Protein AF-0000000080281658 (afdb_homodimer)

Solvent-accessible surface area (backbone atoms only — not comparable to full-atom values): 36810 Å² total; per-residue (Å²): 128,88,69,73,56,82,60,43,63,74,41,80,57,53,57,52,77,89,50,61,67,90,68,40,49,78,22,22,48,84,43,34,72,82,29,49,44,72,51,32,52,50,52,42,48,66,52,63,59,65,69,29,28,49,64,29,79,54,24,54,60,53,37,36,50,52,48,18,61,74,69,70,48,66,45,87,39,50,45,68,38,48,19,45,66,50,52,53,54,51,48,55,68,72,44,62,63,92,34,33,30,30,48,29,58,37,45,67,69,57,50,74,63,34,80,37,73,46,64,62,61,87,93,54,77,85,44,55,66,60,49,51,52,50,50,45,54,40,32,73,73,23,48,28,29,36,36,42,47,34,24,36,63,55,20,44,57,68,56,44,71,60,55,50,51,48,41,67,77,24,72,81,14,30,42,35,35,35,27,54,50,35,80,51,46,77,78,71,87,65,51,70,77,77,51,91,56,58,42,39,34,36,30,29,34,63,26,28,68,40,4,24,43,11,41,54,44,19,30,38,36,36,66,35,64,68,59,53,49,55,52,58,69,70,49,62,82,70,60,40,35,33,65,50,32,54,37,50,48,41,35,64,69,41,54,66,54,47,52,52,53,44,52,52,32,44,55,34,22,53,53,46,49,53,56,45,46,74,69,38,92,36,53,53,73,88,43,64,34,40,45,38,18,32,48,35,97,50,21,62,61,57,45,50,54,29,40,75,49,33,34,38,53,25,53,31,79,43,78,48,82,53,49,64,33,10,35,32,41,30,38,56,42,82,87,47,40,63,58,52,54,51,28,63,63,57,59,90,70,81,124,128,87,69,71,58,81,60,38,65,74,41,84,56,50,55,51,75,88,50,62,68,90,64,39,50,76,23,23,50,84,42,35,70,84,28,49,45,71,50,32,54,52,52,42,47,66,52,64,61,67,68,31,26,48,63,30,81,54,25,55,60,52,38,33,51,51,50,18,59,75,70,69,48,66,45,89,38,51,47,67,37,50,19,47,65,50,52,53,55,51,48,55,68,71,44,62,63,91,33,34,31,30,47,29,58,35,45,66,67,56,50,73,63,36,80,37,72,45,64,63,61,87,94,55,78,84,43,53,65,58,48,51,52,48,52,45,55,40,31,74,73,24,48,27,30,36,37,43,47,34,24,37,62,56,20,44,58,68,55,43,69,60,55,49,50,46,41,67,76,24,72,81,13,30,41,34,36,35,28,54,50,34,79,52,45,78,79,72,89,64,51,71,77,77,52,93,57,58,42,39,34,35,28,29,36,63,25,29,67,40,3,25,44,11,41,54,42,20,31,39,34,38,67,36,64,67,59,51,51,56,53,59,68,69,48,62,84,69,60,38,34,34,65,48,32,53,38,51,47,41,35,66,68,40,55,65,56,48,52,52,52,44,53,52,31,45,55,34,22,54,53,45,50,53,55,44,47,74,69,38,91,37,53,52,72,89,45,63,33,40,45,38,18,32,50,35,97,52,21,61,60,57,45,50,53,29,40,76,51,30,34,38,52,26,53,32,77,43,79,49,82,53,50,62,32,10,36,33,41,29,35,57,41,83,88,47,40,62,58,51,52,54,28,64,61,58,59,89,69,85,123

Structure (mmCIF, N/CA/C/O backbone):
data_AF-0000000080281658-model_v1
#
loop_
_entity.id
_entity.type
_entity.pdbx_description
1 polymer 'Aminotransferase class I/classII large domain-containing protein'
#
loop_
_atom_site.group_PDB
_atom_site.id
_atom_site.type_symbol
_atom_site.label_atom_id
_atom_site.label_alt_id
_atom_site.label_comp_id
_atom_site.label_asym_id
_atom_site.label_entity_id
_atom_site.label_seq_id
_atom_site.pdbx_PDB_ins_code
_atom_site.Cartn_x
_atom_site.Cartn_y
_atom_site.Cartn_z
_atom_site.occupancy
_atom_site.B_iso_or_equiv
_atom_site.auth_seq_id
_atom_site.auth_comp_id
_atom_site.auth_asym_id
_atom_site.auth_atom_id
_atom_site.pdbx_PDB_model_num
ATOM 1 N N . MET A 1 1 ? -22.719 -11.984 -26.516 1 27.2 1 MET A N 1
ATOM 2 C CA . MET A 1 1 ? -21.375 -12.461 -26.828 1 27.2 1 MET A CA 1
ATOM 3 C C . MET A 1 1 ? -20.344 -11.797 -25.922 1 27.2 1 MET A C 1
ATOM 5 O O . MET A 1 1 ? -20.094 -10.594 -26.016 1 27.2 1 MET A O 1
ATOM 9 N N . ILE A 1 2 ? -20.312 -12.133 -24.719 1 37.59 2 ILE A N 1
ATOM 10 C CA . ILE A 1 2 ? -19.531 -11.438 -23.688 1 37.59 2 ILE A CA 1
ATOM 11 C C . ILE A 1 2 ? -18.062 -11.414 -24.078 1 37.59 2 ILE A C 1
ATOM 13 O O . ILE A 1 2 ? -17.391 -12.453 -24.047 1 37.59 2 ILE A O 1
ATOM 17 N N . GLY A 1 3 ? -17.703 -10.773 -25.203 1 39.78 3 GLY A N 1
ATOM 18 C CA . GLY A 1 3 ? -16.359 -10.711 -25.75 1 39.78 3 GLY A CA 1
ATOM 19 C C . GLY A 1 3 ? -15.352 -10.109 -24.781 1 39.78 3 GLY A C 1
ATOM 20 O O . GLY A 1 3 ? -15.594 -9.047 -24.203 1 39.78 3 GLY A O 1
ATOM 21 N N . LEU A 1 4 ? -14.609 -10.945 -24.203 1 43.88 4 LEU A N 1
ATOM 22 C CA . LEU A 1 4 ? -13.438 -10.469 -23.484 1 43.88 4 LEU A CA 1
ATOM 23 C C . LEU A 1 4 ? -12.633 -9.484 -24.328 1 43.88 4 LEU A C 1
ATOM 25 O O . LEU A 1 4 ? -12.445 -9.703 -25.516 1 43.88 4 LEU A O 1
ATOM 29 N N . SER A 1 5 ? -12.656 -8.336 -24.047 1 42.88 5 SER A N 1
ATOM 30 C CA . SER A 1 5 ? -11.805 -7.398 -24.766 1 42.88 5 SER A CA 1
ATOM 31 C C . SER A 1 5 ? -10.391 -7.953 -24.953 1 42.88 5 SER A C 1
ATOM 33 O O . SER A 1 5 ? -9.945 -8.789 -24.156 1 42.88 5 SER A O 1
ATOM 35 N N . SER A 1 6 ? -9.844 -7.969 -26.172 1 44.62 6 SER A N 1
ATOM 36 C CA . SER A 1 6 ? -8.461 -8.25 -26.516 1 44.62 6 SER A CA 1
ATOM 37 C C . SER A 1 6 ? -7.512 -7.793 -25.406 1 44.62 6 SER A C 1
ATOM 39 O O . SER A 1 6 ? -6.438 -8.367 -25.219 1 44.62 6 SER A O 1
ATOM 41 N N . GLU A 1 7 ? -7.984 -6.949 -24.609 1 46.88 7 GLU A N 1
ATOM 42 C CA . GLU A 1 7 ? -7.102 -6.344 -23.625 1 46.88 7 GLU A CA 1
ATOM 43 C C . GLU A 1 7 ? -6.992 -7.223 -22.375 1 46.88 7 GLU A C 1
ATOM 45 O O . GLU A 1 7 ? -5.996 -7.16 -21.656 1 46.88 7 GLU A O 1
ATOM 50 N N . ALA A 1 8 ? -7.906 -8.094 -22.281 1 48.06 8 ALA A N 1
ATOM 51 C CA . ALA A 1 8 ? -7.918 -8.938 -21.094 1 48.06 8 ALA A CA 1
ATOM 52 C C . ALA A 1 8 ? -6.723 -9.883 -21.078 1 48.06 8 ALA A C 1
ATOM 54 O O . ALA A 1 8 ? -6.207 -10.227 -20.016 1 48.06 8 ALA A O 1
ATOM 55 N N . VAL A 1 9 ? -6.207 -10.227 -22.281 1 43.81 9 VAL A N 1
ATOM 56 C CA . VAL A 1 9 ? -5.113 -11.18 -22.422 1 43.81 9 VAL A CA 1
ATOM 57 C C . VAL A 1 9 ? -3.826 -10.586 -21.859 1 43.81 9 VAL A C 1
ATOM 59 O O . VAL A 1 9 ? -2.961 -11.312 -21.375 1 43.81 9 VAL A O 1
ATOM 62 N N . HIS A 1 10 ? -3.812 -9.273 -21.953 1 44.12 10 HIS A N 1
ATOM 63 C CA . HIS A 1 10 ? -2.545 -8.641 -21.609 1 44.12 10 HIS A CA 1
ATOM 64 C C . HIS A 1 10 ? -2.527 -8.203 -20.156 1 44.12 10 HIS A C 1
ATOM 66 O O . HIS A 1 10 ? -1.473 -7.848 -19.625 1 44.12 10 HIS A O 1
ATOM 72 N N . ARG A 1 11 ? -3.684 -8.234 -19.641 1 49.22 11 ARG A N 1
ATOM 73 C CA . ARG A 1 11 ? -3.727 -7.73 -18.281 1 49.22 11 ARG A CA 1
ATOM 74 C C . ARG A 1 11 ? -3.467 -8.852 -17.281 1 49.22 11 ARG A C 1
ATOM 76 O O . ARG A 1 11 ? -3.725 -10.023 -17.562 1 49.22 11 ARG A O 1
ATOM 83 N N . GLN A 1 12 ? -2.588 -8.516 -16.312 1 45.78 12 GLN A N 1
ATOM 84 C CA . GLN A 1 12 ? -2.295 -9.453 -15.234 1 45.78 12 GLN A CA 1
ATOM 85 C C . GLN A 1 12 ? -3.578 -9.961 -14.578 1 45.78 12 GLN A C 1
ATOM 87 O O . GLN A 1 12 ? -4.52 -9.188 -14.367 1 45.78 12 GLN A O 1
ATOM 92 N N . GLY A 1 13 ? -3.646 -11.336 -14.336 1 45.94 13 GLY A N 1
ATOM 93 C CA . GLY A 1 13 ? -4.684 -11.914 -13.492 1 45.94 13 GLY A CA 1
ATOM 94 C C . GLY A 1 13 ? -6.074 -11.781 -14.094 1 45.94 13 GLY A C 1
ATOM 95 O O . GLY A 1 13 ? -6.359 -10.82 -14.797 1 45.94 13 GLY A O 1
ATOM 96 N N . GLY A 1 14 ? -6.855 -12.812 -14.367 1 51.56 14 GLY A N 1
ATOM 97 C CA . GLY A 1 14 ? -8.281 -12.984 -14.617 1 51.56 14 GLY A CA 1
ATOM 98 C C . GLY A 1 14 ? -9.031 -11.664 -14.703 1 51.56 14 GLY A C 1
ATOM 99 O O . GLY A 1 14 ? -10.094 -11.508 -14.102 1 51.56 14 GLY A O 1
ATOM 100 N N . ASP A 1 15 ? -8.344 -10.516 -15.078 1 53.53 15 ASP A N 1
ATOM 101 C CA . ASP A 1 15 ? -9.117 -9.281 -15.141 1 53.53 15 ASP A CA 1
ATOM 102 C C . ASP A 1 15 ? -10.508 -9.539 -15.734 1 53.53 15 ASP A C 1
ATOM 104 O O . ASP A 1 15 ? -10.641 -9.766 -16.938 1 53.53 15 ASP A O 1
ATOM 108 N N . LEU A 1 16 ? -11.336 -10.008 -14.797 1 57.38 16 LEU A N 1
ATOM 109 C CA . LEU A 1 16 ? -12.719 -10.352 -15.094 1 57.38 16 LEU A CA 1
ATOM 110 C C . LEU A 1 16 ? -13.547 -9.094 -15.344 1 57.38 16 LEU A C 1
ATOM 112 O O . LEU A 1 16 ? -14.781 -9.156 -15.398 1 57.38 16 LEU A O 1
ATOM 116 N N . ARG A 1 17 ? -12.68 -7.992 -15.531 1 52.31 17 ARG A N 1
ATOM 117 C CA . ARG A 1 17 ? -13.453 -6.781 -15.766 1 52.31 17 ARG A CA 1
ATOM 118 C C . ARG A 1 17 ? -14.305 -6.906 -17.031 1 52.31 17 ARG A C 1
ATOM 120 O O . ARG A 1 17 ? -13.828 -7.395 -18.062 1 52.31 17 ARG A O 1
ATOM 127 N N . GLY A 1 18 ? -15.492 -6.668 -16.859 1 51.06 18 GLY A N 1
ATOM 128 C CA . GLY A 1 18 ? -16.453 -6.695 -17.953 1 51.06 18 GLY A CA 1
ATOM 129 C C . GLY A 1 18 ? -17.266 -7.977 -18 1 51.06 18 GLY A C 1
ATOM 130 O O . GLY A 1 18 ? -18.203 -8.094 -18.781 1 51.06 18 GLY A O 1
ATOM 131 N N . LEU A 1 19 ? -16.625 -8.977 -17.281 1 54.66 19 LEU A N 1
ATOM 132 C CA . LEU A 1 19 ? -17.438 -10.195 -17.219 1 54.66 19 LEU A CA 1
ATOM 133 C C . LEU A 1 19 ? -18.406 -10.148 -16.047 1 54.66 19 LEU A C 1
ATOM 135 O O . LEU A 1 19 ? -18.109 -9.539 -15.016 1 54.66 19 LEU A O 1
ATOM 139 N N . ASP A 1 20 ? -19.609 -10.359 -16.344 1 52.16 20 ASP A N 1
ATOM 140 C CA . ASP A 1 20 ? -20.578 -10.461 -15.25 1 52.16 20 ASP A CA 1
ATOM 141 C C . ASP A 1 20 ? -20.141 -11.531 -14.25 1 52.16 20 ASP A C 1
ATOM 143 O O . ASP A 1 20 ? -20.234 -12.727 -14.531 1 52.16 20 ASP A O 1
ATOM 147 N N . ARG A 1 21 ? -19.406 -11.195 -13.211 1 54.12 21 ARG A N 1
ATOM 148 C CA . ARG A 1 21 ? -18.875 -12.062 -12.164 1 54.12 21 ARG A CA 1
ATOM 149 C C . ARG A 1 21 ? -19.953 -13.023 -11.648 1 54.12 21 ARG A C 1
ATOM 151 O O . ARG A 1 21 ? -19.656 -14.133 -11.211 1 54.12 21 ARG A O 1
ATOM 158 N N . ASP A 1 22 ? -21.141 -12.57 -11.781 1 58.91 22 ASP A N 1
ATOM 159 C CA . ASP A 1 22 ? -22.219 -13.406 -11.227 1 58.91 22 ASP A CA 1
ATOM 160 C C . ASP A 1 22 ? -22.516 -14.586 -12.156 1 58.91 22 ASP A C 1
ATOM 162 O O . ASP A 1 22 ? -23.062 -15.594 -11.719 1 58.91 22 ASP A O 1
ATOM 166 N N . THR A 1 23 ? -21.828 -14.5 -13.336 1 65.31 23 THR A N 1
ATOM 167 C CA . THR A 1 23 ? -22.25 -15.539 -14.266 1 65.31 23 THR A CA 1
ATOM 168 C C . THR A 1 23 ? -21.094 -16.453 -14.641 1 65.31 23 THR A C 1
ATOM 170 O O . THR A 1 23 ? -21.297 -17.562 -15.133 1 65.31 23 THR A O 1
ATOM 173 N N . CYS A 1 24 ? -19.844 -16.016 -14.289 1 83.69 24 CYS A N 1
ATOM 174 C CA . CYS A 1 24 ? -18.719 -16.828 -14.727 1 83.69 24 CYS A CA 1
ATOM 175 C C . CYS A 1 24 ? -17.906 -17.312 -13.531 1 83.69 24 CYS A C 1
ATOM 177 O O . CYS A 1 24 ? -17.766 -16.594 -12.539 1 83.69 24 CYS A O 1
ATOM 179 N N . LEU A 1 25 ? -17.531 -18.656 -13.68 1 90.81 25 LEU A N 1
ATOM 180 C CA . LEU A 1 25 ? -16.594 -19.203 -12.719 1 90.81 25 LEU A CA 1
ATOM 181 C C . LEU A 1 25 ? -15.164 -18.781 -13.055 1 90.81 25 LEU A C 1
ATOM 183 O O . LEU A 1 25 ? -14.641 -19.125 -14.125 1 90.81 25 LEU A O 1
ATOM 187 N N . ASP A 1 26 ? -14.531 -17.984 -12.172 1 91 26 ASP A N 1
ATOM 188 C CA . ASP A 1 26 ? -13.172 -17.5 -12.398 1 91 26 ASP A CA 1
ATOM 189 C C . ASP A 1 26 ? -12.148 -18.5 -11.883 1 91 26 ASP A C 1
ATOM 191 O O . ASP A 1 26 ? -11.992 -18.672 -10.672 1 91 26 ASP A O 1
ATOM 195 N N . LEU A 1 27 ? -11.469 -19.141 -12.773 1 95.31 27 LEU A N 1
ATOM 196 C CA . LEU A 1 27 ? -10.375 -20.047 -12.453 1 95.31 27 LEU A CA 1
ATOM 197 C C . LEU A 1 27 ? -9.055 -19.531 -13.008 1 95.31 27 LEU A C 1
ATOM 199 O O . LEU A 1 27 ? -8.141 -20.312 -13.281 1 95.31 27 LEU A O 1
ATOM 203 N N . SER A 1 28 ? -9.016 -18.188 -13.211 1 92.56 28 SER A N 1
ATOM 204 C CA . SER A 1 28 ? -7.855 -17.578 -13.867 1 92.56 28 SER A CA 1
ATOM 205 C C . SER A 1 28 ? -6.812 -17.141 -12.852 1 92.56 28 SER A C 1
ATOM 207 O O . SER A 1 28 ? -5.668 -16.859 -13.211 1 92.56 28 SER A O 1
ATOM 209 N N . THR A 1 29 ? -7.176 -17.016 -11.578 1 90.19 29 THR A N 1
ATOM 210 C CA . THR A 1 29 ? -6.246 -16.578 -10.547 1 90.19 29 THR A CA 1
ATOM 211 C C . THR A 1 29 ? -5.871 -17.734 -9.625 1 90.19 29 THR A C 1
ATOM 213 O O . THR A 1 29 ? -6.742 -18.453 -9.148 1 90.19 29 THR A O 1
ATOM 216 N N . CYS A 1 30 ? -4.684 -18.016 -9.461 1 94.19 30 CYS A N 1
ATOM 217 C CA . CYS A 1 30 ? -4.195 -19.141 -8.672 1 94.19 30 CYS A CA 1
ATOM 218 C C . CYS A 1 30 ? -4.297 -18.828 -7.18 1 9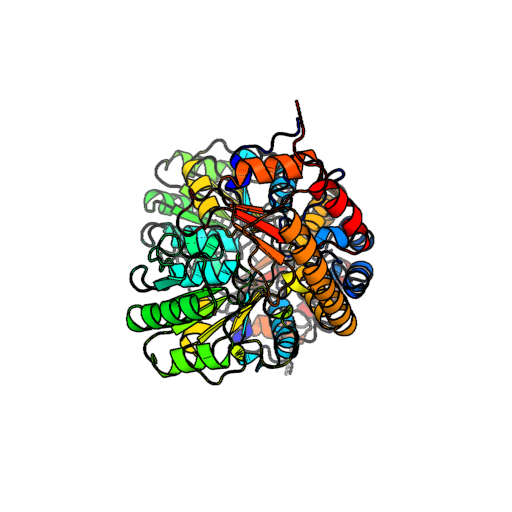4.19 30 CYS A C 1
ATOM 220 O O . CYS A 1 30 ? -3.318 -18.984 -6.445 1 94.19 30 CYS A O 1
ATOM 222 N N . VAL A 1 31 ? -5.504 -18.453 -6.758 1 95.56 31 VAL A N 1
ATOM 223 C CA . VAL A 1 31 ? -5.785 -18.156 -5.359 1 95.56 31 VAL A CA 1
ATOM 224 C C . VAL A 1 31 ? -6.66 -19.25 -4.766 1 95.56 31 VAL A C 1
ATOM 226 O O . VAL A 1 31 ? -7.395 -19.938 -5.488 1 95.56 31 VAL A O 1
ATOM 229 N N . ASN A 1 32 ? -6.492 -19.531 -3.465 1 96.88 32 ASN A N 1
ATOM 230 C CA . ASN A 1 32 ? -7.387 -20.438 -2.754 1 96.88 32 ASN A CA 1
ATOM 231 C C . ASN A 1 32 ? -8.852 -20.031 -2.91 1 96.88 32 ASN A C 1
ATOM 233 O O . ASN A 1 32 ? -9.281 -19.031 -2.34 1 96.88 32 ASN A O 1
ATOM 237 N N . LEU A 1 33 ? -9.656 -20.812 -3.572 1 95.5 33 LEU A N 1
ATOM 238 C CA . LEU A 1 33 ? -11.008 -20.406 -3.947 1 95.5 33 LEU A CA 1
ATOM 239 C C . LEU A 1 33 ? -11.984 -20.656 -2.803 1 95.5 33 LEU A C 1
ATOM 241 O O . LEU A 1 33 ? -13.125 -20.188 -2.84 1 95.5 33 LEU A O 1
ATOM 245 N N . TYR A 1 34 ? -11.539 -21.359 -1.781 1 95.25 34 TYR A N 1
ATOM 246 C CA . TYR A 1 34 ? -12.383 -21.5 -0.6 1 95.25 34 TYR A CA 1
ATOM 247 C C . TYR A 1 34 ? -12.422 -20.203 0.199 1 95.25 34 TYR A C 1
ATOM 249 O O . TYR A 1 34 ? -13.352 -19.984 0.983 1 95.25 34 TYR A O 1
ATOM 257 N N . GLY A 1 35 ? -11.516 -19.375 -0.033 1 90.56 35 GLY A N 1
ATOM 258 C CA . GLY A 1 35 ? -11.539 -18.047 0.556 1 90.56 35 GLY A CA 1
ATOM 259 C C . GLY A 1 35 ? -10.875 -17.984 1.919 1 90.56 35 GLY A C 1
ATOM 260 O O . GLY A 1 35 ? -10.141 -18.891 2.297 1 90.56 35 GLY A O 1
ATOM 261 N N . PRO A 1 36 ? -11.156 -16.781 2.547 1 95.06 36 PRO A N 1
ATOM 262 C CA . PRO A 1 36 ? -10.445 -16.578 3.814 1 95.06 36 PRO A CA 1
ATOM 263 C C . PRO A 1 36 ? -11 -17.453 4.938 1 95.06 36 PRO A C 1
ATOM 265 O O . PRO A 1 36 ? -12.156 -17.875 4.883 1 95.06 36 PRO A O 1
ATOM 268 N N . PRO A 1 37 ? -10.156 -17.719 5.914 1 95.94 37 PRO A N 1
ATOM 269 C CA . PRO A 1 37 ? -10.648 -18.422 7.098 1 95.94 37 PRO A CA 1
ATOM 270 C C . PRO A 1 37 ? -11.734 -17.641 7.84 1 95.94 37 PRO A C 1
ATOM 272 O O . PRO A 1 37 ? -11.758 -16.406 7.781 1 95.94 37 PRO A O 1
ATOM 275 N N . PRO A 1 38 ? -12.602 -18.312 8.547 1 94.12 38 PRO A N 1
ATOM 276 C CA . PRO A 1 38 ? -13.688 -17.656 9.297 1 94.12 38 PRO A CA 1
ATOM 277 C C . PRO A 1 38 ? -13.188 -16.594 10.266 1 94.12 38 PRO A C 1
ATOM 279 O O . PRO A 1 38 ? -13.891 -15.617 10.531 1 94.12 38 PRO A O 1
ATOM 282 N N . ALA A 1 39 ? -11.984 -16.75 10.75 1 95.25 39 ALA A N 1
ATOM 283 C CA . ALA A 1 39 ? -11.398 -15.812 11.695 1 95.25 39 ALA A CA 1
ATOM 284 C C . ALA A 1 39 ? -11.344 -14.406 11.109 1 95.25 39 ALA A C 1
ATOM 286 O O . ALA A 1 39 ? -11.414 -13.422 11.844 1 95.25 39 ALA A O 1
ATOM 287 N N . VAL A 1 40 ? -11.234 -14.297 9.812 1 97.06 40 VAL A N 1
ATOM 288 C CA . VAL A 1 40 ? -11.148 -13 9.148 1 97.06 40 VAL A CA 1
ATOM 289 C C . VAL A 1 40 ? -12.469 -12.25 9.32 1 97.06 40 VAL A C 1
ATOM 291 O O . VAL A 1 40 ? -12.469 -11.047 9.617 1 97.06 40 VAL A O 1
ATOM 294 N N . ARG A 1 41 ? -13.594 -12.953 9.18 1 95.94 41 ARG A N 1
ATOM 295 C CA . ARG A 1 41 ? -14.898 -12.344 9.391 1 95.94 41 ARG A CA 1
ATOM 296 C C . ARG A 1 41 ? -15.055 -11.844 10.82 1 95.94 41 ARG A C 1
ATOM 298 O O . ARG A 1 41 ? -15.578 -10.75 11.055 1 95.94 41 ARG A O 1
ATOM 305 N N . GLU A 1 42 ? -14.633 -12.609 11.75 1 96.19 42 GLU A N 1
ATOM 306 C CA . GLU A 1 42 ? -14.758 -12.258 13.164 1 96.19 42 GLU A CA 1
ATOM 307 C C . GLU A 1 42 ? -13.961 -11 13.492 1 96.19 42 GLU A C 1
ATOM 309 O O . GLU A 1 42 ? -14.461 -10.109 14.188 1 96.19 42 GLU A O 1
ATOM 314 N N . VAL A 1 43 ? -12.773 -10.93 13 1 96.19 43 VAL A N 1
ATOM 315 C CA . VAL A 1 43 ? -11.906 -9.789 13.297 1 96.19 43 VAL A CA 1
ATOM 316 C C . VAL A 1 43 ? -12.516 -8.516 12.703 1 96.19 43 VAL A C 1
ATOM 318 O O . VAL A 1 43 ? -12.492 -7.457 13.336 1 96.19 43 VAL A O 1
ATOM 321 N N . LEU A 1 44 ? -13.047 -8.578 11.484 1 97.12 44 LEU A N 1
ATOM 322 C CA . LEU A 1 44 ? -13.656 -7.418 10.844 1 97.12 44 LEU A CA 1
ATOM 323 C C . LEU A 1 44 ? -14.945 -7.02 11.562 1 97.12 44 LEU A C 1
ATOM 325 O O . LEU A 1 44 ? -15.203 -5.828 11.758 1 97.12 44 LEU A O 1
ATOM 329 N N . HIS A 1 45 ? -15.688 -8 11.961 1 96.38 45 HIS A N 1
ATOM 330 C CA . HIS A 1 45 ? -16.953 -7.766 12.641 1 96.38 45 HIS A CA 1
ATOM 331 C C . HIS A 1 45 ? -16.75 -7.078 13.984 1 96.38 45 HIS A C 1
ATOM 333 O O . HIS A 1 45 ? -17.5 -6.168 14.344 1 96.38 45 HIS A O 1
ATOM 339 N N . ASP A 1 46 ? -15.719 -7.414 14.672 1 95.5 46 ASP A N 1
ATOM 340 C CA . ASP A 1 46 ? -15.516 -6.973 16.047 1 95.5 46 ASP A CA 1
ATOM 341 C C . ASP A 1 46 ? -14.508 -5.828 16.109 1 95.5 46 ASP A C 1
ATOM 343 O O . ASP A 1 46 ? -14.148 -5.379 17.203 1 95.5 46 ASP A O 1
ATOM 347 N N . LEU A 1 47 ? -14.102 -5.367 15.023 1 95.19 47 LEU A N 1
ATOM 348 C CA . LEU A 1 47 ? -13.023 -4.383 15.008 1 95.19 47 LEU A CA 1
ATOM 349 C C . LEU A 1 47 ? -13.469 -3.076 15.656 1 95.19 47 LEU A C 1
ATOM 351 O O . LEU A 1 47 ? -14.531 -2.545 15.32 1 95.19 47 LEU A O 1
ATOM 355 N N . ASP A 1 48 ? -12.633 -2.576 16.594 1 94.31 48 ASP A N 1
ATOM 356 C CA . ASP A 1 48 ? -12.789 -1.207 17.078 1 94.31 48 ASP A CA 1
ATOM 357 C C . ASP A 1 48 ? -12.258 -0.202 16.062 1 94.31 48 ASP A C 1
ATOM 359 O O . ASP A 1 48 ? -11.047 -0.03 15.922 1 94.31 48 ASP A O 1
ATOM 363 N N . VAL A 1 49 ? -13.156 0.49 15.391 1 94 49 VAL A N 1
ATOM 364 C CA . VAL A 1 49 ? -12.789 1.341 14.266 1 94 49 VAL A CA 1
ATOM 365 C C . VAL A 1 49 ? -11.906 2.488 14.75 1 94 49 VAL A C 1
ATOM 367 O O . VAL A 1 49 ? -11.234 3.139 13.945 1 94 49 VAL A O 1
ATOM 370 N N . ARG A 1 50 ? -11.836 2.84 16.062 1 90.94 50 ARG A N 1
ATOM 371 C CA . ARG A 1 50 ? -10.945 3.861 16.609 1 90.94 50 ARG A CA 1
ATOM 372 C C . ARG A 1 50 ? -9.484 3.498 16.375 1 90.94 50 ARG A C 1
ATOM 374 O O . ARG A 1 50 ? -8.609 4.371 16.391 1 90.94 50 ARG A O 1
ATOM 381 N N . ARG A 1 51 ? -9.234 2.221 16.141 1 91.62 51 ARG A N 1
ATOM 382 C CA . ARG A 1 51 ? -7.871 1.749 15.906 1 91.62 51 ARG A CA 1
ATOM 383 C C . ARG A 1 51 ? -7.371 2.176 14.531 1 91.62 51 ARG A C 1
ATOM 385 O O . ARG A 1 51 ? -6.176 2.088 14.242 1 91.62 51 ARG A O 1
ATOM 392 N N . LEU A 1 52 ? -8.266 2.672 13.688 1 94.56 52 LEU A N 1
ATOM 393 C CA . LEU A 1 52 ? -7.891 3.164 12.367 1 94.56 52 LEU A CA 1
ATOM 394 C C . LEU A 1 52 ? -7.336 4.582 12.453 1 94.56 52 LEU A C 1
ATOM 396 O O . LEU A 1 52 ? -6.742 5.082 11.492 1 94.56 52 LEU A O 1
ATOM 400 N N . ARG A 1 53 ? -7.445 5.273 13.539 1 92.56 53 ARG A N 1
ATOM 401 C CA . ARG A 1 53 ? -7.137 6.695 13.664 1 92.56 53 ARG A CA 1
ATOM 402 C C . ARG A 1 53 ? -5.633 6.938 13.578 1 92.56 53 ARG A C 1
ATOM 404 O O . ARG A 1 53 ? -5.18 7.758 12.773 1 92.56 53 ARG A O 1
ATOM 411 N N . PRO A 1 54 ? -4.836 6.211 14.352 1 88.31 54 PRO A N 1
ATOM 412 C CA . PRO A 1 54 ? -3.393 6.457 14.281 1 88.31 54 PRO A CA 1
ATOM 413 C C . PRO A 1 54 ? -2.75 5.828 13.047 1 88.31 54 PRO A C 1
ATOM 415 O O . PRO A 1 54 ? -3.352 4.961 12.406 1 88.31 54 PRO A O 1
ATOM 418 N N . HIS A 1 55 ? -1.546 6.336 12.75 1 87.69 55 HIS A N 1
ATOM 419 C CA . HIS A 1 55 ? -0.729 5.605 11.781 1 87.69 55 HIS A CA 1
ATOM 420 C C . HIS A 1 55 ? -0.533 4.156 12.211 1 87.69 55 HIS A C 1
ATOM 422 O O . HIS A 1 55 ? -0.588 3.844 13.398 1 87.69 55 HIS A O 1
ATOM 428 N N . PRO A 1 56 ? -0.402 3.293 11.305 1 88.25 56 PRO A N 1
ATOM 429 C CA . PRO A 1 56 ? -0.334 1.866 11.633 1 88.25 56 PRO A CA 1
ATOM 430 C C . PRO A 1 56 ? 1.037 1.445 12.156 1 88.25 56 PRO A C 1
ATOM 432 O O . PRO A 1 56 ? 1.674 0.557 11.586 1 88.25 56 PRO A O 1
ATOM 435 N N . TYR A 1 57 ? 1.396 1.859 13.305 1 82.38 57 TYR A N 1
ATOM 436 C CA . TYR A 1 57 ? 2.725 1.73 13.891 1 82.38 57 TYR A CA 1
ATOM 437 C C . TYR A 1 57 ? 3.076 0.267 14.133 1 82.38 57 TYR A C 1
ATOM 439 O O . TYR A 1 57 ? 4.238 -0.125 14.023 1 82.38 57 TYR A O 1
ATOM 447 N N . GLU A 1 58 ? 2.035 -0.516 14.383 1 87.12 58 GLU A N 1
ATOM 448 C CA . GLU A 1 58 ? 2.312 -1.891 14.789 1 87.12 58 GLU A CA 1
ATOM 449 C C . GLU A 1 58 ? 2.092 -2.861 13.633 1 87.12 58 GLU A C 1
ATOM 451 O O . GLU A 1 58 ? 2.375 -4.055 13.758 1 87.12 58 GLU A O 1
ATOM 456 N N . ALA A 1 59 ? 1.598 -2.406 12.555 1 91.94 59 ALA A N 1
ATOM 457 C CA . ALA A 1 59 ? 1.212 -3.293 11.461 1 91.94 59 ALA A CA 1
ATOM 458 C C . ALA A 1 59 ? 2.402 -4.109 10.969 1 91.94 59 ALA A C 1
ATOM 460 O O . ALA A 1 59 ? 2.305 -5.332 10.82 1 91.94 59 ALA A O 1
ATOM 461 N N . GLU A 1 60 ? 3.525 -3.453 10.805 1 93.19 60 GLU A N 1
ATOM 462 C CA . GLU A 1 60 ? 4.707 -4.129 10.281 1 93.19 60 GLU A CA 1
ATOM 463 C C . GLU A 1 60 ? 5.25 -5.148 11.281 1 93.19 60 GLU A C 1
ATOM 465 O O . GLU A 1 60 ? 5.5 -6.301 10.922 1 93.19 60 GLU A O 1
ATOM 470 N N . SER A 1 61 ? 5.41 -4.715 12.555 1 93.5 61 SER A N 1
ATOM 471 C CA . SER A 1 61 ? 5.988 -5.602 13.555 1 93.5 61 SER A CA 1
ATOM 472 C C . SER A 1 61 ? 5.074 -6.789 13.844 1 93.5 61 SER A C 1
ATOM 474 O O . SER A 1 61 ? 5.543 -7.918 13.992 1 93.5 61 SER A O 1
ATOM 476 N N . SER A 1 62 ? 3.781 -6.508 13.938 1 94.5 62 SER A N 1
ATOM 477 C CA . SER A 1 62 ? 2.826 -7.578 14.188 1 94.5 62 SER A CA 1
ATOM 478 C C . SER A 1 62 ? 2.795 -8.578 13.039 1 94.5 62 SER A C 1
ATOM 480 O O . SER A 1 62 ? 2.811 -9.789 13.266 1 94.5 62 SER A O 1
ATOM 482 N N . PHE A 1 63 ? 2.781 -8.086 11.828 1 96.94 63 PHE A N 1
ATOM 483 C CA . PHE A 1 63 ? 2.785 -8.969 10.672 1 96.94 63 PHE A CA 1
ATOM 484 C C . PHE A 1 63 ? 4.082 -9.766 10.602 1 96.94 63 PHE A C 1
ATOM 486 O O . PHE A 1 63 ? 4.062 -10.977 10.352 1 96.94 63 PHE A O 1
ATOM 493 N N . ARG A 1 64 ? 5.203 -9.078 10.773 1 97.19 64 ARG A N 1
ATOM 494 C CA . ARG A 1 64 ? 6.504 -9.742 10.734 1 97.19 64 ARG A CA 1
ATOM 495 C C . ARG A 1 64 ? 6.555 -10.906 11.719 1 97.19 64 ARG A C 1
ATOM 497 O O . ARG A 1 64 ? 6.996 -12 11.367 1 97.19 64 ARG A O 1
ATOM 504 N N . ALA A 1 65 ? 6.098 -10.703 12.938 1 96.69 65 ALA A N 1
ATOM 505 C CA . ALA A 1 65 ? 6.109 -11.742 13.969 1 96.69 65 ALA A CA 1
ATOM 506 C C . ALA A 1 65 ? 5.211 -12.906 13.57 1 96.69 65 ALA A C 1
ATOM 508 O O . ALA A 1 65 ? 5.629 -14.07 13.625 1 96.69 65 ALA A O 1
ATOM 509 N N . GLY A 1 66 ? 3.984 -12.602 13.219 1 95.5 66 GLY A N 1
ATOM 510 C CA . GLY A 1 66 ? 3.039 -13.641 12.836 1 95.5 66 GLY A CA 1
ATOM 511 C C . GLY A 1 66 ? 3.488 -14.438 11.633 1 95.5 66 GLY A C 1
ATOM 512 O O . GLY A 1 66 ? 3.375 -15.672 11.617 1 95.5 66 GLY A O 1
ATOM 513 N N . TYR A 1 67 ? 4.012 -13.766 10.648 1 96.44 67 TYR A N 1
ATOM 514 C CA . TYR A 1 67 ? 4.395 -14.445 9.414 1 96.44 67 TYR A CA 1
ATOM 515 C C . TYR A 1 67 ? 5.66 -15.273 9.617 1 96.44 67 TYR A C 1
ATOM 517 O O . TYR A 1 67 ? 5.82 -16.328 9.008 1 96.44 67 TYR A O 1
ATOM 525 N N . ALA A 1 68 ? 6.566 -14.734 10.398 1 96.62 68 ALA A N 1
ATOM 526 C CA . ALA A 1 68 ? 7.773 -15.492 10.734 1 96.62 68 ALA A CA 1
ATOM 527 C C . ALA A 1 68 ? 7.418 -16.828 11.398 1 96.62 68 ALA A C 1
ATOM 529 O O . ALA A 1 68 ? 8.047 -17.844 11.117 1 96.62 68 ALA A O 1
ATOM 530 N N . GLU A 1 69 ? 6.457 -16.766 12.281 1 94.38 69 GLU A N 1
ATOM 531 C CA . GLU A 1 69 ? 5.988 -17.984 12.914 1 94.38 69 GLU A CA 1
ATOM 532 C C . GLU A 1 69 ? 5.434 -18.969 11.875 1 94.38 69 GLU A C 1
ATOM 534 O O . GLU A 1 69 ? 5.734 -20.156 11.914 1 94.38 69 GLU A O 1
ATOM 539 N N . HIS A 1 70 ? 4.695 -18.469 10.969 1 92.31 70 HIS A N 1
ATOM 540 C CA . HIS A 1 70 ? 4.113 -19.281 9.914 1 92.31 70 HIS A CA 1
ATOM 541 C C . HIS A 1 70 ? 5.199 -19.938 9.062 1 92.31 70 HIS A C 1
ATOM 543 O O . HIS A 1 70 ? 5.086 -21.109 8.703 1 92.31 70 HIS A O 1
ATOM 549 N N . LEU A 1 71 ? 6.223 -19.156 8.75 1 92.5 71 LEU A N 1
ATOM 550 C CA . LEU A 1 71 ? 7.297 -19.625 7.883 1 92.5 71 LEU A CA 1
ATOM 551 C C . LEU A 1 71 ? 8.328 -20.406 8.68 1 92.5 71 LEU A C 1
ATOM 553 O O . LEU A 1 71 ? 9.211 -21.047 8.094 1 92.5 71 LEU A O 1
ATOM 557 N N . ALA A 1 72 ? 8.25 -20.328 10 1 92.62 72 ALA A N 1
ATOM 558 C CA . ALA A 1 72 ? 9.227 -20.953 10.891 1 92.62 72 ALA A CA 1
ATOM 559 C C . ALA A 1 72 ? 10.625 -20.406 10.648 1 92.62 72 ALA A C 1
ATOM 561 O O . ALA A 1 72 ? 11.578 -21.172 10.477 1 92.62 72 ALA A O 1
ATOM 562 N N . VAL A 1 73 ? 10.742 -19.109 10.609 1 95.62 73 VAL A N 1
ATOM 563 C CA . VAL A 1 73 ? 12.023 -18.438 10.43 1 95.62 73 VAL A CA 1
ATOM 564 C C . VAL A 1 73 ? 12.203 -17.359 11.492 1 95.62 73 VAL A C 1
ATOM 566 O O . VAL A 1 73 ? 11.242 -17 12.188 1 95.62 73 VAL A O 1
ATOM 569 N N . ASP A 1 74 ? 13.438 -16.922 11.672 1 97.12 74 ASP A N 1
ATOM 570 C CA . ASP A 1 74 ? 13.742 -15.758 12.508 1 97.12 74 ASP A CA 1
ATOM 571 C C . ASP A 1 74 ? 13.109 -14.492 11.945 1 97.12 74 ASP A C 1
ATOM 573 O O . ASP A 1 74 ? 13.352 -14.125 10.789 1 97.12 74 ASP A O 1
ATOM 577 N N . PRO A 1 75 ? 12.25 -13.828 12.75 1 97.69 75 PRO A N 1
ATOM 578 C CA . PRO A 1 75 ? 11.586 -12.617 12.258 1 97.69 75 PRO A CA 1
ATOM 579 C C . PRO A 1 75 ? 12.562 -11.547 11.781 1 97.69 75 PRO A C 1
ATOM 581 O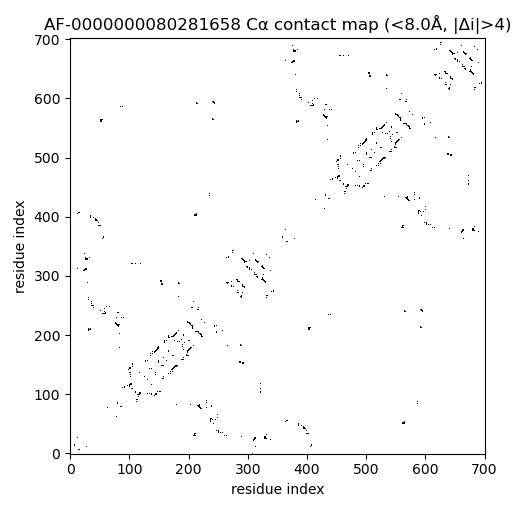 O . PRO A 1 75 ? 12.242 -10.758 10.898 1 97.69 75 PRO A O 1
ATOM 584 N N . SER A 1 76 ? 13.75 -11.523 12.297 1 97.44 76 SER A N 1
ATOM 585 C CA . SER A 1 76 ? 14.734 -10.508 11.93 1 97.44 76 SER A CA 1
ATOM 586 C C . SER A 1 76 ? 15.188 -10.672 10.484 1 97.44 76 SER A C 1
ATOM 588 O O . SER A 1 76 ? 15.812 -9.773 9.914 1 97.44 76 SER A O 1
ATOM 590 N N . LEU A 1 77 ? 14.867 -11.805 9.844 1 98 77 LEU A N 1
ATOM 591 C CA . LEU A 1 77 ? 15.312 -12.078 8.484 1 98 77 LEU A CA 1
ATOM 592 C C . LEU A 1 77 ? 14.242 -11.688 7.473 1 98 77 LEU A C 1
ATOM 594 O O . LEU A 1 77 ? 14.438 -11.82 6.262 1 98 77 LEU A O 1
ATOM 598 N N . LEU A 1 78 ? 13.109 -11.148 8.023 1 97.94 78 LEU A N 1
ATOM 599 C CA . LEU A 1 78 ? 11.992 -10.797 7.16 1 97.94 78 LEU A CA 1
ATOM 600 C C . LEU A 1 78 ? 11.883 -9.289 6.996 1 97.94 78 LEU A C 1
ATOM 602 O O . LEU A 1 78 ? 12.078 -8.539 7.957 1 97.94 78 LEU A O 1
ATOM 606 N N . VAL A 1 79 ? 11.672 -8.844 5.785 1 98 79 VAL A N 1
ATOM 607 C CA . VAL A 1 79 ? 11.25 -7.484 5.473 1 98 79 VAL A CA 1
ATOM 608 C C . VAL A 1 79 ? 9.812 -7.496 4.969 1 98 79 VAL A C 1
ATOM 610 O O . VAL A 1 79 ? 9.547 -7.906 3.838 1 98 79 VAL A O 1
ATOM 613 N N . PRO A 1 80 ? 8.883 -7.082 5.832 1 97.25 80 PRO A N 1
ATOM 614 C CA . PRO A 1 80 ? 7.484 -7.039 5.383 1 97.25 80 PRO A CA 1
ATOM 615 C C . PRO A 1 80 ? 7.25 -6 4.289 1 97.25 80 PRO A C 1
ATOM 617 O O . PRO A 1 80 ? 7.938 -4.977 4.246 1 97.25 80 PRO A O 1
ATOM 620 N N . GLY A 1 81 ? 6.32 -6.262 3.42 1 95.62 81 GLY A N 1
ATOM 621 C CA . GLY A 1 81 ? 5.941 -5.352 2.352 1 95.62 81 GLY A CA 1
ATOM 622 C C . GLY A 1 81 ? 4.57 -5.645 1.771 1 95.62 81 GLY A C 1
ATOM 623 O O . GLY A 1 81 ? 3.779 -6.371 2.375 1 95.62 81 GLY A O 1
ATOM 624 N N . ARG A 1 82 ? 4.316 -5.047 0.666 1 92.88 82 ARG A N 1
ATOM 625 C CA . ARG A 1 82 ? 2.99 -5.082 0.056 1 92.88 82 ARG A CA 1
ATOM 626 C C . ARG A 1 82 ? 2.934 -6.113 -1.069 1 92.88 82 ARG A C 1
ATOM 628 O O . ARG A 1 82 ? 2.543 -5.789 -2.193 1 92.88 82 ARG A O 1
ATOM 635 N N . GLY A 1 83 ? 3.234 -7.293 -0.709 1 92.31 83 GLY A N 1
ATOM 636 C CA . GLY A 1 83 ? 3.207 -8.375 -1.677 1 92.31 83 GLY A CA 1
ATOM 637 C C . GLY A 1 83 ? 4.535 -8.578 -2.383 1 92.31 83 GLY A C 1
ATOM 638 O O . GLY A 1 83 ? 5.434 -7.746 -2.277 1 92.31 83 GLY A O 1
ATOM 639 N N . ILE A 1 84 ? 4.605 -9.625 -3.145 1 94.94 84 ILE A N 1
ATOM 640 C CA . ILE A 1 84 ? 5.82 -10.008 -3.854 1 94.94 84 ILE A CA 1
ATOM 641 C C . ILE A 1 84 ? 6.129 -8.984 -4.945 1 94.94 84 ILE A C 1
ATOM 643 O O . ILE A 1 84 ? 7.293 -8.68 -5.207 1 94.94 84 ILE A O 1
ATOM 647 N N . THR A 1 85 ? 5.109 -8.422 -5.5 1 92.62 85 THR A N 1
ATOM 648 C CA . THR A 1 85 ? 5.266 -7.469 -6.594 1 92.62 85 THR A CA 1
ATOM 649 C C . THR A 1 85 ? 6.094 -6.27 -6.148 1 92.62 85 THR A C 1
ATOM 651 O O . THR A 1 85 ? 6.91 -5.75 -6.914 1 92.62 85 THR A O 1
ATOM 654 N N . GLU A 1 86 ? 5.875 -5.789 -4.926 1 94.19 86 GLU A N 1
ATOM 655 C CA . GLU A 1 86 ? 6.656 -4.66 -4.422 1 94.19 86 GLU A CA 1
ATOM 656 C C . GLU A 1 86 ? 8.148 -4.984 -4.414 1 94.19 86 GLU A C 1
ATOM 658 O O . GLU A 1 86 ? 8.969 -4.156 -4.816 1 94.19 86 GLU A O 1
ATOM 663 N N . PHE A 1 87 ? 8.477 -6.152 -4.055 1 96.69 87 PHE A N 1
ATOM 664 C CA . PHE A 1 87 ? 9.875 -6.527 -3.924 1 96.69 87 PHE A CA 1
ATOM 665 C C . PHE A 1 87 ? 10.508 -6.746 -5.293 1 96.69 87 PHE A C 1
ATOM 667 O O . PHE A 1 87 ? 11.688 -6.434 -5.496 1 96.69 87 PHE A O 1
ATOM 674 N N . ILE A 1 88 ? 9.719 -7.273 -6.223 1 96.38 88 ILE A N 1
ATOM 675 C CA . ILE A 1 88 ? 10.219 -7.387 -7.586 1 96.38 88 ILE A CA 1
ATOM 676 C C . ILE A 1 88 ? 10.516 -5.996 -8.148 1 96.38 88 ILE A C 1
ATOM 678 O O . ILE A 1 88 ? 11.562 -5.773 -8.75 1 96.38 88 ILE A O 1
ATOM 682 N N . HIS A 1 89 ? 9.625 -5.066 -7.867 1 93.69 89 HIS A N 1
ATOM 683 C CA . HIS A 1 89 ? 9.805 -3.688 -8.312 1 93.69 89 HIS A CA 1
ATOM 684 C C . HIS A 1 89 ? 11.055 -3.07 -7.695 1 93.69 89 HIS A C 1
ATOM 686 O O . HIS A 1 89 ? 11.867 -2.475 -8.406 1 93.69 89 HIS A O 1
ATOM 692 N N . ILE A 1 90 ? 11.234 -3.238 -6.43 1 94.69 90 ILE A N 1
ATOM 693 C CA . ILE A 1 90 ? 12.367 -2.652 -5.715 1 94.69 90 ILE A CA 1
ATOM 694 C C . ILE A 1 90 ? 13.664 -3.275 -6.207 1 94.69 90 ILE A C 1
ATOM 696 O O . ILE A 1 90 ? 14.617 -2.561 -6.535 1 94.69 90 ILE A O 1
ATOM 700 N N . LEU A 1 91 ? 13.727 -4.594 -6.336 1 96.44 91 LEU A N 1
ATOM 701 C CA . LEU A 1 91 ? 14.945 -5.297 -6.723 1 96.44 91 LEU A CA 1
ATOM 702 C C . LEU A 1 91 ? 15.359 -4.922 -8.141 1 96.44 91 LEU A C 1
ATOM 704 O O . LEU A 1 91 ? 16.547 -4.68 -8.398 1 96.44 91 LEU A O 1
ATOM 708 N N . THR A 1 92 ? 14.398 -4.82 -9.008 1 94.5 92 THR A N 1
ATOM 709 C CA . THR A 1 92 ? 14.734 -4.551 -10.398 1 94.5 92 THR A CA 1
ATOM 710 C C . THR A 1 92 ? 15.133 -3.09 -10.586 1 94.5 92 THR A C 1
ATOM 712 O O . THR A 1 92 ? 15.727 -2.729 -11.609 1 94.5 92 THR A O 1
ATOM 715 N N . ARG A 1 93 ? 14.797 -2.242 -9.633 1 90.81 93 ARG A N 1
ATOM 716 C CA . ARG A 1 93 ? 15.242 -0.854 -9.656 1 90.81 93 ARG A CA 1
ATOM 717 C C . ARG A 1 93 ? 16.641 -0.72 -9.055 1 90.81 93 ARG A C 1
ATOM 71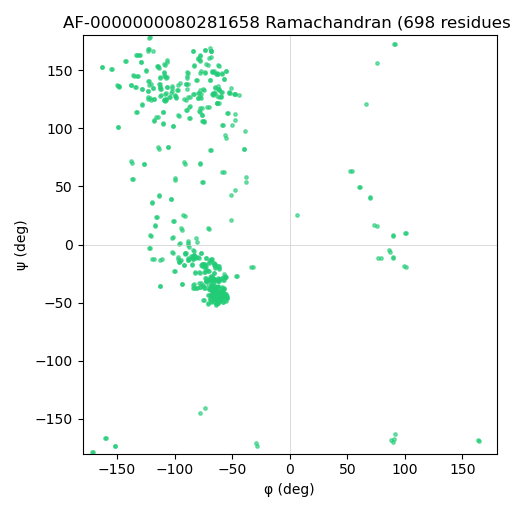9 O O . ARG A 1 93 ? 17.438 0.108 -9.508 1 90.81 93 ARG A O 1
ATOM 726 N N . LEU A 1 94 ? 16.875 -1.482 -8.047 1 92.75 94 LEU A N 1
ATOM 727 C CA . LEU A 1 94 ? 18.094 -1.349 -7.262 1 92.75 94 LEU A CA 1
ATOM 728 C C . LEU A 1 94 ? 19.266 -2.055 -7.949 1 92.75 94 LEU A C 1
ATOM 730 O O . LEU A 1 94 ? 20.406 -1.598 -7.871 1 92.75 94 LEU A O 1
ATOM 734 N N . LEU A 1 95 ? 18.984 -3.193 -8.562 1 94.12 95 LEU A N 1
ATOM 735 C CA . LEU A 1 95 ? 20.047 -4.035 -9.109 1 94.12 95 LEU A CA 1
ATOM 736 C C . LEU A 1 95 ? 20.359 -3.643 -10.547 1 94.12 95 LEU A C 1
ATOM 738 O O . LEU A 1 95 ? 19.484 -3.188 -11.281 1 94.12 95 LEU A O 1
ATOM 742 N N . PRO A 1 96 ? 21.656 -3.811 -10.938 1 94.25 96 PRO A N 1
ATOM 743 C CA . PRO A 1 96 ? 22 -3.506 -12.328 1 94.25 96 PRO A CA 1
ATOM 744 C C . PRO A 1 96 ? 21.203 -4.348 -13.328 1 94.25 96 PRO A C 1
ATOM 746 O O . PRO A 1 96 ? 21.188 -5.574 -13.227 1 94.25 96 PRO A O 1
ATOM 749 N N . ARG A 1 97 ? 20.656 -3.734 -14.281 1 94.44 97 ARG A N 1
ATOM 750 C CA . ARG A 1 97 ? 19.734 -4.355 -15.242 1 94.44 97 ARG A CA 1
ATOM 751 C C . ARG A 1 97 ? 20.438 -5.453 -16.031 1 94.44 97 ARG A C 1
ATOM 753 O O . ARG A 1 97 ? 19.812 -6.449 -16.406 1 94.44 97 ARG A O 1
ATOM 760 N N . ASP A 1 98 ? 21.688 -5.297 -16.234 1 96.5 98 ASP A N 1
ATOM 761 C CA . ASP A 1 98 ? 22.422 -6.246 -17.062 1 96.5 98 ASP A CA 1
ATOM 762 C C . ASP A 1 98 ? 22.953 -7.41 -16.219 1 96.5 98 ASP A C 1
ATOM 764 O O . ASP A 1 98 ? 23.531 -8.359 -16.766 1 96.5 98 ASP A O 1
ATOM 768 N N . ARG A 1 99 ? 22.625 -7.387 -14.969 1 97.69 99 ARG A N 1
ATOM 769 C CA . ARG A 1 99 ? 23.188 -8.406 -14.086 1 97.69 99 ARG A CA 1
ATOM 770 C C . ARG A 1 99 ? 22.094 -9.219 -13.422 1 97.69 99 ARG A C 1
ATOM 772 O O . ARG A 1 99 ? 22.359 -10.016 -12.523 1 97.69 99 ARG A O 1
ATOM 779 N N . ILE A 1 100 ? 20.891 -9.023 -13.828 1 98.25 100 ILE A N 1
ATOM 780 C CA . ILE A 1 100 ? 19.75 -9.789 -13.328 1 98.25 100 ILE A CA 1
ATOM 781 C C . ILE A 1 100 ? 19.094 -10.539 -14.484 1 98.25 100 ILE A C 1
ATOM 783 O O . ILE A 1 100 ? 18.938 -9.984 -15.578 1 98.25 100 ILE A O 1
ATOM 787 N N . ALA A 1 101 ? 18.766 -11.805 -14.289 1 98.25 101 ALA A N 1
ATOM 788 C CA . ALA A 1 101 ? 18.047 -12.617 -15.273 1 98.25 101 ALA A CA 1
ATOM 789 C C . ALA A 1 101 ? 16.844 -13.32 -14.656 1 98.25 101 ALA A C 1
ATOM 791 O O . ALA A 1 101 ? 16.766 -13.461 -13.43 1 98.25 101 ALA A O 1
ATOM 792 N N . VAL A 1 102 ? 15.914 -13.664 -15.461 1 98.25 102 VAL A N 1
ATOM 793 C CA . VAL A 1 102 ? 14.742 -14.422 -15.039 1 98.25 102 VAL A CA 1
ATOM 794 C C . VAL A 1 102 ? 14.625 -15.703 -15.859 1 98.25 102 VAL A C 1
ATOM 796 O O . VAL A 1 102 ? 14.828 -15.695 -17.078 1 98.25 102 VAL A O 1
ATOM 799 N N . VAL A 1 103 ? 14.414 -16.828 -15.188 1 97.69 103 VAL A N 1
ATOM 800 C CA . VAL A 1 103 ? 14.195 -18.094 -15.867 1 97.69 103 VAL A CA 1
ATOM 801 C C . VAL A 1 103 ? 12.766 -18.156 -16.391 1 97.69 103 VAL A C 1
ATOM 803 O O . VAL A 1 103 ? 11.805 -18.203 -15.625 1 97.69 103 VAL A O 1
ATOM 806 N N . THR A 1 104 ? 12.547 -18.25 -17.688 1 95.31 104 THR A N 1
ATOM 807 C CA . THR A 1 104 ? 11.219 -18.172 -18.297 1 95.31 104 THR A CA 1
ATOM 808 C C . THR A 1 104 ? 10.789 -19.547 -18.812 1 95.31 104 THR A C 1
ATOM 810 O O . THR A 1 104 ? 11.633 -20.391 -19.125 1 95.31 104 THR A O 1
ATOM 813 N N . PRO A 1 105 ? 9.492 -19.844 -18.938 1 94.38 105 PRO A N 1
ATOM 814 C CA . PRO A 1 105 ? 8.383 -18.969 -18.578 1 94.38 105 PRO A CA 1
ATOM 815 C C . PRO A 1 105 ? 8.273 -18.734 -17.078 1 94.38 105 PRO A C 1
ATOM 817 O O . PRO A 1 105 ? 8.719 -19.578 -16.281 1 94.38 105 PRO A O 1
ATOM 820 N N . ASP A 1 106 ? 7.797 -17.578 -16.719 1 95.12 106 ASP A N 1
ATOM 821 C CA . ASP A 1 106 ? 7.668 -17.219 -15.305 1 95.12 106 ASP A CA 1
ATOM 822 C C . ASP A 1 106 ? 6.527 -16.219 -15.102 1 95.12 106 ASP A C 1
ATOM 824 O O . ASP A 1 106 ? 5.695 -16.031 -15.992 1 95.12 106 ASP A O 1
ATOM 828 N N . TYR A 1 107 ? 6.434 -15.75 -13.906 1 93.56 107 TYR A N 1
ATOM 829 C CA . TYR A 1 107 ? 5.434 -14.766 -13.523 1 93.56 107 TYR A CA 1
ATOM 830 C C . TYR A 1 107 ? 5.539 -13.516 -14.391 1 93.56 107 TYR A C 1
ATOM 832 O O . TYR A 1 107 ? 6.641 -13.047 -14.68 1 93.56 107 TYR A O 1
ATOM 840 N N . THR A 1 108 ? 4.453 -12.875 -14.773 1 88.69 108 THR A N 1
ATOM 841 C CA . THR A 1 108 ? 4.344 -11.797 -15.742 1 88.69 108 THR A CA 1
ATOM 842 C C . THR A 1 108 ? 5.164 -10.586 -15.297 1 88.69 108 THR A C 1
ATOM 844 O O . THR A 1 108 ? 5.887 -9.992 -16.094 1 88.69 108 THR A O 1
ATOM 847 N N . ASP A 1 109 ? 5.086 -10.219 -14.039 1 89.12 109 ASP A N 1
ATOM 848 C CA . ASP A 1 109 ? 5.797 -9.031 -13.57 1 89.12 109 ASP A CA 1
ATOM 849 C C . ASP A 1 109 ? 7.309 -9.258 -13.594 1 89.12 109 ASP A C 1
ATOM 851 O O . ASP A 1 109 ? 8.078 -8.328 -13.844 1 89.12 109 ASP A O 1
ATOM 855 N N . SER A 1 110 ? 7.738 -10.469 -13.289 1 93.94 110 SER A N 1
ATOM 856 C CA . SER A 1 110 ? 9.164 -10.781 -13.375 1 93.94 110 SER A CA 1
ATOM 857 C C . SER A 1 110 ? 9.672 -10.648 -14.805 1 93.94 110 SER A C 1
ATOM 859 O O . SER A 1 110 ? 10.711 -10.023 -15.039 1 93.94 110 SER A O 1
ATOM 861 N N . ILE A 1 111 ? 8.875 -11.156 -15.711 1 93 111 ILE A N 1
ATOM 862 C CA . ILE A 1 111 ? 9.25 -11.148 -17.109 1 93 111 ILE A CA 1
ATOM 863 C C . ILE A 1 111 ? 9.297 -9.711 -17.641 1 93 111 ILE A C 1
ATOM 865 O O . ILE A 1 111 ? 10.203 -9.344 -18.391 1 93 111 ILE A O 1
ATOM 869 N N . ARG A 1 112 ? 8.359 -8.922 -17.219 1 89 112 ARG A N 1
ATOM 870 C CA . ARG A 1 112 ? 8.242 -7.551 -17.719 1 89 112 ARG A CA 1
ATOM 871 C C . ARG A 1 112 ? 9.375 -6.68 -17.188 1 89 112 ARG A C 1
ATOM 873 O O . ARG A 1 112 ? 9.836 -5.773 -17.875 1 89 112 ARG A O 1
ATOM 880 N N . ARG A 1 113 ? 9.836 -6.973 -16.047 1 92.44 113 ARG A N 1
ATOM 881 C CA . ARG A 1 113 ? 10.742 -6.039 -15.383 1 92.44 113 ARG A CA 1
ATOM 882 C C . ARG A 1 113 ? 12.195 -6.477 -15.547 1 92.44 113 ARG A C 1
ATOM 884 O O . ARG A 1 113 ? 13.109 -5.672 -15.375 1 92.44 113 ARG A O 1
ATOM 891 N N . VAL A 1 114 ? 12.414 -7.738 -15.805 1 95.19 114 VAL A N 1
ATOM 892 C CA . VAL A 1 114 ? 13.773 -8.242 -16 1 95.19 114 VAL A CA 1
ATOM 893 C C . VAL A 1 114 ? 14.062 -8.375 -17.5 1 95.19 114 VAL A C 1
ATOM 895 O O . VAL A 1 114 ? 13.328 -9.039 -18.219 1 95.19 114 VAL A O 1
ATOM 898 N N . VAL A 1 115 ? 15.156 -7.801 -17.938 1 94 115 VAL A N 1
ATOM 899 C CA . VAL A 1 115 ? 15.43 -7.695 -19.375 1 94 115 VAL A CA 1
ATOM 900 C C . VAL A 1 115 ? 16.062 -8.992 -19.875 1 94 115 VAL A C 1
ATOM 902 O O . VAL A 1 115 ? 15.852 -9.391 -21.016 1 94 115 VAL A O 1
ATOM 905 N N . ASN A 1 116 ? 16.891 -9.688 -19.062 1 96.5 116 ASN A N 1
ATOM 906 C CA . ASN A 1 116 ? 17.562 -10.914 -19.469 1 96.5 116 ASN A CA 1
ATOM 907 C C . ASN A 1 116 ? 16.734 -12.148 -19.156 1 96.5 116 ASN A C 1
ATOM 909 O O . ASN A 1 116 ? 16.469 -12.445 -17.984 1 96.5 116 ASN A O 1
ATOM 913 N N . HIS A 1 117 ? 16.344 -12.836 -20.203 1 96.31 117 HIS A N 1
ATOM 914 C CA . HIS A 1 117 ? 15.539 -14.031 -20.047 1 96.31 117 HIS A CA 1
ATOM 915 C C . HIS A 1 117 ? 16.359 -15.289 -20.328 1 96.31 117 HIS A C 1
ATOM 917 O O . HIS A 1 117 ? 17.266 -15.273 -21.156 1 96.31 117 HIS A O 1
ATOM 923 N N . LEU A 1 118 ? 16.062 -16.297 -19.578 1 96.19 118 LEU A N 1
ATOM 924 C CA . LEU A 1 118 ? 16.625 -17.625 -19.781 1 96.19 118 LEU A CA 1
ATOM 925 C C . LEU A 1 118 ? 15.539 -18.625 -20.188 1 96.19 118 LEU A C 1
ATOM 927 O O . LEU A 1 118 ? 15.039 -19.375 -19.359 1 96.19 118 LEU A O 1
ATOM 931 N N . PRO A 1 119 ? 15.195 -18.688 -21.453 1 92.88 119 PRO A N 1
ATOM 932 C CA . PRO A 1 119 ? 14.102 -19.531 -21.969 1 92.88 119 PRO A CA 1
ATOM 933 C C . PRO A 1 119 ? 14.516 -20.984 -22.141 1 92.88 119 PRO A C 1
ATOM 935 O O . PRO A 1 119 ? 15.703 -21.297 -22.156 1 92.88 119 PRO A O 1
ATOM 938 N N . PRO A 1 120 ? 13.484 -21.812 -22.188 1 90.75 120 PRO A N 1
ATOM 939 C CA . PRO A 1 120 ? 13.797 -23.203 -22.547 1 90.75 120 PRO A CA 1
ATOM 940 C C . PRO A 1 120 ? 14.227 -23.359 -24.016 1 90.75 120 PRO A C 1
ATOM 942 O O . PRO A 1 120 ? 14.133 -22.406 -24.781 1 90.75 120 PRO A O 1
ATOM 945 N N . ILE A 1 121 ? 14.719 -24.562 -24.219 1 85.19 121 ILE A N 1
ATOM 946 C CA . ILE A 1 121 ? 15 -24.891 -25.609 1 85.19 121 ILE A CA 1
ATOM 947 C C . ILE A 1 121 ? 13.719 -24.812 -26.438 1 85.19 121 ILE A C 1
ATOM 949 O O . ILE A 1 121 ? 12.68 -25.344 -26.031 1 85.19 121 ILE A O 1
ATOM 953 N N . PRO A 1 122 ? 13.766 -24.078 -27.531 1 81.25 122 PRO A N 1
ATOM 954 C CA . PRO A 1 122 ? 12.562 -23.953 -28.344 1 81.25 122 PRO A CA 1
ATOM 955 C C . PRO A 1 122 ? 11.891 -25.297 -28.625 1 81.25 122 PRO A C 1
ATOM 957 O O . PRO A 1 122 ? 12.57 -26.266 -28.969 1 81.25 122 PRO A O 1
ATOM 960 N N . GLY A 1 123 ? 10.578 -25.359 -28.375 1 74.25 123 GLY A N 1
ATOM 961 C CA . GLY A 1 123 ? 9.797 -26.547 -28.719 1 74.25 123 GLY A CA 1
ATOM 962 C C . GLY A 1 123 ? 9.758 -27.562 -27.609 1 74.25 123 GLY A C 1
ATOM 963 O O . GLY A 1 123 ? 9.023 -28.562 -27.688 1 74.25 123 GLY A O 1
ATOM 964 N N . GLU A 1 124 ? 10.594 -27.328 -26.609 1 77.44 124 GLU A N 1
ATOM 965 C CA . GLU A 1 124 ? 10.625 -28.266 -25.5 1 77.44 124 GLU A CA 1
ATOM 966 C C . GLU A 1 124 ? 9.758 -27.781 -24.344 1 77.44 124 GLU A C 1
ATOM 968 O O . GLU A 1 124 ? 9.688 -26.594 -24.078 1 77.44 124 GLU A O 1
ATOM 973 N N . ILE A 1 125 ? 9.031 -28.797 -23.828 1 76.69 125 ILE A N 1
ATOM 974 C CA . ILE A 1 125 ? 8.258 -28.5 -22.625 1 76.69 125 ILE A CA 1
ATOM 975 C C . ILE A 1 125 ? 9.172 -28.5 -21.406 1 76.69 125 ILE A C 1
ATOM 977 O O . ILE A 1 125 ? 9.961 -29.438 -21.219 1 76.69 125 ILE A O 1
ATOM 981 N N . ASP A 1 126 ? 9.117 -27.625 -20.625 1 90.06 126 ASP A N 1
ATOM 982 C CA . ASP A 1 126 ? 9.953 -27.484 -19.438 1 90.06 126 ASP A CA 1
ATOM 983 C C . ASP A 1 126 ? 9.734 -28.656 -18.484 1 90.06 126 ASP A C 1
ATOM 985 O O . ASP A 1 126 ? 8.625 -29.172 -18.359 1 90.06 126 ASP A O 1
ATOM 989 N N . THR A 1 127 ? 10.781 -29.172 -17.953 1 94.25 127 THR A N 1
ATOM 990 C CA . THR A 1 127 ? 10.773 -30.156 -16.859 1 94.25 127 THR A CA 1
ATOM 991 C C . THR A 1 127 ? 11.492 -29.609 -15.641 1 94.25 127 THR A C 1
ATOM 993 O O . THR A 1 127 ? 12.148 -28.562 -15.703 1 94.25 127 THR A O 1
ATOM 996 N N . VAL A 1 128 ? 11.305 -30.281 -14.555 1 97.06 128 VAL A N 1
ATOM 997 C CA . VAL A 1 128 ? 12.016 -29.906 -13.336 1 97.06 128 VAL A CA 1
ATOM 998 C C . VAL A 1 128 ? 13.516 -29.906 -13.594 1 97.06 128 VAL A C 1
ATOM 1000 O O . VAL A 1 128 ? 14.219 -28.953 -13.203 1 97.06 128 VAL A O 1
ATOM 1003 N N . GLY A 1 129 ? 13.961 -30.922 -14.297 1 96.88 129 GLY A N 1
ATOM 1004 C CA . GLY A 1 129 ? 15.383 -31.031 -14.602 1 96.88 129 GLY A CA 1
ATOM 1005 C C . GLY A 1 129 ? 15.883 -29.922 -15.508 1 96.88 129 GLY A C 1
ATOM 1006 O O . GLY A 1 129 ? 16.922 -29.312 -15.242 1 96.88 129 GLY A O 1
ATOM 1007 N N . SER A 1 130 ? 15.195 -29.688 -16.594 1 96.69 130 SER A N 1
ATOM 1008 C CA . SER A 1 130 ? 15.625 -28.656 -17.531 1 96.69 130 SER A CA 1
ATOM 1009 C C . SER A 1 130 ? 15.594 -27.281 -16.891 1 96.69 130 SER A C 1
ATOM 1011 O O . SER A 1 130 ? 16.422 -26.422 -17.203 1 96.69 130 SER A O 1
ATOM 1013 N N . ARG A 1 131 ? 14.648 -27.031 -16.062 1 97.06 131 ARG A N 1
ATOM 1014 C CA . ARG A 1 131 ? 14.578 -25.766 -15.336 1 97.06 131 ARG A CA 1
ATOM 1015 C C . ARG A 1 131 ? 15.758 -25.609 -14.383 1 97.06 131 ARG A C 1
ATOM 1017 O O . ARG A 1 131 ? 16.375 -24.547 -14.312 1 97.06 131 ARG A O 1
ATOM 1024 N N . LEU A 1 132 ? 16.047 -26.688 -13.625 1 98.44 132 LEU A N 1
ATOM 1025 C CA . LEU A 1 132 ? 17.188 -26.656 -12.727 1 98.44 132 LEU A CA 1
ATOM 1026 C C . LEU A 1 132 ? 18.469 -26.328 -13.484 1 98.44 132 LEU A C 1
ATOM 1028 O O . LEU A 1 132 ? 19.281 -25.516 -13.016 1 98.44 132 LEU A O 1
ATOM 1032 N N . ASP A 1 133 ? 18.625 -26.938 -14.648 1 97.88 133 ASP A N 1
ATOM 1033 C CA . ASP A 1 133 ? 19.797 -26.688 -15.469 1 97.88 133 ASP A CA 1
ATOM 1034 C C . ASP A 1 133 ? 19.875 -25.219 -15.875 1 97.88 133 ASP A C 1
ATOM 1036 O O . ASP A 1 133 ? 20.969 -24.625 -15.867 1 97.88 133 ASP A O 1
ATOM 1040 N N . ARG A 1 134 ? 18.797 -24.625 -16.219 1 98 134 ARG A N 1
ATOM 1041 C CA . ARG A 1 134 ? 18.781 -23.234 -16.641 1 98 134 ARG A CA 1
ATOM 1042 C C . ARG A 1 134 ? 19.031 -22.297 -15.469 1 98 134 ARG A C 1
ATOM 1044 O O . ARG A 1 134 ? 19.656 -21.25 -15.633 1 98 134 ARG A O 1
ATOM 1051 N N . ILE A 1 135 ? 18.547 -22.641 -14.281 1 98.69 135 ILE A N 1
ATOM 1052 C CA . ILE A 1 135 ? 18.859 -21.875 -13.078 1 98.69 135 ILE A CA 1
ATOM 1053 C C . ILE A 1 135 ? 20.375 -21.891 -12.844 1 98.69 135 ILE A C 1
ATOM 1055 O O . ILE A 1 135 ? 20.969 -20.844 -12.617 1 98.69 135 ILE A O 1
ATOM 1059 N N . ALA A 1 136 ? 20.953 -23.047 -12.961 1 98.69 136 ALA A N 1
ATOM 1060 C CA . ALA A 1 136 ? 22.391 -23.203 -12.742 1 98.69 136 ALA A CA 1
ATOM 1061 C C . ALA A 1 136 ? 23.172 -22.375 -13.766 1 98.69 136 ALA A C 1
ATOM 1063 O O . ALA A 1 136 ? 24.141 -21.688 -13.406 1 98.69 136 ALA A O 1
ATOM 1064 N N . THR A 1 137 ? 22.781 -22.516 -14.977 1 98.19 137 THR A N 1
ATOM 1065 C CA . THR A 1 137 ? 23.438 -21.766 -16.047 1 98.19 137 THR A CA 1
ATOM 1066 C C . THR A 1 137 ? 23.312 -20.266 -15.797 1 98.19 137 THR A C 1
ATOM 1068 O O . THR A 1 137 ? 24.281 -19.516 -15.992 1 98.19 137 THR A O 1
ATOM 1071 N N . GLY A 1 138 ? 22.125 -19.812 -15.445 1 98.62 138 GLY A N 1
ATOM 1072 C CA . GLY A 1 138 ? 21.906 -18.406 -15.133 1 98.62 138 GLY A CA 1
ATOM 1073 C C . GLY A 1 138 ? 22.781 -17.906 -14.008 1 98.62 138 GLY A C 1
ATOM 1074 O O . GLY A 1 138 ? 23.391 -16.844 -14.117 1 98.62 138 GLY A O 1
ATOM 1075 N N . MET A 1 139 ? 22.875 -18.703 -12.93 1 98.69 139 MET A N 1
ATOM 1076 C CA . MET A 1 139 ? 23.641 -18.266 -11.758 1 98.69 139 MET A CA 1
ATOM 1077 C C . MET A 1 139 ? 25.125 -18.266 -12.047 1 98.69 139 MET A C 1
ATOM 1079 O O . MET A 1 139 ? 25.891 -17.547 -11.406 1 98.69 139 MET A O 1
ATOM 1083 N N . ALA A 1 140 ? 25.562 -19.016 -13.008 1 98.5 140 ALA A N 1
ATOM 1084 C CA . ALA A 1 140 ? 26.969 -18.984 -13.438 1 98.5 140 ALA A CA 1
ATOM 1085 C C . ALA A 1 140 ? 27.266 -17.703 -14.227 1 98.5 140 ALA A C 1
ATOM 1087 O O . ALA A 1 140 ? 28.422 -17.281 -14.305 1 98.5 140 ALA A O 1
ATOM 1088 N N . ARG A 1 141 ? 26.266 -17.094 -14.719 1 98.25 141 ARG A N 1
ATOM 1089 C CA . ARG A 1 141 ? 26.469 -16.016 -15.68 1 98.25 141 ARG A CA 1
ATOM 1090 C C . ARG A 1 141 ? 26.047 -14.672 -15.086 1 98.25 141 ARG A C 1
ATOM 1092 O O . ARG A 1 141 ? 26.609 -13.633 -15.43 1 98.25 141 ARG A O 1
ATOM 1099 N N . TYR A 1 142 ? 25 -14.625 -14.273 1 98.69 142 TYR A N 1
ATOM 1100 C CA . TYR A 1 142 ? 24.406 -13.383 -13.781 1 98.69 142 TYR A CA 1
ATOM 1101 C C . TYR A 1 142 ? 24.578 -13.258 -12.273 1 98.69 142 TYR A C 1
ATOM 1103 O O . TYR A 1 142 ? 24.688 -14.266 -11.562 1 98.69 142 TYR A O 1
ATOM 1111 N N . ASP A 1 143 ? 24.594 -12.062 -11.742 1 98.56 143 ASP A N 1
ATOM 1112 C CA . ASP A 1 143 ? 24.734 -11.797 -10.312 1 98.56 143 ASP A CA 1
ATOM 1113 C C . ASP A 1 143 ? 23.453 -12.156 -9.562 1 98.56 143 ASP A C 1
ATOM 1115 O O . ASP A 1 143 ? 23.5 -12.492 -8.375 1 98.56 143 ASP A O 1
ATOM 1119 N N . TYR A 1 144 ? 22.328 -12.008 -10.25 1 98.69 144 TYR A N 1
ATOM 1120 C CA . TYR A 1 144 ? 21.016 -12.328 -9.695 1 98.69 144 TYR A CA 1
ATOM 1121 C C . TYR A 1 144 ? 20.188 -13.133 -10.688 1 98.69 144 TYR A C 1
ATOM 1123 O O . TYR A 1 144 ? 20.188 -12.836 -11.891 1 98.69 144 TYR A O 1
ATOM 1131 N N . VAL A 1 145 ? 19.547 -14.156 -10.234 1 98.81 145 VAL A N 1
ATOM 1132 C CA . VAL A 1 145 ? 18.641 -14.953 -11.055 1 98.81 145 VAL A CA 1
ATOM 1133 C C . VAL A 1 145 ? 17.297 -15.102 -10.352 1 98.81 145 VAL A C 1
ATOM 1135 O O . VAL A 1 145 ? 17.234 -15.555 -9.203 1 98.81 145 VAL A O 1
ATOM 1138 N N . LEU A 1 146 ? 16.234 -14.648 -11.008 1 98.69 146 LEU A N 1
ATOM 1139 C CA . LEU A 1 146 ? 14.867 -14.695 -10.484 1 98.69 146 LEU A CA 1
ATOM 1140 C C . LEU A 1 146 ? 14.117 -15.898 -11.047 1 98.69 146 LEU A C 1
ATOM 1142 O O . LEU A 1 146 ? 14.211 -16.188 -12.234 1 98.69 146 LEU A O 1
ATOM 1146 N N . VAL A 1 147 ? 13.43 -16.641 -10.188 1 98.19 147 VAL A N 1
ATOM 1147 C CA . VAL A 1 147 ? 12.609 -17.766 -10.602 1 98.19 147 VAL A CA 1
ATOM 1148 C C . VAL A 1 147 ? 11.414 -17.906 -9.664 1 98.19 147 VAL A C 1
ATOM 1150 O O . VAL A 1 147 ? 11.531 -17.703 -8.461 1 98.19 147 VAL A O 1
ATOM 1153 N N . SER A 1 148 ? 10.266 -18.125 -10.219 1 98 148 SER A N 1
ATOM 1154 C CA . SER A 1 148 ? 9.156 -18.578 -9.383 1 98 148 SER A CA 1
ATOM 1155 C C . SER A 1 148 ? 9.203 -20.078 -9.156 1 98 148 SER A C 1
ATOM 1157 O O . SER A 1 148 ? 9.414 -20.859 -10.094 1 98 148 SER A O 1
ATOM 1159 N N . ASN A 1 149 ? 9.109 -20.516 -7.922 1 98 149 ASN A N 1
ATOM 1160 C CA . ASN A 1 149 ? 9.195 -21.922 -7.523 1 98 149 ASN A CA 1
ATOM 1161 C C . ASN A 1 149 ? 8.352 -22.203 -6.281 1 98 149 ASN A C 1
ATOM 1163 O O . ASN A 1 149 ? 8.789 -21.922 -5.16 1 98 149 ASN A O 1
ATOM 1167 N N . PRO A 1 150 ? 7.152 -22.797 -6.477 1 97.38 150 PRO A N 1
ATOM 1168 C CA . PRO A 1 150 ? 6.582 -23.406 -7.684 1 97.38 150 PRO A CA 1
ATOM 1169 C C . PRO A 1 150 ? 6.379 -22.391 -8.805 1 97.38 150 PRO A C 1
ATOM 1171 O O . PRO A 1 150 ? 6.047 -21.234 -8.547 1 97.38 150 PRO A O 1
ATOM 1174 N N . ASN A 1 151 ? 6.562 -22.922 -9.969 1 97.25 151 ASN A N 1
ATOM 1175 C CA . ASN A 1 151 ? 6.578 -22.062 -11.148 1 97.25 151 ASN A CA 1
ATOM 1176 C C . ASN A 1 151 ? 5.176 -21.594 -11.516 1 97.25 151 ASN A C 1
ATOM 1178 O O . ASN A 1 151 ? 4.219 -22.359 -11.453 1 97.25 151 ASN A O 1
ATOM 1182 N N . ASN A 1 152 ? 5.004 -20.391 -11.766 1 95.56 152 ASN A N 1
ATOM 1183 C CA . ASN A 1 152 ? 3.875 -19.781 -12.469 1 95.56 152 ASN A CA 1
ATOM 1184 C C . ASN A 1 152 ? 4.223 -19.453 -13.914 1 95.56 152 ASN A C 1
ATOM 1186 O O . ASN A 1 152 ? 5.039 -18.578 -14.18 1 95.56 152 ASN A O 1
ATOM 1190 N N . PRO A 1 153 ? 3.793 -20.25 -14.797 1 94.75 153 PRO A N 1
ATOM 1191 C CA . PRO A 1 153 ? 2.445 -20.828 -14.812 1 94.75 153 PRO A CA 1
ATOM 1192 C C . PRO A 1 153 ? 2.455 -22.359 -14.805 1 94.75 153 PRO A C 1
ATOM 1194 O O . PRO A 1 153 ? 1.399 -22.984 -14.695 1 94.75 153 PRO A O 1
ATOM 1197 N N . LEU A 1 154 ? 3.547 -23.016 -14.852 1 95.94 154 LEU A N 1
ATOM 1198 C CA . LEU A 1 154 ? 3.6 -24.422 -15.18 1 95.94 154 LEU A CA 1
ATOM 1199 C C . LEU A 1 154 ? 3.303 -25.281 -13.961 1 95.94 154 LEU A C 1
ATOM 1201 O O . LEU A 1 154 ? 2.98 -26.469 -14.086 1 95.94 154 LEU A O 1
ATOM 1205 N N . GLY A 1 155 ? 3.529 -24.734 -12.805 1 96.88 155 GLY A N 1
ATOM 1206 C CA . GLY A 1 155 ? 3.291 -25.469 -11.57 1 96.88 155 GLY A CA 1
ATOM 1207 C C . GLY A 1 155 ? 4.477 -26.312 -11.141 1 96.88 155 GLY A C 1
ATOM 1208 O O . GLY A 1 155 ? 4.48 -26.859 -10.039 1 96.88 155 GLY A O 1
ATOM 1209 N N . LEU A 1 156 ? 5.516 -26.359 -11.969 1 97 156 LEU A N 1
ATOM 1210 C CA . LEU A 1 156 ? 6.691 -27.172 -11.656 1 97 156 LEU A CA 1
ATOM 1211 C C . LEU A 1 156 ? 7.371 -26.656 -10.391 1 97 156 LEU A C 1
ATOM 1213 O O . LEU A 1 156 ? 7.348 -25.469 -10.102 1 97 156 LEU A O 1
ATOM 1217 N N . HIS A 1 157 ? 7.961 -27.594 -9.641 1 97.25 157 HIS A N 1
ATOM 1218 C CA . HIS A 1 157 ? 8.68 -27.25 -8.422 1 97.25 157 HIS A CA 1
ATOM 1219 C C . HIS A 1 157 ? 10.031 -27.953 -8.359 1 97.25 157 HIS A C 1
ATOM 1221 O O . HIS A 1 157 ? 10.094 -29.188 -8.336 1 97.25 157 HIS A O 1
ATOM 1227 N N . VAL A 1 158 ? 11.078 -27.188 -8.414 1 97.25 158 VAL A N 1
ATOM 1228 C CA . VAL A 1 158 ? 12.414 -27.734 -8.18 1 97.25 158 VAL A CA 1
ATOM 1229 C C . VAL A 1 158 ? 12.641 -27.922 -6.684 1 97.25 158 VAL A C 1
ATOM 1231 O O . VAL A 1 158 ? 12.461 -27 -5.895 1 97.25 158 VAL A O 1
ATOM 1234 N N . PRO A 1 159 ? 13.039 -29.109 -6.238 1 95.81 159 PRO A N 1
ATOM 1235 C CA . PRO A 1 159 ? 13.219 -29.375 -4.809 1 95.81 159 PRO A CA 1
ATOM 1236 C C . PRO A 1 159 ? 14.25 -28.438 -4.168 1 95.81 159 PRO A C 1
ATOM 1238 O O . PRO A 1 159 ? 15.266 -28.125 -4.793 1 95.81 159 PRO A O 1
ATOM 1241 N N . VAL A 1 160 ? 14.047 -28.125 -2.949 1 97.06 160 VAL A N 1
ATOM 1242 C CA . VAL A 1 160 ? 14.875 -27.188 -2.188 1 97.06 160 VAL A CA 1
ATOM 1243 C C . VAL A 1 160 ? 16.312 -27.688 -2.162 1 97.06 160 VAL A C 1
ATOM 1245 O O . VAL A 1 160 ? 17.25 -26.906 -2.348 1 97.06 160 VAL A O 1
ATOM 1248 N N . ALA A 1 161 ? 16.469 -28.938 -1.953 1 96.25 161 ALA A N 1
ATOM 1249 C CA . ALA A 1 161 ? 17.812 -29.516 -1.857 1 96.25 161 ALA A CA 1
ATOM 1250 C C . ALA A 1 161 ? 18.594 -29.281 -3.145 1 96.25 161 ALA A C 1
ATOM 1252 O O . ALA A 1 161 ? 19.797 -29 -3.104 1 96.25 161 ALA A O 1
ATOM 1253 N N . GLU A 1 162 ? 17.938 -29.438 -4.242 1 97.38 162 GLU A N 1
ATOM 1254 C CA . GLU A 1 162 ? 18.594 -29.266 -5.535 1 97.38 162 GLU A CA 1
ATOM 1255 C C . GLU A 1 162 ? 18.922 -27.812 -5.797 1 97.38 162 GLU A C 1
ATOM 1257 O O . GLU A 1 162 ? 20.016 -27.484 -6.258 1 97.38 162 GLU A O 1
ATOM 1262 N N . LEU A 1 163 ? 18.016 -26.891 -5.512 1 98 163 LEU A N 1
ATOM 1263 C CA . LEU A 1 163 ? 18.266 -25.453 -5.66 1 98 163 LEU A CA 1
ATOM 1264 C C . LEU A 1 163 ? 19.406 -25.016 -4.754 1 98 163 LEU A C 1
ATOM 1266 O O . LEU A 1 163 ? 20.25 -24.203 -5.156 1 98 163 LEU A O 1
ATOM 1270 N N . ALA A 1 164 ? 19.375 -25.516 -3.527 1 98.12 164 ALA A N 1
ATOM 1271 C CA . ALA A 1 164 ? 20.422 -25.172 -2.562 1 98.12 164 ALA A CA 1
ATOM 1272 C C . ALA A 1 164 ? 21.797 -25.562 -3.078 1 98.12 164 ALA A C 1
ATOM 1274 O O . ALA A 1 164 ? 22.766 -24.828 -2.91 1 98.12 164 ALA A O 1
ATOM 1275 N N . GLU A 1 165 ? 21.844 -26.719 -3.617 1 98.31 165 GLU A N 1
ATOM 1276 C CA . GLU A 1 165 ? 23.125 -27.188 -4.172 1 98.31 165 GLU A CA 1
ATOM 1277 C C . GLU A 1 165 ? 23.609 -26.266 -5.277 1 98.31 165 GLU A C 1
ATOM 1279 O O . GLU A 1 165 ? 24.797 -25.922 -5.328 1 98.31 165 GLU A O 1
ATOM 1284 N N . VAL A 1 166 ? 22.75 -25.875 -6.172 1 98.75 166 VAL A N 1
ATOM 1285 C CA . VAL A 1 166 ? 23.094 -24.938 -7.234 1 98.75 166 VAL A CA 1
ATOM 1286 C C . VAL A 1 166 ? 23.625 -23.641 -6.629 1 98.75 166 VAL A C 1
ATOM 1288 O O . VAL A 1 166 ? 24.609 -23.078 -7.098 1 98.75 166 VAL A O 1
ATOM 1291 N N . CYS A 1 167 ? 22.984 -23.125 -5.605 1 98.69 167 CYS A N 1
ATOM 1292 C CA . CYS A 1 167 ? 23.391 -21.891 -4.945 1 98.69 167 CYS A CA 1
ATOM 1293 C C . CYS A 1 167 ? 24.766 -22.031 -4.32 1 98.69 167 CYS A C 1
ATOM 1295 O O . CYS A 1 167 ? 25.594 -21.125 -4.398 1 98.69 167 CYS A O 1
ATOM 1297 N N . ARG A 1 168 ? 25.047 -23.188 -3.691 1 98.5 168 ARG A N 1
ATOM 1298 C CA . ARG A 1 168 ? 26.344 -23.438 -3.086 1 98.5 168 ARG A CA 1
ATOM 1299 C C . ARG A 1 168 ? 27.453 -23.438 -4.141 1 98.5 168 ARG A C 1
ATOM 1301 O O . ARG A 1 168 ? 28.562 -22.984 -3.881 1 98.5 168 ARG A O 1
ATOM 1308 N N . MET A 1 169 ? 27.141 -23.938 -5.273 1 98.44 169 MET A N 1
ATOM 1309 C CA . MET A 1 169 ? 28.109 -24.031 -6.363 1 98.44 169 MET A CA 1
ATOM 1310 C C . MET A 1 169 ? 28.328 -22.672 -7.012 1 98.44 169 MET A C 1
ATOM 1312 O O . MET A 1 169 ? 29.312 -22.484 -7.746 1 98.44 169 MET A O 1
ATOM 1316 N N . ASN A 1 170 ? 27.438 -21.719 -6.789 1 98.56 170 ASN A N 1
ATOM 1317 C CA . ASN A 1 170 ? 27.531 -20.375 -7.363 1 98.56 170 ASN A CA 1
ATOM 1318 C C . ASN A 1 170 ? 27.453 -19.297 -6.285 1 98.56 170 ASN A C 1
ATOM 1320 O O . ASN A 1 170 ? 26.547 -18.469 -6.301 1 98.56 170 ASN A O 1
ATOM 1324 N N . PRO A 1 171 ? 28.453 -19.172 -5.441 1 97.56 171 PRO A N 1
ATOM 1325 C CA . PRO A 1 171 ? 28.375 -18.297 -4.27 1 97.56 171 PRO A CA 1
ATOM 1326 C C . PRO A 1 171 ? 28.375 -16.812 -4.637 1 97.56 171 PRO A C 1
ATOM 1328 O O . PRO A 1 171 ? 28.016 -15.969 -3.811 1 97.56 171 PRO A O 1
ATOM 1331 N N . ARG A 1 172 ? 28.75 -16.469 -5.828 1 97.44 172 ARG A N 1
ATOM 1332 C CA . ARG A 1 172 ? 28.812 -15.062 -6.234 1 97.44 172 ARG A CA 1
ATOM 1333 C C . ARG A 1 172 ? 27.5 -14.594 -6.836 1 97.44 172 ARG A C 1
ATOM 1335 O O . ARG A 1 172 ? 27.328 -13.414 -7.137 1 97.44 172 ARG A O 1
ATOM 1342 N N . SER A 1 173 ? 26.594 -15.539 -7.035 1 98.62 173 SER A N 1
ATOM 1343 C CA . SER A 1 173 ? 25.281 -15.242 -7.566 1 98.62 173 SER A CA 1
ATOM 1344 C C . SER A 1 173 ? 24.203 -15.406 -6.492 1 98.62 173 SER A C 1
ATOM 1346 O O . SER A 1 173 ? 24.344 -16.219 -5.578 1 98.62 173 SER A O 1
ATOM 1348 N N . THR A 1 174 ? 23.188 -14.57 -6.543 1 98.75 174 THR A N 1
ATOM 1349 C CA . THR A 1 174 ? 22.062 -14.656 -5.625 1 98.75 174 THR A CA 1
ATOM 1350 C C . THR A 1 174 ? 20.812 -15.18 -6.34 1 98.75 174 THR A C 1
ATOM 1352 O O . THR A 1 174 ? 20.453 -14.672 -7.406 1 98.75 174 THR A O 1
ATOM 1355 N N . LEU A 1 175 ? 20.25 -16.219 -5.82 1 98.88 175 LEU A N 1
ATOM 1356 C CA . LEU A 1 175 ? 18.984 -16.719 -6.336 1 98.88 175 LEU A CA 1
ATOM 1357 C C . LEU A 1 175 ? 17.812 -16.016 -5.664 1 98.88 175 LEU A C 1
ATOM 1359 O O . LEU A 1 175 ? 17.688 -16.031 -4.438 1 98.88 175 LEU A O 1
ATOM 1363 N N . VAL A 1 176 ? 17 -15.32 -6.422 1 98.81 176 VAL A N 1
ATOM 1364 C CA . VAL A 1 176 ? 15.75 -14.727 -5.957 1 98.81 176 VAL A CA 1
ATOM 1365 C C . VAL A 1 176 ? 14.586 -15.656 -6.285 1 98.81 176 VAL A C 1
ATOM 1367 O O . VAL A 1 176 ? 14.203 -15.797 -7.449 1 98.81 176 VAL A O 1
ATOM 1370 N N . VAL A 1 177 ? 14.023 -16.219 -5.309 1 98.75 177 VAL A N 1
ATOM 1371 C CA . VAL A 1 177 ? 12.992 -17.234 -5.527 1 98.75 177 VAL A CA 1
ATOM 1372 C C . VAL A 1 177 ? 11.633 -16.672 -5.105 1 98.75 177 VAL A C 1
ATOM 1374 O O . VAL A 1 177 ? 11.422 -16.359 -3.93 1 98.75 177 VAL A O 1
ATOM 1377 N N . ASP A 1 178 ? 10.75 -16.5 -6.078 1 98.5 178 ASP A N 1
ATOM 1378 C CA . ASP A 1 178 ? 9.344 -16.188 -5.824 1 98.5 178 ASP A CA 1
ATOM 1379 C C . ASP A 1 178 ? 8.586 -17.438 -5.375 1 98.5 178 ASP A C 1
ATOM 1381 O O . ASP A 1 178 ? 8.352 -18.344 -6.168 1 98.5 178 ASP A O 1
ATOM 1385 N N . GLU A 1 179 ? 8.188 -17.438 -4.148 1 98.19 179 GLU A N 1
ATOM 1386 C CA . GLU A 1 179 ? 7.539 -18.594 -3.557 1 98.19 179 GLU A CA 1
ATOM 1387 C C . GLU A 1 179 ? 6.078 -18.297 -3.221 1 98.19 179 GLU A C 1
ATOM 1389 O O . GLU A 1 179 ? 5.586 -18.703 -2.164 1 98.19 179 GLU A O 1
ATOM 1394 N N . ALA A 1 180 ? 5.406 -17.625 -4.113 1 96.69 180 ALA A N 1
ATOM 1395 C CA . ALA A 1 180 ? 4.008 -17.234 -3.934 1 96.69 180 ALA A CA 1
ATOM 1396 C C . ALA A 1 180 ? 3.133 -18.453 -3.668 1 96.69 180 ALA A C 1
ATOM 1398 O O . ALA A 1 180 ? 2.117 -18.359 -2.975 1 96.69 180 ALA A O 1
ATOM 1399 N N . TYR A 1 181 ? 3.553 -19.656 -4.199 1 97.06 181 TYR A N 1
ATOM 1400 C CA . TYR A 1 181 ? 2.666 -20.812 -4.137 1 97.06 181 TYR A CA 1
ATOM 1401 C C . TYR A 1 181 ? 3.281 -21.922 -3.297 1 97.06 181 TYR A C 1
ATOM 1403 O O . TYR A 1 181 ? 2.809 -23.062 -3.32 1 97.06 181 TYR A O 1
ATOM 1411 N N . VAL A 1 182 ? 4.273 -21.594 -2.529 1 96.31 182 VAL A N 1
ATOM 1412 C CA . VAL A 1 182 ? 5.027 -22.594 -1.78 1 96.31 182 VAL A CA 1
ATOM 1413 C C . VAL A 1 182 ? 4.133 -23.234 -0.722 1 96.31 182 VAL A C 1
ATOM 1415 O O . VAL A 1 182 ? 4.293 -24.406 -0.392 1 96.31 182 VAL A O 1
ATOM 1418 N N . ASP A 1 183 ? 3.172 -22.484 -0.24 1 94.06 183 ASP A N 1
ATOM 1419 C CA . ASP A 1 183 ? 2.289 -22.953 0.826 1 94.06 183 ASP A CA 1
ATOM 1420 C C . ASP A 1 183 ? 1.381 -24.078 0.335 1 94.06 183 ASP A C 1
ATOM 1422 O O . ASP A 1 183 ? 0.759 -24.766 1.139 1 94.06 183 ASP A O 1
ATOM 1426 N N . PHE A 1 184 ? 1.302 -24.281 -0.913 1 95.12 184 PHE A N 1
ATOM 1427 C CA . PHE A 1 184 ? 0.433 -25.312 -1.451 1 95.12 184 PHE A CA 1
ATOM 1428 C C . PHE A 1 184 ? 1.168 -26.656 -1.527 1 95.12 184 PHE A C 1
ATOM 1430 O O . PHE A 1 184 ? 0.552 -27.688 -1.761 1 95.12 184 PHE A O 1
ATOM 1437 N N . LEU A 1 185 ? 2.488 -26.594 -1.337 1 93.94 185 LEU A N 1
ATOM 1438 C CA . LEU A 1 185 ? 3.256 -27.828 -1.358 1 93.94 185 LEU A CA 1
ATOM 1439 C C . LEU A 1 185 ? 2.932 -28.688 -0.141 1 93.94 185 LEU A C 1
ATOM 1441 O O . LEU A 1 185 ? 2.701 -28.172 0.951 1 93.94 185 LEU A O 1
ATOM 1445 N N . GLU A 1 186 ? 2.883 -29.938 -0.411 1 84.44 186 GLU A N 1
ATOM 1446 C CA . GLU A 1 186 ? 2.734 -30.875 0.696 1 84.44 186 GLU A CA 1
ATOM 1447 C C . GLU A 1 186 ? 4.082 -31.188 1.336 1 84.44 186 GLU A C 1
ATOM 1449 O O . GLU A 1 186 ? 5.113 -31.172 0.663 1 84.44 186 GLU A O 1
ATOM 1454 N N . GLY A 1 187 ? 4.004 -31.531 2.564 1 72.81 187 GLY A N 1
ATOM 1455 C CA . GLY A 1 187 ? 5.184 -32.094 3.207 1 72.81 187 GLY A CA 1
ATOM 1456 C C . GLY A 1 187 ? 6.055 -31.047 3.871 1 72.81 187 GLY A C 1
ATOM 1457 O O . GLY A 1 187 ? 5.629 -29.906 4.051 1 72.81 187 GLY A O 1
ATOM 1458 N N . GLY A 1 188 ? 7.254 -31.422 4.246 1 66.81 188 GLY A N 1
ATOM 1459 C CA . GLY A 1 188 ? 8.18 -30.656 5.059 1 66.81 188 GLY A CA 1
ATOM 1460 C C . GLY A 1 188 ? 8.891 -29.562 4.285 1 66.81 188 GLY A C 1
ATOM 1461 O O . GLY A 1 188 ? 8.32 -28.969 3.365 1 66.81 188 GLY A O 1
ATOM 1462 N N . GLN A 1 189 ? 10.094 -29.203 4.504 1 70.06 189 GLN A N 1
ATOM 1463 C CA . GLN A 1 189 ? 10.938 -28.094 4.059 1 70.06 189 GLN A CA 1
ATOM 1464 C C . GLN A 1 189 ? 10.68 -27.766 2.592 1 70.06 189 GLN A C 1
ATOM 1466 O O . GLN A 1 189 ? 11.258 -28.391 1.696 1 70.06 189 GLN A O 1
ATOM 1471 N N . ARG A 1 190 ? 9.828 -26.734 2.359 1 85.56 190 ARG A N 1
ATOM 1472 C CA . ARG A 1 190 ? 9.367 -26.422 1.012 1 85.56 190 ARG A CA 1
ATOM 1473 C C . ARG A 1 190 ? 9.945 -25.094 0.522 1 85.56 190 ARG A C 1
ATOM 1475 O O . ARG A 1 190 ? 9.961 -24.828 -0.681 1 85.56 190 ARG A O 1
ATOM 1482 N N . SER A 1 191 ? 10.5 -24.422 1.532 1 95.81 191 SER A N 1
ATOM 1483 C CA . SER A 1 191 ? 10.945 -23.078 1.173 1 95.81 191 SER A CA 1
ATOM 1484 C C . SER A 1 191 ? 12.461 -22.969 1.213 1 95.81 191 SER A C 1
ATOM 1486 O O . SER A 1 191 ? 13.109 -23.562 2.074 1 95.81 191 SER A O 1
ATOM 1488 N N . MET A 1 192 ? 13.062 -22.234 0.351 1 97.62 192 MET A N 1
ATOM 1489 C CA . MET A 1 192 ? 14.492 -21.922 0.367 1 97.62 192 MET A CA 1
ATOM 1490 C C . MET A 1 192 ? 14.867 -21.156 1.629 1 97.62 192 MET A C 1
ATOM 1492 O O . MET A 1 192 ? 16.047 -21.094 1.991 1 97.62 192 MET A O 1
ATOM 1496 N N . ALA A 1 193 ? 13.883 -20.562 2.312 1 96.5 193 ALA A N 1
ATOM 1497 C CA . ALA A 1 193 ? 14.125 -19.844 3.555 1 96.5 193 ALA A CA 1
ATOM 1498 C C . ALA A 1 193 ? 14.586 -20.781 4.664 1 96.5 193 ALA A C 1
ATOM 1500 O O . ALA A 1 193 ? 15.086 -20.328 5.699 1 96.5 193 ALA A O 1
ATOM 1501 N N . SER A 1 194 ? 14.398 -22.031 4.477 1 94.06 194 SER A N 1
ATOM 1502 C CA . SER A 1 194 ? 14.812 -23.016 5.473 1 94.06 194 SER A CA 1
ATOM 1503 C C . SER A 1 194 ? 16.312 -23.281 5.391 1 94.06 194 SER A C 1
ATOM 1505 O O . SER A 1 194 ? 16.891 -23.922 6.285 1 94.06 194 SER A O 1
ATOM 1507 N N . THR A 1 195 ? 16.953 -22.781 4.305 1 94.62 195 THR A N 1
ATOM 1508 C CA . THR A 1 195 ? 18.375 -23.047 4.105 1 94.62 195 THR A CA 1
ATOM 1509 C C . THR A 1 195 ? 19.234 -22.062 4.891 1 94.62 195 THR A C 1
ATOM 1511 O O . THR A 1 195 ? 18.719 -21.047 5.379 1 94.62 195 THR A O 1
ATOM 1514 N N . ASP A 1 196 ? 20.5 -22.312 5.031 1 94.38 196 ASP A N 1
ATOM 1515 C CA . ASP A 1 196 ? 21.438 -21.422 5.711 1 94.38 196 ASP A CA 1
ATOM 1516 C C . ASP A 1 196 ? 22.266 -20.609 4.707 1 94.38 196 ASP A C 1
ATOM 1518 O O . ASP A 1 196 ? 23.328 -20.094 5.039 1 94.38 196 ASP A O 1
ATOM 1522 N N . LEU A 1 197 ? 21.734 -20.547 3.543 1 97.25 197 LEU A N 1
ATOM 1523 C CA . LEU A 1 197 ? 22.469 -19.891 2.463 1 97.25 197 LEU A CA 1
ATOM 1524 C C . LEU A 1 197 ? 22.312 -18.375 2.543 1 97.25 197 LEU A C 1
ATOM 1526 O O . LEU A 1 197 ? 21.219 -17.875 2.844 1 97.25 197 LEU A O 1
ATOM 1530 N N . SER A 1 198 ? 23.344 -17.656 2.266 1 96.62 198 SER A N 1
ATOM 1531 C CA . SER A 1 198 ? 23.328 -16.203 2.33 1 96.62 198 SER A CA 1
ATOM 1532 C C . SER A 1 198 ? 23.062 -15.594 0.958 1 96.62 198 SER A C 1
ATOM 1534 O O . SER A 1 198 ? 22.797 -14.391 0.847 1 96.62 198 SER A O 1
ATOM 1536 N N . ASN A 1 199 ? 23.188 -16.406 -0.099 1 98.44 199 ASN A N 1
ATOM 1537 C CA . ASN A 1 199 ? 22.969 -15.906 -1.451 1 98.44 199 ASN A CA 1
ATOM 1538 C C . ASN A 1 199 ? 21.609 -16.328 -1.996 1 98.44 199 ASN A C 1
ATOM 1540 O O . ASN A 1 199 ? 21.484 -16.703 -3.162 1 98.44 199 ASN A O 1
ATOM 1544 N N . VAL A 1 200 ? 20.609 -16.297 -1.124 1 98.69 200 VAL A N 1
ATOM 1545 C CA . VAL A 1 200 ? 19.234 -16.594 -1.465 1 98.69 200 VAL A CA 1
ATOM 1546 C C . VAL A 1 200 ? 18.312 -15.477 -0.978 1 98.69 200 VAL A C 1
ATOM 1548 O O . VAL A 1 200 ? 18.5 -14.961 0.127 1 98.69 200 VAL A O 1
ATOM 1551 N N . VAL A 1 201 ? 17.422 -15.047 -1.811 1 98.75 201 VAL A N 1
ATOM 1552 C CA . VAL A 1 201 ? 16.312 -14.148 -1.482 1 98.75 201 VAL A CA 1
ATOM 1553 C C . VAL A 1 201 ? 14.984 -14.844 -1.747 1 98.75 201 VAL A C 1
ATOM 1555 O O . VAL A 1 201 ? 14.758 -15.375 -2.84 1 98.75 201 VAL A O 1
ATOM 1558 N N . VAL A 1 202 ? 14.18 -14.883 -0.765 1 98.75 202 VAL A N 1
ATOM 1559 C CA . VAL A 1 202 ? 12.859 -15.492 -0.917 1 98.75 202 VAL A CA 1
ATOM 1560 C C . VAL A 1 202 ? 11.781 -14.406 -0.893 1 98.75 202 VAL A C 1
ATOM 1562 O O . VAL A 1 202 ? 11.766 -13.562 0.009 1 98.75 202 VAL A O 1
ATOM 1565 N N . LEU A 1 203 ? 10.992 -14.359 -1.9 1 98.62 203 LEU A N 1
ATOM 1566 C CA . LEU A 1 203 ? 9.781 -13.547 -1.927 1 98.62 203 LEU A CA 1
ATOM 1567 C C . LEU A 1 203 ? 8.555 -14.391 -1.625 1 98.62 203 LEU A C 1
ATOM 1569 O O . LEU A 1 203 ? 8.336 -15.422 -2.26 1 98.62 203 LEU A O 1
ATOM 1573 N N . THR A 1 204 ? 7.781 -13.969 -0.653 1 97.44 204 THR A N 1
ATOM 1574 C CA . THR A 1 204 ? 6.66 -14.805 -0.234 1 97.44 204 THR A CA 1
ATOM 1575 C C . THR A 1 204 ? 5.449 -13.945 0.12 1 97.44 204 THR A C 1
ATOM 1577 O O . THR A 1 204 ? 5.578 -12.742 0.335 1 97.44 204 THR A O 1
ATOM 1580 N N . SER A 1 205 ? 4.32 -14.555 0.067 1 95.25 205 SER A N 1
ATOM 1581 C CA . SER A 1 205 ? 3.053 -13.891 0.356 1 95.25 205 SER A CA 1
ATOM 1582 C C . SER A 1 205 ? 2.043 -14.867 0.946 1 95.25 205 SER A C 1
ATOM 1584 O O . SER A 1 205 ? 1.921 -16 0.477 1 95.25 205 SER A O 1
ATOM 1586 N N . PRO A 1 206 ? 1.357 -14.469 1.933 1 95.75 206 PRO A N 1
ATOM 1587 C CA . PRO A 1 206 ? 0.318 -15.328 2.506 1 95.75 206 PRO A CA 1
ATOM 1588 C C . PRO A 1 206 ? -1.006 -15.242 1.751 1 95.75 206 PRO A C 1
ATOM 1590 O O . PRO A 1 206 ? -1.937 -16 2.035 1 95.75 206 PRO A O 1
ATOM 1593 N N . ASN A 1 207 ? -1.132 -14.391 0.792 1 94.94 207 ASN A N 1
ATOM 1594 C CA . ASN A 1 207 ? -2.404 -13.992 0.196 1 94.94 207 ASN A CA 1
ATOM 1595 C C . ASN A 1 207 ? -3.041 -15.141 -0.576 1 94.94 207 ASN A C 1
ATOM 1597 O O . ASN A 1 207 ? -4.262 -15.297 -0.57 1 94.94 207 ASN A O 1
ATOM 1601 N N . LYS A 1 208 ? -2.168 -15.992 -1.219 1 95.69 208 LYS A N 1
ATOM 1602 C CA . LYS A 1 208 ? -2.686 -17.016 -2.123 1 95.69 208 LYS A CA 1
ATOM 1603 C C . LYS A 1 208 ? -3.301 -18.172 -1.346 1 95.69 208 LYS A C 1
ATOM 1605 O O . LYS A 1 208 ? -4.438 -18.578 -1.612 1 95.69 208 LYS A O 1
ATOM 1610 N N . VAL A 1 209 ? -2.594 -18.625 -0.393 1 95 209 VAL A N 1
ATOM 1611 C CA . VAL A 1 209 ? -3.066 -19.797 0.343 1 95 209 VAL A CA 1
ATOM 1612 C C . VAL A 1 209 ? -4.23 -19.391 1.248 1 95 209 VAL A C 1
ATOM 1614 O O . VAL A 1 209 ? -5.137 -20.203 1.489 1 95 209 VAL A O 1
ATOM 1617 N N . LEU A 1 210 ? -4.262 -18.172 1.697 1 96.56 210 LEU A N 1
ATOM 1618 C CA . LEU A 1 210 ? -5.309 -17.703 2.602 1 96.56 210 LEU A CA 1
ATOM 1619 C C . LEU A 1 210 ? -6.559 -17.297 1.825 1 96.56 210 LEU A C 1
ATOM 1621 O O . LEU A 1 210 ? -7.605 -1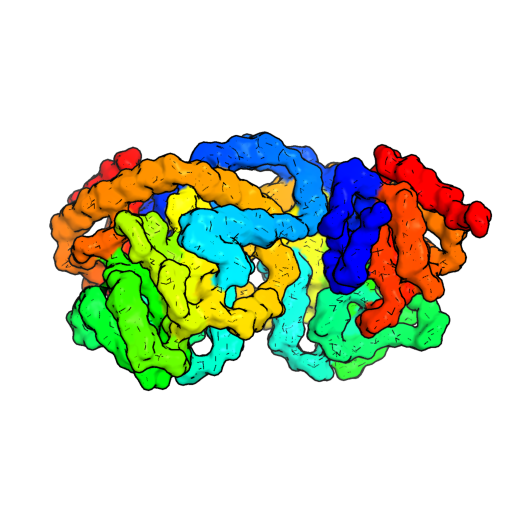7.031 2.422 1 96.56 210 LEU A O 1
ATOM 1625 N N . GLY A 1 211 ? -6.422 -17.25 0.502 1 96.62 211 GLY A N 1
ATOM 1626 C CA . GLY A 1 211 ? -7.562 -16.844 -0.298 1 96.62 211 GLY A CA 1
ATOM 1627 C C . GLY A 1 211 ? -7.906 -15.367 -0.125 1 96.62 211 GLY A C 1
ATOM 1628 O O . GLY A 1 211 ? -9.078 -15.016 0.014 1 96.62 211 GLY A O 1
ATOM 1629 N N . MET A 1 212 ? -6.887 -14.555 -0.067 1 96.25 212 MET A N 1
ATOM 1630 C CA . MET A 1 212 ? -7.078 -13.133 0.198 1 96.25 212 MET A CA 1
ATOM 1631 C C . MET A 1 212 ? -6.203 -12.289 -0.721 1 96.25 212 MET A C 1
ATOM 1633 O O . MET A 1 212 ? -5.457 -11.422 -0.254 1 96.25 212 MET A O 1
ATOM 1637 N N . ALA A 1 213 ? -6.336 -12.453 -2.053 1 92.94 213 ALA A N 1
ATOM 1638 C CA . ALA A 1 213 ? -5.539 -11.695 -3.012 1 92.94 213 ALA A CA 1
ATOM 1639 C C . ALA A 1 213 ? -5.875 -10.211 -2.949 1 92.94 213 ALA A C 1
ATOM 1641 O O . ALA A 1 213 ? -5.09 -9.375 -3.4 1 92.94 213 ALA A O 1
ATOM 1642 N N . GLY A 1 214 ? -7.016 -9.836 -2.363 1 92.19 214 GLY A N 1
ATOM 1643 C CA . GLY A 1 214 ? -7.43 -8.445 -2.211 1 92.19 214 GLY A CA 1
ATOM 1644 C C . GLY A 1 214 ? -6.645 -7.707 -1.146 1 92.19 214 GLY A C 1
ATOM 1645 O O . GLY A 1 214 ? -6.699 -6.477 -1.068 1 92.19 214 GLY A O 1
ATOM 1646 N N . VAL A 1 215 ? -5.973 -8.5 -0.282 1 92.94 215 VAL A N 1
ATOM 1647 C CA . VAL A 1 215 ? -5.09 -7.941 0.739 1 92.94 215 VAL A CA 1
ATOM 1648 C C . VAL A 1 215 ? -3.674 -7.816 0.186 1 92.94 215 VAL A C 1
ATOM 1650 O O . VAL A 1 215 ? -3.217 -8.68 -0.568 1 92.94 215 VAL A O 1
ATOM 1653 N N . ARG A 1 216 ? -3.043 -6.715 0.492 1 92.25 216 ARG A N 1
ATOM 1654 C CA . ARG A 1 216 ? -1.718 -6.465 -0.064 1 92.25 216 ARG A CA 1
ATOM 1655 C C . ARG A 1 216 ? -0.635 -6.664 0.99 1 92.25 216 ARG A C 1
ATOM 1657 O O . ARG A 1 216 ? -0.156 -5.699 1.589 1 92.25 216 ARG A O 1
ATOM 1664 N N . MET A 1 217 ? -0.225 -7.926 1.162 1 94.75 217 MET A N 1
ATOM 1665 C CA . MET A 1 217 ? 0.792 -8.273 2.148 1 94.75 217 MET A CA 1
ATOM 1666 C C . MET A 1 217 ? 1.806 -9.25 1.562 1 94.75 217 MET A C 1
ATOM 1668 O O . MET A 1 217 ? 1.447 -10.117 0.762 1 94.75 217 MET A O 1
ATOM 1672 N N . GLY A 1 218 ? 2.994 -9.156 1.95 1 96.44 218 GLY A N 1
ATOM 1673 C CA . GLY A 1 218 ? 4.082 -10.055 1.59 1 96.44 218 GLY A CA 1
ATOM 1674 C C . GLY A 1 218 ? 5.352 -9.797 2.375 1 96.44 218 GLY A C 1
ATOM 1675 O O . GLY A 1 218 ? 5.363 -8.984 3.305 1 96.44 218 GLY A O 1
ATOM 1676 N N . ALA A 1 219 ? 6.367 -10.555 2.066 1 98 219 ALA A N 1
ATOM 1677 C CA . ALA A 1 219 ? 7.645 -10.375 2.754 1 98 219 ALA A CA 1
ATOM 1678 C C . ALA A 1 219 ? 8.805 -10.859 1.886 1 98 219 ALA A C 1
ATOM 1680 O O . ALA A 1 219 ? 8.617 -11.695 0.996 1 98 219 ALA A O 1
ATOM 1681 N N . LEU A 1 220 ? 9.867 -10.242 2.113 1 98.5 220 LEU A N 1
ATOM 1682 C CA . LEU A 1 220 ? 11.148 -10.695 1.575 1 98.5 220 LEU A CA 1
ATOM 1683 C C . LEU A 1 220 ? 12.023 -11.289 2.672 1 98.5 220 LEU A C 1
ATOM 1685 O O . LEU A 1 220 ? 12.148 -10.711 3.754 1 98.5 220 LEU A O 1
ATOM 1689 N N . TRP A 1 221 ? 12.555 -12.461 2.451 1 98.56 221 TRP A N 1
ATOM 1690 C CA . TRP A 1 221 ? 13.469 -13.125 3.375 1 98.56 221 TRP A CA 1
ATOM 1691 C C . TRP A 1 221 ? 14.867 -13.219 2.775 1 98.56 221 TRP A C 1
ATOM 1693 O O . TRP A 1 221 ? 15.023 -13.539 1.596 1 98.56 221 TRP A O 1
ATOM 1703 N N . THR A 1 222 ? 15.914 -12.898 3.502 1 98.62 222 THR A N 1
ATOM 1704 C CA . THR A 1 222 ? 17.297 -13.18 3.123 1 98.62 222 THR A CA 1
ATOM 1705 C C . THR A 1 222 ? 18.219 -13.078 4.332 1 98.62 222 THR A C 1
ATOM 1707 O O . THR A 1 222 ? 17.922 -12.367 5.289 1 98.62 222 THR A O 1
ATOM 1710 N N . ARG A 1 223 ? 19.25 -13.773 4.297 1 98 223 ARG A N 1
ATOM 1711 C CA . ARG A 1 223 ? 20.266 -13.695 5.344 1 98 223 ARG A CA 1
ATOM 1712 C C . ARG A 1 223 ? 21.25 -12.562 5.074 1 98 223 ARG A C 1
ATOM 1714 O O . ARG A 1 223 ? 22.062 -12.211 5.941 1 98 223 ARG A O 1
ATOM 1721 N N . ASP A 1 224 ? 21.172 -12.016 3.922 1 97.38 224 ASP A N 1
ATOM 1722 C CA . ASP A 1 224 ? 22.016 -10.867 3.578 1 97.38 224 ASP A CA 1
ATOM 1723 C C . ASP A 1 224 ? 21.516 -9.602 4.273 1 97.38 224 ASP A C 1
ATOM 1725 O O . ASP A 1 224 ? 20.547 -8.984 3.832 1 97.38 224 ASP A O 1
ATOM 1729 N N . ALA A 1 225 ? 22.188 -9.141 5.281 1 97.19 225 ALA A N 1
ATOM 1730 C CA . ALA A 1 225 ? 21.781 -8.016 6.109 1 97.19 225 ALA A CA 1
ATOM 1731 C C . ALA A 1 225 ? 21.797 -6.711 5.32 1 97.19 225 ALA A C 1
ATOM 1733 O O . ALA A 1 225 ? 20.938 -5.852 5.496 1 97.19 225 ALA A O 1
ATOM 1734 N N . ARG A 1 226 ? 22.766 -6.574 4.52 1 96.62 226 ARG A N 1
ATOM 1735 C CA . ARG A 1 226 ? 22.875 -5.363 3.717 1 96.62 226 ARG A CA 1
ATOM 1736 C C . ARG A 1 226 ? 21.719 -5.227 2.748 1 96.62 226 ARG A C 1
ATOM 1738 O O . ARG A 1 226 ? 21.125 -4.152 2.627 1 96.62 226 ARG A O 1
ATOM 1745 N N . LEU A 1 227 ? 21.375 -6.312 2.1 1 96.44 227 LEU A N 1
ATOM 1746 C CA . LEU A 1 227 ? 20.266 -6.289 1.155 1 96.44 227 LEU A CA 1
ATOM 1747 C C . LEU A 1 227 ? 18.953 -6 1.87 1 96.44 227 LEU A C 1
ATOM 1749 O O . LEU A 1 227 ? 18.125 -5.223 1.379 1 96.44 227 LEU A O 1
ATOM 1753 N N . ARG A 1 228 ? 18.688 -6.57 3.053 1 97.31 228 ARG A N 1
ATOM 1754 C CA . ARG A 1 228 ? 17.484 -6.297 3.83 1 97.31 228 ARG A CA 1
ATOM 1755 C C . ARG A 1 228 ? 17.359 -4.809 4.152 1 97.31 228 ARG A C 1
ATOM 1757 O O . ARG A 1 228 ? 16.297 -4.219 4.02 1 97.31 228 ARG A O 1
ATOM 1764 N N . GLN A 1 229 ? 18.469 -4.242 4.504 1 96.25 229 GLN A N 1
ATOM 1765 C CA . GLN A 1 229 ? 18.469 -2.836 4.883 1 96.25 229 GLN A CA 1
ATOM 1766 C C . GLN A 1 229 ? 18.156 -1.942 3.684 1 96.25 229 GLN A C 1
ATOM 1768 O O . GLN A 1 229 ? 17.344 -1.017 3.783 1 96.25 229 GLN A O 1
ATOM 1773 N N . VAL A 1 230 ? 18.781 -2.262 2.604 1 95.44 230 VAL A N 1
ATOM 1774 C CA . VAL A 1 230 ? 18.594 -1.463 1.397 1 95.44 230 VAL A CA 1
ATOM 1775 C C . VAL A 1 230 ? 17.141 -1.561 0.935 1 95.44 230 VAL A C 1
ATOM 1777 O O . VAL A 1 230 ? 16.547 -0.56 0.535 1 95.44 230 VAL A O 1
ATOM 1780 N N . ILE A 1 231 ? 16.578 -2.715 1.012 1 95.69 231 ILE A N 1
ATOM 1781 C CA . ILE A 1 231 ? 15.195 -2.928 0.6 1 95.69 231 ILE A CA 1
ATOM 1782 C C . ILE A 1 231 ? 14.258 -2.205 1.562 1 95.69 231 ILE A C 1
ATOM 1784 O O . ILE A 1 231 ? 13.312 -1.543 1.133 1 95.69 231 ILE A O 1
ATOM 1788 N N . ALA A 1 232 ? 14.539 -2.326 2.807 1 93.81 232 ALA A N 1
ATOM 1789 C CA . ALA A 1 232 ? 13.734 -1.653 3.822 1 93.81 232 ALA A CA 1
ATOM 1790 C C . ALA A 1 232 ? 13.727 -0.142 3.609 1 93.81 232 ALA A C 1
ATOM 1792 O O . ALA A 1 232 ? 12.695 0.511 3.764 1 93.81 232 ALA A O 1
ATOM 1793 N N . ASP A 1 233 ? 14.844 0.402 3.195 1 89.44 233 ASP A N 1
ATOM 1794 C CA . ASP A 1 233 ? 14.992 1.84 2.996 1 89.44 233 ASP A CA 1
ATOM 1795 C C . ASP A 1 233 ? 14.219 2.305 1.761 1 89.44 233 ASP A C 1
ATOM 1797 O O . ASP A 1 233 ? 13.883 3.484 1.642 1 89.44 233 ASP A O 1
ATOM 1801 N N . GLU A 1 234 ? 13.938 1.406 0.857 1 90.25 234 GLU A N 1
ATOM 1802 C CA . GLU A 1 234 ? 13.25 1.748 -0.386 1 90.25 234 GLU A CA 1
ATOM 1803 C C . GLU A 1 234 ? 11.734 1.681 -0.219 1 90.25 234 GLU A C 1
ATOM 1805 O O . GLU A 1 234 ? 10.992 2.209 -1.046 1 90.25 234 GLU A O 1
ATOM 1810 N N . ARG A 1 235 ? 11.312 1.091 0.863 1 88.31 235 ARG A N 1
ATOM 1811 C CA . ARG A 1 235 ? 9.875 1.003 1.119 1 88.31 235 ARG A CA 1
ATOM 1812 C C . ARG A 1 235 ? 9.328 2.328 1.644 1 88.31 235 ARG A C 1
ATOM 1814 O O . ARG A 1 235 ? 10.094 3.18 2.105 1 88.31 235 ARG A O 1
ATOM 1821 N N . LEU A 1 236 ? 8.031 2.482 1.475 1 81 236 LEU A N 1
ATOM 1822 C CA . LEU A 1 236 ? 7.359 3.652 2.027 1 81 236 LEU A CA 1
ATOM 1823 C C . LEU A 1 236 ? 7.305 3.578 3.551 1 81 236 LEU A C 1
ATOM 1825 O O . LEU A 1 236 ? 7.434 2.496 4.129 1 81 236 LEU A O 1
ATOM 1829 N N . ASN A 1 237 ? 7.086 4.762 4.082 1 81.38 237 ASN A N 1
ATOM 1830 C CA . ASN A 1 237 ? 6.715 4.77 5.492 1 81.38 237 ASN A CA 1
ATOM 1831 C C . ASN A 1 237 ? 5.371 4.086 5.723 1 81.38 237 ASN A C 1
ATOM 1833 O O . ASN A 1 237 ? 4.445 4.238 4.922 1 81.38 237 ASN A O 1
ATOM 1837 N N . TRP A 1 238 ? 5.34 3.273 6.742 1 83.62 238 TRP A N 1
ATOM 1838 C CA . TRP A 1 238 ? 4.125 2.521 7.043 1 83.62 238 TRP A CA 1
ATOM 1839 C C . TRP A 1 238 ? 3.633 1.767 5.812 1 83.62 238 TRP A C 1
ATOM 1841 O O . TRP A 1 238 ? 2.525 2.012 5.328 1 83.62 238 TRP A O 1
ATOM 1851 N N . PRO A 1 239 ? 4.375 0.904 5.367 1 85.88 239 PRO A N 1
ATOM 1852 C CA . PRO A 1 239 ? 4.059 0.227 4.109 1 85.88 239 PRO A CA 1
ATOM 1853 C C . PRO A 1 239 ? 2.785 -0.61 4.191 1 85.88 239 PRO A C 1
ATOM 1855 O O . PRO A 1 239 ? 2.166 -0.904 3.168 1 85.88 239 PRO A O 1
ATOM 1858 N N . LEU A 1 240 ? 2.414 -0.931 5.379 1 93.06 240 LEU A N 1
ATOM 1859 C CA . LEU A 1 240 ? 1.295 -1.854 5.531 1 93.06 240 LEU A CA 1
ATOM 1860 C C . LEU A 1 240 ? 0.092 -1.151 6.152 1 93.06 240 LEU A C 1
ATOM 1862 O O . LEU A 1 240 ? 0.246 -0.352 7.078 1 93.06 240 LEU A O 1
ATOM 1866 N N . SER A 1 241 ? -1.066 -1.474 5.602 1 93.25 241 SER A N 1
ATOM 1867 C CA . SER A 1 241 ? -2.314 -0.977 6.172 1 93.25 241 SER A CA 1
ATOM 1868 C C . SER A 1 241 ? -2.656 -1.703 7.469 1 93.25 241 SER A C 1
ATOM 1870 O O . SER A 1 241 ? -2.375 -2.895 7.613 1 93.25 241 SER A O 1
ATOM 1872 N N . PHE A 1 242 ? -3.289 -0.967 8.344 1 95.06 242 PHE A N 1
ATOM 1873 C CA . PHE A 1 242 ? -3.752 -1.57 9.594 1 95.06 242 PHE A CA 1
ATOM 1874 C C . PHE A 1 242 ? -4.734 -2.699 9.312 1 95.06 242 PHE A C 1
ATOM 1876 O O . PHE A 1 242 ? -4.625 -3.783 9.891 1 95.06 242 PHE A O 1
ATOM 1883 N N . LEU A 1 243 ? -5.656 -2.5 8.391 1 96.69 243 LEU A N 1
ATOM 1884 C CA . LEU A 1 243 ? -6.723 -3.459 8.125 1 96.69 243 LEU A CA 1
ATOM 1885 C C . LEU A 1 243 ? -6.164 -4.73 7.488 1 96.69 243 LEU A C 1
ATOM 1887 O O . LEU A 1 243 ? -6.516 -5.836 7.902 1 96.69 243 LEU A O 1
ATOM 1891 N N . ASP A 1 244 ? -5.312 -4.566 6.484 1 96.19 244 ASP A N 1
ATOM 1892 C CA . ASP A 1 244 ? -4.719 -5.73 5.84 1 96.19 244 ASP A CA 1
ATOM 1893 C C . ASP A 1 244 ? -3.924 -6.57 6.84 1 96.19 244 ASP A C 1
ATOM 1895 O O . ASP A 1 244 ? -4.031 -7.797 6.852 1 96.19 244 ASP A O 1
ATOM 1899 N N . SER A 1 245 ? -3.162 -5.879 7.652 1 96.31 245 SER A N 1
ATOM 1900 C CA . SER A 1 245 ? -2.363 -6.586 8.648 1 96.31 245 SER A CA 1
ATOM 1901 C C . SER A 1 245 ? -3.25 -7.336 9.641 1 96.31 245 SER A C 1
ATOM 1903 O O . SER A 1 245 ? -2.979 -8.492 9.969 1 96.31 245 SER A O 1
ATOM 1905 N N . ALA A 1 246 ? -4.332 -6.719 10.102 1 95.94 246 ALA A N 1
ATOM 1906 C CA . ALA A 1 246 ? -5.223 -7.316 11.086 1 95.94 246 ALA A CA 1
ATOM 1907 C C . ALA A 1 246 ? -5.848 -8.602 10.562 1 95.94 246 ALA A C 1
ATOM 1909 O O . ALA A 1 246 ? -5.871 -9.617 11.258 1 95.94 246 ALA A O 1
ATOM 1910 N N . VAL A 1 247 ? -6.254 -8.578 9.328 1 97.06 247 VAL A N 1
ATOM 1911 C CA . VAL A 1 247 ? -6.973 -9.734 8.805 1 97.06 247 VAL A CA 1
ATOM 1912 C C . VAL A 1 247 ? -5.984 -10.852 8.469 1 97.06 247 VAL A C 1
ATOM 1914 O O . VAL A 1 247 ? -6.289 -12.031 8.648 1 97.06 247 VAL A O 1
ATOM 1917 N N . VAL A 1 248 ? -4.809 -10.531 7.98 1 97.06 248 VAL A N 1
ATOM 1918 C CA . VAL A 1 248 ? -3.82 -11.555 7.641 1 97.06 248 VAL A CA 1
ATOM 1919 C C . VAL A 1 248 ? -3.344 -12.258 8.906 1 97.06 248 VAL A C 1
ATOM 1921 O O . VAL A 1 248 ? -3.211 -13.484 8.938 1 97.06 248 VAL A O 1
ATOM 1924 N N . ILE A 1 249 ? -3.115 -11.469 9.961 1 96.12 249 ILE A N 1
ATOM 1925 C CA . ILE A 1 249 ? -2.656 -12.031 11.227 1 96.12 249 ILE A CA 1
ATOM 1926 C C . ILE A 1 249 ? -3.713 -12.984 11.781 1 96.12 249 ILE A C 1
ATOM 1928 O O . ILE A 1 249 ? -3.389 -14.086 12.234 1 96.12 249 ILE A O 1
ATOM 1932 N N . ALA A 1 250 ? -4.941 -12.578 11.703 1 96.12 250 ALA A N 1
ATOM 1933 C CA . ALA A 1 250 ? -6.035 -13.438 12.148 1 96.12 250 ALA A CA 1
ATOM 1934 C C . ALA A 1 250 ? -6.094 -14.719 11.32 1 96.12 250 ALA A C 1
ATOM 1936 O O . ALA A 1 250 ? -6.285 -15.805 11.867 1 96.12 250 ALA A O 1
ATOM 1937 N N . ALA A 1 251 ? -5.918 -14.578 10.039 1 96.88 251 ALA A N 1
ATOM 1938 C CA . ALA A 1 251 ? -6.004 -15.719 9.125 1 96.88 251 ALA A CA 1
ATOM 1939 C C . ALA A 1 251 ? -4.875 -16.719 9.383 1 96.88 251 ALA A C 1
ATOM 1941 O O . ALA A 1 251 ? -5.094 -17.922 9.352 1 96.88 251 ALA A O 1
ATOM 1942 N N . LEU A 1 252 ? -3.691 -16.188 9.648 1 94.44 252 LEU A N 1
ATOM 1943 C CA . LEU A 1 252 ? -2.512 -17.016 9.852 1 94.44 252 LEU A CA 1
ATOM 1944 C C . LEU A 1 252 ? -2.656 -17.859 11.117 1 94.44 252 LEU A C 1
ATOM 1946 O O . LEU A 1 252 ? -2.021 -18.906 11.242 1 94.44 252 LEU A O 1
ATOM 1950 N N . ARG A 1 253 ? -3.451 -17.406 12.031 1 92.69 253 ARG A N 1
ATOM 1951 C CA . ARG A 1 253 ? -3.637 -18.125 13.289 1 92.69 253 ARG A CA 1
ATOM 1952 C C . ARG A 1 253 ? -4.547 -19.344 13.102 1 92.69 253 ARG A C 1
ATOM 1954 O O . ARG A 1 253 ? -4.574 -20.234 13.945 1 92.69 253 ARG A O 1
ATOM 1961 N N . ASP A 1 254 ? -5.277 -19.375 12.062 1 92.62 254 ASP A N 1
ATOM 1962 C CA . ASP A 1 254 ? -6.176 -20.5 11.773 1 92.62 254 ASP A CA 1
ATOM 1963 C C . ASP A 1 254 ? -5.484 -21.547 10.914 1 92.62 254 ASP A C 1
ATOM 1965 O O . ASP A 1 254 ? -5.887 -21.797 9.781 1 92.62 254 ASP A O 1
ATOM 1969 N N . SER A 1 255 ? -4.574 -22.234 11.492 1 89.12 255 SER A N 1
ATOM 1970 C CA . SER A 1 255 ? -3.771 -23.203 10.758 1 89.12 255 SER A CA 1
ATOM 1971 C C . SER A 1 255 ? -4.617 -24.391 10.297 1 89.12 255 SER A C 1
ATOM 1973 O O . SER A 1 255 ? -4.355 -24.969 9.25 1 89.12 255 SER A O 1
ATOM 1975 N N . ALA A 1 256 ? -5.633 -24.688 11.047 1 93.81 256 ALA A N 1
ATOM 1976 C CA . ALA A 1 256 ? -6.5 -25.812 10.695 1 93.81 256 ALA A CA 1
ATOM 1977 C C . ALA A 1 256 ? -7.25 -25.531 9.391 1 93.81 256 ALA A C 1
ATOM 1979 O O . ALA A 1 256 ? -7.387 -26.422 8.547 1 93.81 256 ALA A O 1
ATOM 1980 N N . TRP A 1 257 ? -7.746 -24.344 9.273 1 94.25 257 TRP A N 1
ATOM 1981 C CA . TRP A 1 257 ? -8.438 -23.953 8.055 1 94.25 257 TRP A CA 1
ATOM 1982 C C . TRP A 1 257 ? -7.504 -24.031 6.848 1 94.25 257 TRP A C 1
ATOM 1984 O O . TRP A 1 257 ? -7.883 -24.531 5.789 1 94.25 257 TRP A O 1
ATOM 1994 N N . VAL A 1 258 ? -6.305 -23.594 6.961 1 91.44 258 VAL A N 1
ATOM 1995 C CA . VAL A 1 258 ? -5.309 -23.562 5.895 1 91.44 258 VAL A CA 1
ATOM 1996 C C . VAL A 1 258 ? -4.988 -24.984 5.445 1 91.44 258 VAL A C 1
ATOM 1998 O O . VAL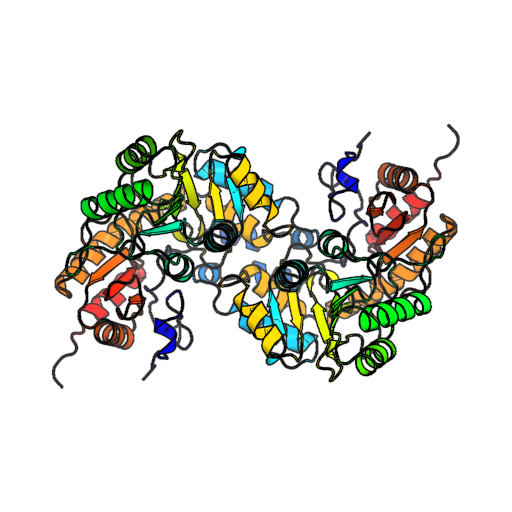 A 1 258 ? -4.973 -25.281 4.25 1 91.44 258 VAL A O 1
ATOM 2001 N N . GLU A 1 259 ? -4.805 -25.797 6.406 1 93 259 GLU A N 1
ATOM 2002 C CA . GLU A 1 259 ? -4.477 -27.188 6.094 1 93 259 GLU A CA 1
ATOM 2003 C C . GLU A 1 259 ? -5.641 -27.891 5.391 1 93 259 GLU A C 1
ATOM 2005 O O . GLU A 1 259 ? -5.434 -28.641 4.438 1 93 259 GLU A O 1
ATOM 2010 N N . TRP A 1 260 ? -6.797 -27.641 5.863 1 95.44 260 TRP A N 1
ATOM 2011 C CA . TRP A 1 260 ? -7.984 -28.25 5.281 1 95.44 260 TRP A CA 1
ATOM 2012 C C . TRP A 1 260 ? -8.172 -27.812 3.836 1 95.44 260 TRP A C 1
ATOM 2014 O O . TRP A 1 260 ? -8.367 -28.641 2.947 1 95.44 260 TRP A O 1
ATOM 2024 N N . THR A 1 261 ? -8.117 -26.562 3.607 1 95.69 261 THR A N 1
ATOM 2025 C CA . THR A 1 261 ? -8.352 -26.062 2.258 1 95.69 261 THR A CA 1
ATOM 2026 C C . THR A 1 261 ? -7.23 -26.484 1.316 1 95.69 261 THR A C 1
ATOM 2028 O O . THR A 1 261 ? -7.48 -26.812 0.151 1 95.69 261 THR A O 1
ATOM 2031 N N . ARG A 1 262 ? -5.996 -26.469 1.8 1 94.81 262 ARG A N 1
ATOM 2032 C CA . ARG A 1 262 ? -4.871 -26.938 0.997 1 94.81 262 ARG A CA 1
ATOM 2033 C C . ARG A 1 262 ? -5.078 -28.391 0.546 1 94.81 262 ARG A C 1
ATOM 2035 O O . ARG A 1 262 ? -4.93 -28.703 -0.637 1 94.81 262 ARG A O 1
ATOM 2042 N N . ALA A 1 263 ? -5.422 -29.219 1.497 1 95.94 263 ALA A N 1
ATOM 2043 C CA . ALA A 1 263 ? -5.633 -30.625 1.187 1 95.94 263 ALA A CA 1
ATOM 2044 C C . ALA A 1 263 ? -6.742 -30.797 0.152 1 95.94 263 ALA A C 1
ATOM 2046 O O . ALA A 1 263 ? -6.609 -31.578 -0.787 1 95.94 263 ALA A O 1
ATOM 2047 N N . ARG A 1 264 ? -7.812 -30.078 0.288 1 97.06 264 ARG A N 1
ATOM 2048 C CA . ARG A 1 264 ? -8.938 -30.156 -0.635 1 97.06 264 ARG A CA 1
ATOM 2049 C C . ARG A 1 264 ? -8.539 -29.688 -2.031 1 97.06 264 ARG A C 1
ATOM 2051 O O . ARG A 1 264 ? -8.93 -30.297 -3.029 1 97.06 264 ARG A O 1
ATOM 2058 N N . LEU A 1 265 ? -7.805 -28.641 -2.055 1 97.5 265 LEU A N 1
ATOM 2059 C CA . LEU A 1 265 ? -7.375 -28.094 -3.336 1 97.5 265 LEU A CA 1
ATOM 2060 C C . LEU A 1 265 ? -6.43 -29.047 -4.051 1 97.5 265 LEU A C 1
ATOM 2062 O O . LEU A 1 265 ? -6.504 -29.203 -5.27 1 97.5 265 LEU A O 1
ATOM 2066 N N . LEU A 1 266 ? -5.551 -29.672 -3.32 1 97 266 LEU A N 1
ATOM 2067 C CA . LEU A 1 266 ? -4.598 -30.594 -3.926 1 97 266 LEU A CA 1
ATOM 2068 C C . LEU A 1 266 ? -5.301 -31.859 -4.41 1 97 266 LEU A C 1
ATOM 2070 O O . LEU A 1 266 ? -4.969 -32.406 -5.469 1 97 266 LEU A O 1
ATOM 2074 N N . ASP A 1 267 ? -6.258 -32.312 -3.635 1 97.12 267 ASP A N 1
ATOM 2075 C CA . ASP A 1 267 ? -7.082 -33.406 -4.102 1 97.12 267 ASP A CA 1
ATOM 2076 C C . ASP A 1 267 ? -7.836 -33.031 -5.379 1 97.12 267 ASP A C 1
ATOM 2078 O O . ASP A 1 267 ? -7.883 -33.844 -6.328 1 97.12 267 ASP A O 1
ATOM 2082 N N . GLY A 1 268 ? -8.406 -31.875 -5.328 1 97.81 268 GLY A N 1
ATOM 2083 C CA . GLY A 1 268 ? -9.102 -31.375 -6.5 1 97.81 268 GLY A CA 1
ATOM 2084 C C . GLY A 1 268 ? -8.195 -31.203 -7.707 1 97.81 268 GLY A C 1
ATOM 2085 O O . GLY A 1 268 ? -8.633 -31.359 -8.844 1 97.81 268 GLY A O 1
ATOM 2086 N N . ALA A 1 269 ? -6.961 -30.922 -7.449 1 98.06 269 ALA A N 1
ATOM 2087 C CA . ALA A 1 269 ? -6 -30.719 -8.531 1 98.06 269 ALA A CA 1
ATOM 2088 C C . ALA A 1 269 ? -5.762 -32.031 -9.297 1 98.06 269 ALA A C 1
ATOM 2090 O O . ALA A 1 269 ? -5.535 -32 -10.508 1 98.06 269 ALA A O 1
ATOM 2091 N N . ARG A 1 270 ? -5.832 -33.094 -8.609 1 97.25 270 ARG A N 1
ATOM 2092 C CA . ARG A 1 270 ? -5.711 -34.375 -9.273 1 97.25 270 ARG A CA 1
ATOM 2093 C C . ARG A 1 270 ? -6.898 -34.625 -10.195 1 97.25 270 ARG A C 1
ATOM 2095 O O . ARG A 1 270 ? -6.727 -35.125 -11.32 1 97.25 270 ARG A O 1
ATOM 2102 N N . VAL A 1 271 ? -8.039 -34.312 -9.68 1 97.94 271 VAL A N 1
ATOM 2103 C CA . VAL A 1 271 ? -9.258 -34.438 -10.484 1 97.94 271 VAL A CA 1
ATOM 2104 C C . VAL A 1 271 ? -9.18 -33.5 -11.688 1 97.94 271 VAL A C 1
ATOM 2106 O O . VAL A 1 271 ? -9.484 -33.906 -12.812 1 97.94 271 VAL A O 1
ATOM 2109 N N . LEU A 1 272 ? -8.766 -32.281 -11.438 1 98.31 272 LEU A N 1
ATOM 2110 C CA . LEU A 1 272 ? -8.594 -31.281 -12.5 1 98.31 272 LEU A CA 1
ATOM 2111 C C . LEU A 1 272 ? -7.66 -31.797 -13.586 1 98.31 272 LEU A C 1
ATOM 2113 O O . LEU A 1 272 ? -7.961 -31.672 -14.773 1 98.31 272 LEU A O 1
ATOM 2117 N N . GLU A 1 273 ? -6.527 -32.312 -13.141 1 98.12 273 GLU A N 1
ATOM 2118 C CA . GLU A 1 273 ? -5.539 -32.844 -14.07 1 98.12 273 GLU A CA 1
ATOM 2119 C C . GLU A 1 273 ? -6.152 -33.906 -14.984 1 98.12 273 GLU A C 1
ATOM 2121 O O . GLU A 1 273 ? -5.961 -33.875 -16.203 1 98.12 273 GLU A O 1
ATOM 2126 N N . ALA A 1 274 ? -6.914 -34.781 -14.422 1 97.38 274 ALA A N 1
ATOM 2127 C CA . ALA A 1 274 ? -7.551 -35.844 -15.188 1 97.38 274 ALA A CA 1
ATOM 2128 C C . ALA A 1 274 ? -8.57 -35.281 -16.172 1 97.38 274 ALA A C 1
ATOM 2130 O O . ALA A 1 274 ? -8.633 -35.719 -17.328 1 97.38 274 ALA A O 1
ATOM 2131 N N . LEU A 1 275 ? -9.359 -34.344 -15.688 1 97.31 275 LEU A N 1
ATOM 2132 C CA . LEU A 1 275 ? -10.367 -33.719 -16.547 1 97.31 275 LEU A CA 1
ATOM 2133 C C . LEU A 1 275 ? -9.711 -33 -17.719 1 97.31 275 LEU A C 1
ATOM 2135 O O . LEU A 1 275 ? -10.156 -33.125 -18.859 1 97.31 275 LEU A O 1
ATOM 2139 N N . LEU A 1 276 ? -8.672 -32.281 -17.453 1 97.56 276 LEU A N 1
ATOM 2140 C CA . LEU A 1 276 ? -7.969 -31.531 -18.5 1 97.56 276 LEU A CA 1
ATOM 2141 C C . LEU A 1 276 ? -7.289 -32.5 -19.484 1 97.56 276 LEU A C 1
ATOM 2143 O O . LEU A 1 276 ? -7.27 -32.219 -20.688 1 97.56 276 LEU A O 1
ATOM 2147 N N . ASP A 1 277 ? -6.738 -33.531 -18.953 1 95.38 277 ASP A N 1
ATOM 2148 C CA . ASP A 1 277 ? -6.027 -34.5 -19.766 1 95.38 277 ASP A CA 1
ATOM 2149 C C . ASP A 1 277 ? -6.965 -35.156 -20.766 1 95.38 277 ASP A C 1
ATOM 2151 O O . ASP A 1 277 ? -6.547 -35.531 -21.859 1 95.38 277 ASP A O 1
ATOM 2155 N N . ARG A 1 278 ? -8.188 -35.312 -20.453 1 94.38 278 ARG A N 1
ATOM 2156 C CA . ARG A 1 278 ? -9.18 -35.906 -21.344 1 94.38 278 ARG A CA 1
ATOM 2157 C C . ARG A 1 278 ? -9.523 -34.938 -22.469 1 94.38 278 ARG A C 1
ATOM 2159 O O . ARG A 1 278 ? -9.82 -35.344 -23.594 1 94.38 278 ARG A O 1
ATOM 2166 N N . ARG A 1 279 ? -9.438 -33.719 -22.109 1 93.69 279 ARG A N 1
ATOM 2167 C CA . ARG A 1 279 ? -9.891 -32.688 -23.047 1 93.69 279 ARG A CA 1
ATOM 2168 C C . ARG A 1 279 ? -8.734 -32.156 -23.891 1 93.69 279 ARG A C 1
ATOM 2170 O O . ARG A 1 279 ? -8.922 -31.812 -25.062 1 93.69 279 ARG A O 1
ATOM 2177 N N . PHE A 1 280 ? -7.613 -32.125 -23.234 1 93.81 280 PHE A N 1
ATOM 2178 C CA . PHE A 1 280 ? -6.477 -31.484 -23.875 1 93.81 280 PHE A CA 1
ATOM 2179 C C . PHE A 1 280 ? -5.281 -32.438 -23.938 1 93.81 280 PHE A C 1
ATOM 2181 O O . PHE A 1 280 ? -5.121 -33.312 -23.078 1 93.81 280 PHE A O 1
ATOM 2188 N N . GLY A 1 281 ? -4.422 -32.312 -24.969 1 89.5 281 GLY A N 1
ATOM 2189 C CA . GLY A 1 281 ? -3.238 -33.156 -25.109 1 89.5 281 GLY A CA 1
ATOM 2190 C C . GLY A 1 281 ? -2.008 -32.562 -24.453 1 89.5 281 GLY A C 1
ATOM 2191 O O . GLY A 1 281 ? -1.017 -33.25 -24.234 1 89.5 281 GLY A O 1
ATOM 2192 N N . GLY A 1 282 ? -1.96 -31.375 -23.953 1 92.06 282 GLY A N 1
ATOM 2193 C CA . GLY A 1 282 ? -0.741 -30.703 -23.531 1 92.06 282 GLY A CA 1
ATOM 2194 C C . GLY A 1 282 ? -0.74 -30.344 -22.062 1 92.06 282 GLY A C 1
ATOM 2195 O O . GLY A 1 282 ? -0.129 -29.344 -21.656 1 92.06 282 GLY A O 1
ATOM 2196 N N . VAL A 1 283 ? -1.312 -31.188 -21.203 1 95.44 283 VAL A N 1
ATOM 2197 C CA . VAL A 1 283 ? -1.399 -30.875 -19.781 1 95.44 283 VAL A CA 1
ATOM 2198 C C . VAL A 1 283 ? -0.064 -31.172 -19.109 1 95.44 283 VAL A C 1
ATOM 2200 O O . VAL A 1 283 ? 0.529 -32.219 -19.328 1 95.44 283 VAL A O 1
ATOM 2203 N N . VAL A 1 284 ? 0.508 -30.203 -18.406 1 95.56 284 VAL A N 1
ATOM 2204 C CA . VAL A 1 284 ? 1.643 -30.453 -17.531 1 95.56 284 VAL A CA 1
ATOM 2205 C C . VAL A 1 284 ? 1.181 -31.234 -16.297 1 95.56 284 VAL A C 1
ATOM 2207 O O . VAL A 1 284 ? 0.357 -30.75 -15.523 1 95.56 284 VAL A O 1
ATOM 2210 N N . LYS A 1 285 ? 1.727 -32.438 -16.141 1 95.88 285 LYS A N 1
ATOM 2211 C CA . LYS A 1 285 ? 1.18 -33.375 -15.172 1 95.88 285 LYS A CA 1
ATOM 2212 C C . LYS A 1 285 ? 2.09 -33.5 -13.945 1 95.88 285 LYS A C 1
ATOM 2214 O O . LYS A 1 285 ? 3.271 -33.156 -14.016 1 95.88 285 LYS A O 1
ATOM 2219 N N . GLY A 1 286 ? 1.49 -33.906 -12.883 1 95.12 286 GLY A N 1
ATOM 2220 C CA . GLY A 1 286 ? 2.234 -34.312 -11.703 1 95.12 286 GLY A CA 1
ATOM 2221 C C . GLY A 1 286 ? 2.799 -33.156 -10.922 1 95.12 286 GLY A C 1
ATOM 2222 O O . GLY A 1 286 ? 3.771 -33.281 -10.18 1 95.12 286 GLY A O 1
ATOM 2223 N N . THR A 1 287 ? 2.332 -31.953 -11.164 1 96.19 287 THR A N 1
ATOM 2224 C CA . THR A 1 287 ? 2.832 -30.812 -10.422 1 96.19 287 THR A CA 1
ATOM 2225 C C . THR A 1 287 ? 2.225 -30.766 -9.023 1 96.19 287 THR A C 1
ATOM 2227 O O . THR A 1 287 ? 1.093 -31.203 -8.82 1 96.19 287 THR A O 1
ATOM 2230 N N . PRO A 1 288 ? 2.936 -30.25 -8.023 1 95.94 288 PRO A N 1
ATOM 2231 C CA . PRO A 1 288 ? 2.496 -30.359 -6.633 1 95.94 288 PRO A CA 1
ATOM 2232 C C . PRO A 1 288 ? 1.667 -29.156 -6.184 1 95.94 288 PRO A C 1
ATOM 2234 O O . PRO A 1 288 ? 1.685 -28.797 -5.004 1 95.94 288 PRO A O 1
ATOM 2237 N N . VAL A 1 289 ? 1.01 -28.453 -7.078 1 97.38 289 VAL A N 1
ATOM 2238 C CA . VAL A 1 289 ? 0.252 -27.25 -6.727 1 97.38 289 VAL A CA 1
ATOM 2239 C C . VAL A 1 289 ? -1.206 -27.422 -7.148 1 97.38 289 VAL A C 1
ATOM 2241 O O . VAL A 1 289 ? -1.575 -28.438 -7.734 1 97.38 289 VAL A O 1
ATOM 2244 N N . HIS A 1 290 ? -2.016 -26.438 -6.863 1 97.94 290 HIS A N 1
ATOM 2245 C CA . HIS A 1 290 ? -3.463 -26.531 -7.02 1 97.94 290 HIS A CA 1
ATOM 2246 C C . HIS A 1 290 ? -3.908 -25.984 -8.375 1 97.94 290 HIS A C 1
ATOM 2248 O O . HIS A 1 290 ? -5.086 -25.688 -8.57 1 97.94 290 HIS A O 1
ATOM 2254 N N . TYR A 1 291 ? -3.027 -25.781 -9.297 1 98.31 291 TYR A N 1
ATOM 2255 C CA . TYR A 1 291 ? -3.371 -25.359 -10.656 1 98.31 291 TYR A CA 1
ATOM 2256 C C . TYR A 1 291 ? -2.619 -26.188 -11.688 1 98.31 291 TYR A C 1
ATOM 2258 O O . TYR A 1 291 ? -1.637 -26.859 -11.352 1 98.31 291 TYR A O 1
ATOM 2266 N N . ARG A 1 292 ? -3.096 -26.156 -12.938 1 98.12 292 ARG A N 1
ATOM 2267 C CA . ARG A 1 292 ? -2.477 -26.891 -14.039 1 98.12 292 ARG A CA 1
ATOM 2268 C C . ARG A 1 292 ? -2.299 -26 -15.258 1 98.12 292 ARG A C 1
ATOM 2270 O O . ARG A 1 292 ? -3.096 -25.094 -15.492 1 98.12 292 ARG A O 1
ATOM 2277 N N . PHE A 1 293 ? -1.243 -26.281 -15.898 1 96.56 293 PHE A N 1
ATOM 2278 C CA . PHE A 1 293 ? -0.996 -25.625 -17.172 1 96.56 293 PHE A CA 1
ATOM 2279 C C . PHE A 1 293 ? -1.307 -26.562 -18.344 1 96.56 293 PHE A C 1
ATOM 2281 O O . PHE A 1 293 ? -0.977 -27.75 -18.297 1 96.56 293 PHE A O 1
ATOM 2288 N N . VAL A 1 294 ? -1.991 -26.062 -19.344 1 95.56 294 VAL A N 1
ATOM 2289 C CA . VAL A 1 294 ? -2.299 -26.766 -20.594 1 95.56 294 VAL A CA 1
ATOM 2290 C C . VAL A 1 294 ? -1.603 -26.078 -21.766 1 95.56 294 VAL A C 1
ATOM 2292 O O . VAL A 1 294 ? -1.988 -24.984 -22.172 1 95.56 294 VAL A O 1
ATOM 2295 N N . ALA A 1 295 ? -0.624 -26.75 -22.281 1 92.56 295 ALA A N 1
ATOM 2296 C CA . ALA A 1 295 ? -0.033 -26.25 -23.516 1 92.56 295 ALA A CA 1
ATOM 2297 C C . ALA A 1 295 ? -1.034 -26.328 -24.672 1 92.56 295 ALA A C 1
ATOM 2299 O O . ALA A 1 295 ? -1.761 -27.312 -24.812 1 92.56 295 ALA A O 1
ATOM 2300 N N . SER A 1 296 ? -1.148 -25.234 -25.344 1 90.94 296 SER A N 1
ATOM 2301 C CA . SER A 1 296 ? -2.123 -25.156 -26.422 1 90.94 296 SER A CA 1
ATOM 2302 C C . SER A 1 296 ? -1.545 -24.438 -27.641 1 90.94 296 SER A C 1
ATOM 2304 O O . SER A 1 296 ? -0.83 -23.453 -27.484 1 90.94 296 SER A O 1
ATOM 2306 N N . GLU A 1 297 ? -1.806 -24.969 -28.828 1 88.12 297 GLU A N 1
ATOM 2307 C CA . GLU A 1 297 ? -1.383 -24.312 -30.062 1 88.12 297 GLU A CA 1
ATOM 2308 C C . GLU A 1 297 ? -2.24 -23.094 -30.359 1 88.12 297 GLU A C 1
ATOM 2310 O O . GLU A 1 297 ? -1.804 -22.188 -31.078 1 88.12 297 GLU A O 1
ATOM 2315 N N . ASP A 1 298 ? -3.416 -23.062 -29.844 1 90.56 298 ASP A N 1
ATOM 2316 C CA . ASP A 1 298 ? -4.32 -21.938 -30 1 90.56 298 ASP A CA 1
ATOM 2317 C C . ASP A 1 298 ? -5.02 -21.594 -28.688 1 90.56 298 ASP A C 1
ATOM 2319 O O . ASP A 1 298 ? -6.234 -21.734 -28.578 1 90.56 298 ASP A O 1
ATOM 2323 N N . PRO A 1 299 ? -4.25 -21.078 -27.797 1 92.12 299 PRO A N 1
ATOM 2324 C CA . PRO A 1 299 ? -4.801 -20.812 -26.469 1 92.12 299 PRO A CA 1
ATOM 2325 C C . PRO A 1 299 ? -5.961 -19.812 -26.5 1 92.12 299 PRO A C 1
ATOM 2327 O O . PRO A 1 299 ? -6.875 -19.891 -25.672 1 92.12 299 PRO A O 1
ATOM 2330 N N . VAL A 1 300 ? -5.973 -18.906 -27.422 1 90 300 VAL A N 1
ATOM 2331 C CA . VAL A 1 300 ? -7.031 -17.906 -27.516 1 90 300 VAL A CA 1
ATOM 2332 C C . VAL A 1 300 ? -8.359 -18.594 -27.844 1 90 300 VAL A C 1
ATOM 2334 O O . VAL A 1 300 ? -9.383 -18.281 -27.234 1 90 300 VAL A O 1
ATOM 2337 N N . ARG A 1 301 ? -8.328 -19.484 -2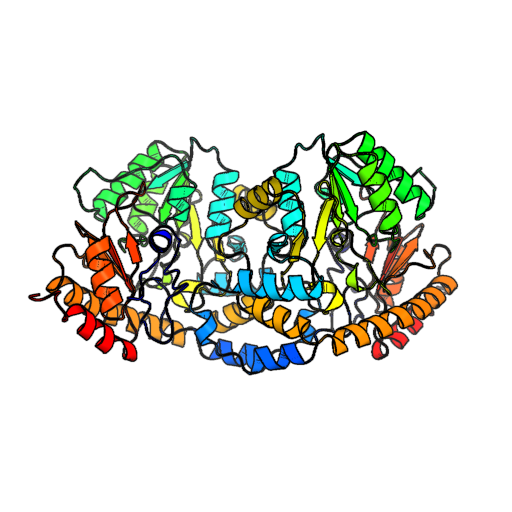8.797 1 90.38 301 ARG A N 1
ATOM 2338 C CA . ARG A 1 301 ? -9.523 -20.234 -29.156 1 90.38 301 ARG A CA 1
ATOM 2339 C C . ARG A 1 301 ? -10.008 -21.078 -27.969 1 90.38 301 ARG A C 1
ATOM 2341 O O . ARG A 1 301 ? -11.195 -21.078 -27.656 1 90.38 301 ARG A O 1
ATOM 2348 N N . ASP A 1 302 ? -9.094 -21.828 -27.375 1 92 302 ASP A N 1
ATOM 2349 C CA . ASP A 1 302 ? -9.453 -22.688 -26.25 1 92 302 ASP A CA 1
ATOM 2350 C C . ASP A 1 302 ? -10.039 -21.875 -25.109 1 92 302 ASP A C 1
ATOM 2352 O O . ASP A 1 302 ? -11.023 -22.281 -24.484 1 92 302 ASP A O 1
ATOM 2356 N N . HIS A 1 303 ? -9.445 -20.75 -24.828 1 92.62 303 HIS A N 1
ATOM 2357 C CA . HIS A 1 303 ? -9.922 -19.828 -23.797 1 92.62 303 HIS A CA 1
ATOM 2358 C C . HIS A 1 303 ? -11.336 -19.344 -24.109 1 92.62 303 HIS A C 1
ATOM 2360 O O . HIS A 1 303 ? -12.203 -19.359 -23.234 1 92.62 303 HIS A O 1
ATOM 2366 N N . ALA A 1 304 ? -11.555 -18.906 -25.312 1 89.75 304 ALA A N 1
ATOM 2367 C CA . ALA A 1 304 ? -12.859 -18.406 -25.734 1 89.75 304 ALA A CA 1
ATOM 2368 C C . ALA A 1 304 ? -13.945 -19.469 -25.547 1 89.75 304 ALA A C 1
ATOM 2370 O O . ALA A 1 304 ? -15.07 -19.141 -25.156 1 89.75 304 ALA A O 1
ATOM 2371 N N . GLU A 1 305 ? -13.664 -20.656 -25.859 1 90.31 305 GLU A N 1
ATOM 2372 C CA . GLU A 1 305 ? -14.617 -21.766 -25.703 1 90.31 305 GLU A CA 1
ATOM 2373 C C . GLU A 1 305 ? -15.008 -21.938 -24.234 1 90.31 305 GLU A C 1
ATOM 2375 O O . GLU A 1 305 ? -16.188 -22.125 -23.922 1 90.31 305 GLU A O 1
ATOM 2380 N N . LEU A 1 306 ? -14.016 -21.953 -23.406 1 92.44 306 LEU A N 1
ATOM 2381 C CA . LEU A 1 306 ? -14.297 -22.109 -21.969 1 92.44 306 LEU A CA 1
ATOM 2382 C C . LEU A 1 306 ? -15.109 -20.922 -21.453 1 92.44 306 LEU A C 1
ATOM 2384 O O . LEU A 1 306 ? -16.047 -21.109 -20.672 1 92.44 306 LEU A O 1
ATOM 2388 N N . VAL A 1 307 ? -14.75 -19.734 -21.891 1 89.56 307 VAL A N 1
ATOM 2389 C CA . VAL A 1 307 ? -15.461 -18.531 -21.469 1 89.56 307 VAL A CA 1
ATOM 2390 C C . VAL A 1 307 ? -16.922 -18.625 -21.906 1 89.56 307 VAL A C 1
ATOM 2392 O O . VAL A 1 307 ? -17.828 -18.297 -21.125 1 89.56 307 VAL A O 1
ATOM 2395 N N . ARG A 1 308 ? -17.156 -19.016 -23.125 1 86.88 308 ARG A N 1
ATOM 2396 C CA . ARG A 1 308 ? -18.516 -19.188 -23.625 1 86.88 308 ARG A CA 1
ATOM 2397 C C . ARG A 1 308 ? -19.312 -20.172 -22.781 1 86.88 308 ARG A C 1
ATOM 2399 O O . ARG A 1 308 ? -20.531 -20.031 -22.641 1 86.88 308 ARG A O 1
ATOM 2406 N N . SER A 1 309 ? -18.578 -21.047 -22.266 1 89.75 309 SER A N 1
ATOM 2407 C CA . SER A 1 309 ? -19.219 -22.062 -21.438 1 89.75 309 SER A CA 1
ATOM 2408 C C . SER A 1 309 ? -19.312 -21.609 -19.984 1 89.75 309 SER A C 1
ATOM 2410 O O . SER A 1 309 ? -19.672 -22.391 -19.109 1 89.75 309 SER A O 1
ATOM 2412 N N . GLY A 1 310 ? -18.812 -20.406 -19.641 1 88.56 310 GLY A N 1
ATOM 2413 C CA . GLY A 1 310 ? -19.016 -19.828 -18.328 1 88.56 310 GLY A CA 1
ATOM 2414 C C . GLY A 1 310 ? -17.828 -20 -17.406 1 88.56 310 GLY A C 1
ATOM 2415 O O . GLY A 1 310 ? -17.953 -19.812 -16.188 1 88.56 310 GLY A O 1
ATOM 2416 N N . VAL A 1 311 ? -16.703 -20.453 -17.953 1 93.12 311 VAL A N 1
ATOM 2417 C CA . VAL A 1 311 ? -15.508 -20.641 -17.125 1 93.12 311 VAL A CA 1
ATOM 2418 C C . VAL A 1 311 ? -14.375 -19.797 -17.688 1 93.12 311 VAL A C 1
ATOM 2420 O O . VAL A 1 311 ? -14.031 -19.891 -18.859 1 93.12 311 VAL A O 1
ATOM 2423 N N . VAL A 1 312 ? -13.828 -18.984 -16.812 1 92.75 312 VAL A N 1
ATOM 2424 C CA . VAL A 1 312 ? -12.711 -18.125 -17.219 1 92.75 312 VAL A CA 1
ATOM 2425 C C . VAL A 1 312 ? -11.406 -18.688 -16.656 1 92.75 312 VAL A C 1
ATOM 2427 O O . VAL A 1 312 ? -11.32 -18.984 -15.461 1 92.75 312 VAL A O 1
ATOM 2430 N N . VAL A 1 313 ? -10.438 -18.891 -17.531 1 94.56 313 VAL A N 1
ATOM 2431 C CA . VAL A 1 313 ? -9.109 -19.359 -17.141 1 94.56 313 VAL A CA 1
ATOM 2432 C C . VAL A 1 313 ? -8.055 -18.359 -17.609 1 94.56 313 VAL A C 1
ATOM 2434 O O . VAL A 1 313 ? -8.367 -17.406 -18.312 1 94.56 313 VAL A O 1
ATOM 2437 N N . ARG A 1 314 ? -6.863 -18.484 -17.172 1 93.62 314 ARG A N 1
ATOM 2438 C CA . ARG A 1 314 ? -5.781 -17.625 -17.625 1 93.62 314 ARG A CA 1
ATOM 2439 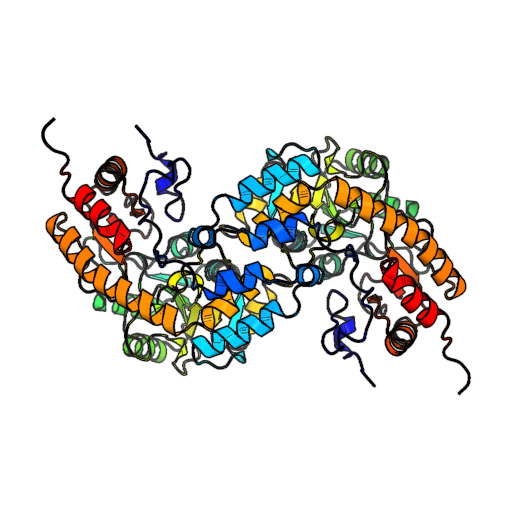C C . ARG A 1 314 ? -5.258 -18.078 -18.984 1 93.62 314 ARG A C 1
ATOM 2441 O O . ARG A 1 314 ? -4.969 -19.266 -19.188 1 93.62 314 ARG A O 1
ATOM 2448 N N . VAL A 1 315 ? -5.168 -17.078 -19.891 1 92.44 315 VAL A N 1
ATOM 2449 C CA . VAL A 1 315 ? -4.691 -17.391 -21.234 1 92.44 315 VAL A CA 1
ATOM 2450 C C . VAL A 1 315 ? -3.332 -16.734 -21.469 1 92.44 315 VAL A C 1
ATOM 2452 O O . VAL A 1 315 ? -3.098 -15.602 -21.031 1 92.44 315 VAL A O 1
ATOM 2455 N N . PHE A 1 316 ? -2.465 -17.516 -22.031 1 89.12 316 PHE A N 1
ATOM 2456 C CA . PHE A 1 316 ? -1.165 -17.031 -22.5 1 89.12 316 PHE A CA 1
ATOM 2457 C C . PHE A 1 316 ? -1.03 -17.203 -24 1 89.12 316 PHE A C 1
ATOM 2459 O O . PHE A 1 316 ? -0.976 -18.328 -24.516 1 89.12 316 PHE A O 1
ATOM 2466 N N . ASP A 1 317 ? -1.092 -16.125 -24.891 1 79.62 317 ASP A N 1
ATOM 2467 C CA . ASP A 1 317 ? -1.175 -16.203 -26.344 1 79.62 317 ASP A CA 1
ATOM 2468 C C . ASP A 1 317 ? 0.205 -16.422 -26.969 1 79.62 317 ASP A C 1
ATOM 2470 O O . ASP A 1 317 ? 0.321 -16.656 -28.172 1 79.62 317 ASP A O 1
ATOM 2474 N N . GLY A 1 318 ? 1.242 -16.625 -26.328 1 66.94 318 GLY A N 1
ATOM 2475 C CA . GLY A 1 318 ? 2.561 -16.938 -26.859 1 66.94 318 GLY A CA 1
ATOM 2476 C C . GLY A 1 318 ? 3.262 -15.711 -27.438 1 66.94 318 GLY A C 1
ATOM 2477 O O . GLY A 1 318 ? 4.457 -15.766 -27.719 1 66.94 318 GLY A O 1
ATOM 2478 N N . ASP A 1 319 ? 2.551 -14.656 -27.594 1 68.25 319 ASP A N 1
ATOM 2479 C CA . ASP A 1 319 ? 3.186 -13.484 -28.188 1 68.25 319 ASP A CA 1
ATOM 2480 C C . ASP A 1 319 ? 3.943 -12.672 -27.141 1 68.25 319 ASP A C 1
ATOM 2482 O O . ASP A 1 319 ? 4.754 -11.805 -27.484 1 68.25 319 ASP A O 1
ATOM 2486 N N . GLN A 1 320 ? 3.723 -13 -25.984 1 65.25 320 GLN A N 1
ATOM 2487 C CA . GLN A 1 320 ? 4.426 -12.258 -24.953 1 65.25 320 GLN A CA 1
ATOM 2488 C C . GLN A 1 320 ? 5.766 -12.906 -24.609 1 65.25 320 GLN A C 1
ATOM 2490 O O . GLN A 1 320 ? 5.832 -14.117 -24.391 1 65.25 320 GLN A O 1
ATOM 2495 N N . ALA A 1 321 ? 6.742 -12.148 -24.719 1 68.19 321 ALA A N 1
ATOM 2496 C CA . ALA A 1 321 ? 8.078 -12.656 -24.422 1 68.19 321 ALA A CA 1
ATOM 2497 C C . ALA A 1 321 ? 8.125 -13.328 -23.047 1 68.19 321 ALA A C 1
ATOM 2499 O O . ALA A 1 321 ? 7.527 -12.836 -22.094 1 68.19 321 ALA A O 1
ATOM 2500 N N . GLY A 1 322 ? 8.672 -14.5 -23.109 1 72.25 322 GLY A N 1
ATOM 2501 C CA . GLY A 1 322 ? 8.922 -15.195 -21.859 1 72.25 322 GLY A CA 1
ATOM 2502 C C . GLY A 1 322 ? 7.754 -16.062 -21.406 1 72.25 322 GLY A C 1
ATOM 2503 O O . GLY A 1 322 ? 7.758 -16.578 -20.297 1 72.25 322 GLY A O 1
ATOM 2504 N N . ARG A 1 323 ? 6.73 -16.125 -22.406 1 77.81 323 ARG A N 1
ATOM 2505 C CA . ARG A 1 323 ? 5.578 -16.953 -22.078 1 77.81 323 ARG A CA 1
ATOM 2506 C C . ARG A 1 323 ? 5.484 -18.172 -23 1 77.81 323 ARG A C 1
ATOM 2508 O O . ARG A 1 323 ? 6.09 -18.188 -24.078 1 77.81 323 ARG A O 1
ATOM 2515 N N . VAL A 1 324 ? 4.93 -19.188 -22.531 1 83.06 324 VAL A N 1
ATOM 2516 C CA . VAL A 1 324 ? 4.555 -20.344 -23.328 1 83.06 324 VAL A CA 1
ATOM 2517 C C . VAL A 1 324 ? 3.057 -20.312 -23.609 1 83.06 324 VAL A C 1
ATOM 2519 O O . VAL A 1 324 ? 2.256 -19.984 -22.734 1 83.06 324 VAL A O 1
ATOM 2522 N N . PRO A 1 325 ? 2.711 -20.516 -24.844 1 88.81 325 PRO A N 1
ATOM 2523 C CA . PRO A 1 325 ? 1.279 -20.469 -25.141 1 88.81 325 PRO A CA 1
ATOM 2524 C C . PRO A 1 325 ? 0.481 -21.547 -24.406 1 88.81 325 PRO A C 1
ATOM 2526 O O . PRO A 1 325 ? 0.913 -22.703 -24.344 1 88.81 325 PRO A O 1
ATOM 2529 N N . GLY A 1 326 ? -0.579 -21.156 -23.844 1 93.06 326 GLY A N 1
ATOM 2530 C CA . GLY A 1 326 ? -1.39 -22.125 -23.141 1 93.06 326 GLY A CA 1
ATOM 2531 C C . GLY A 1 326 ? -2.398 -21.5 -22.188 1 93.06 326 GLY A C 1
ATOM 2532 O O . GLY A 1 326 ? -2.75 -20.328 -22.344 1 93.06 326 GLY A O 1
ATOM 2533 N N . LEU A 1 327 ? -2.969 -22.359 -21.375 1 94.56 327 LEU A N 1
ATOM 2534 C CA . LEU A 1 327 ? -3.941 -21.984 -20.344 1 94.56 327 LEU A CA 1
ATOM 2535 C C . LEU A 1 327 ? -3.477 -22.422 -18.969 1 94.56 327 LEU A C 1
ATOM 2537 O O . LEU A 1 327 ? -2.84 -23.469 -18.828 1 94.56 327 LEU A O 1
ATOM 2541 N N . ARG A 1 328 ? -3.691 -21.656 -18.078 1 96.31 328 ARG A N 1
ATOM 2542 C CA . ARG A 1 328 ? -3.539 -22.062 -16.672 1 96.31 328 ARG A CA 1
ATOM 2543 C C . ARG A 1 328 ? -4.887 -22.094 -15.969 1 96.31 328 ARG A C 1
ATOM 2545 O O . ARG A 1 328 ? -5.633 -21.125 -15.992 1 96.31 328 ARG A O 1
ATOM 2552 N N . VAL A 1 329 ? -5.141 -23.203 -15.359 1 97.19 329 VAL A N 1
ATOM 2553 C CA . VAL A 1 329 ? -6.449 -23.438 -14.766 1 97.19 329 VAL A CA 1
ATOM 2554 C C . VAL A 1 329 ? -6.293 -23.75 -13.273 1 97.19 329 VAL A C 1
ATOM 2556 O O . VAL A 1 329 ? -5.547 -24.656 -12.898 1 97.19 329 VAL A O 1
ATOM 2559 N N . THR A 1 330 ? -7.004 -23.016 -12.492 1 97.69 330 THR A N 1
ATOM 2560 C CA . THR A 1 330 ? -6.973 -23.219 -11.047 1 97.69 330 THR A CA 1
ATOM 2561 C C . THR A 1 330 ? -8.031 -24.234 -10.617 1 97.69 330 THR A C 1
ATOM 2563 O O . THR A 1 330 ? -9.117 -24.281 -11.188 1 97.69 330 THR A O 1
ATOM 2566 N N . THR A 1 331 ? -7.707 -25 -9.633 1 98.06 331 THR A N 1
ATOM 2567 C CA . THR A 1 331 ? -8.633 -26 -9.086 1 98.06 331 THR A CA 1
ATOM 2568 C C . THR A 1 331 ? -9.859 -25.312 -8.492 1 98.06 331 THR A C 1
ATOM 2570 O O . THR A 1 331 ? -9.742 -24.438 -7.633 1 98.06 331 THR A O 1
ATOM 2573 N N . PRO A 1 332 ? -11.055 -25.625 -8.953 1 97.38 332 PRO A N 1
ATOM 2574 C CA . PRO A 1 332 ? -12.266 -25.062 -8.352 1 97.38 332 PRO A CA 1
ATOM 2575 C C . PRO A 1 332 ? -12.594 -25.672 -6.992 1 97.38 332 PRO A C 1
ATOM 2577 O O . PRO A 1 332 ? -11.984 -26.672 -6.598 1 97.38 332 PRO A O 1
ATOM 2580 N N . THR A 1 333 ? -13.484 -25.078 -6.273 1 96.75 333 THR A N 1
ATOM 2581 C CA . THR A 1 333 ? -14.047 -25.703 -5.082 1 96.75 333 THR A CA 1
ATOM 2582 C C . THR A 1 333 ? -14.906 -26.906 -5.457 1 96.75 333 THR A C 1
ATOM 2584 O O . THR A 1 333 ? -15.273 -27.078 -6.621 1 96.75 333 THR A O 1
ATOM 2587 N N . ASP A 1 334 ? -15.219 -27.688 -4.41 1 96.81 334 ASP A N 1
ATOM 2588 C CA . ASP A 1 334 ? -16.109 -28.812 -4.641 1 96.81 334 ASP A CA 1
ATOM 2589 C C . ASP A 1 334 ? -17.438 -28.359 -5.234 1 96.81 334 ASP A C 1
ATOM 2591 O O . ASP A 1 334 ? -17.984 -29.031 -6.117 1 96.81 334 ASP A O 1
ATOM 2595 N N . GLU A 1 335 ? -17.906 -27.25 -4.766 1 95.19 335 GLU A N 1
ATOM 2596 C CA . GLU A 1 335 ? -19.188 -26.703 -5.203 1 95.19 335 GLU A CA 1
ATOM 2597 C C . GLU A 1 335 ? -19.125 -26.266 -6.66 1 95.19 335 GLU A C 1
ATOM 2599 O O . GLU A 1 335 ? -20.109 -26.359 -7.383 1 95.19 335 GLU A O 1
ATOM 2604 N N . ASP A 1 336 ? -17.969 -25.859 -7.129 1 95.31 336 ASP A N 1
ATOM 2605 C CA . ASP A 1 336 ? -17.844 -25.281 -8.461 1 95.31 336 ASP A CA 1
ATOM 2606 C C . ASP A 1 336 ? -17.391 -26.328 -9.477 1 95.31 336 ASP A C 1
ATOM 2608 O O . ASP A 1 336 ? -17.469 -26.094 -10.688 1 95.31 336 ASP A O 1
ATOM 2612 N N . LEU A 1 337 ? -16.969 -27.5 -9.008 1 96.81 337 LEU A N 1
ATOM 2613 C CA . LEU A 1 337 ? -16.375 -28.531 -9.859 1 96.81 337 LEU A CA 1
ATOM 2614 C C . LEU A 1 337 ? -17.328 -28.938 -10.969 1 96.81 337 LEU A C 1
ATOM 2616 O O . LEU A 1 337 ? -16.922 -29.078 -12.125 1 96.81 337 LEU A O 1
ATOM 2620 N N . PRO A 1 338 ? -18.656 -29.047 -10.734 1 95.81 338 PRO A N 1
ATOM 2621 C CA . PRO A 1 338 ? -19.578 -29.438 -11.797 1 95.81 338 PRO A CA 1
ATOM 2622 C C . PRO A 1 338 ? -19.609 -28.453 -12.953 1 95.81 338 PRO A C 1
ATOM 2624 O O . PRO A 1 338 ? -19.734 -28.844 -14.117 1 95.81 338 PRO A O 1
ATOM 2627 N N . LYS A 1 339 ? -19.484 -27.188 -12.633 1 94.38 339 LYS A N 1
ATOM 2628 C CA . LYS A 1 339 ? -19.469 -26.172 -13.68 1 94.38 339 LYS A CA 1
ATOM 2629 C C . LYS A 1 339 ? -18.266 -26.359 -14.609 1 94.38 339 LYS A C 1
ATOM 2631 O O . LYS A 1 339 ? -18.391 -26.188 -15.82 1 94.38 339 LYS A O 1
ATOM 2636 N N . LEU A 1 340 ? -17.172 -26.688 -14.031 1 95.94 340 LEU A N 1
ATOM 2637 C CA . LEU A 1 340 ? -15.992 -26.938 -14.852 1 95.94 340 LEU A CA 1
ATOM 2638 C C . LEU A 1 340 ? -16.172 -28.188 -15.703 1 95.94 340 LEU A C 1
ATOM 2640 O O . LEU A 1 340 ? -15.812 -28.188 -16.891 1 95.94 340 LEU A O 1
ATOM 2644 N N . ILE A 1 341 ? -16.672 -29.219 -15.125 1 96.25 341 ILE A N 1
ATOM 2645 C CA . ILE A 1 341 ? -16.906 -30.469 -15.836 1 96.25 341 ILE A CA 1
ATOM 2646 C C . ILE A 1 341 ? -17.797 -30.219 -17.062 1 96.25 341 ILE A C 1
ATOM 2648 O O . ILE A 1 341 ? -17.484 -30.672 -18.156 1 96.25 341 ILE A O 1
ATOM 2652 N N . ASP A 1 342 ? -18.844 -29.453 -16.844 1 94.62 342 ASP A N 1
ATOM 2653 C CA . ASP A 1 342 ? -19.75 -29.109 -17.938 1 94.62 342 ASP A CA 1
ATOM 2654 C C . ASP A 1 342 ? -19.047 -28.328 -19.031 1 94.62 342 ASP A C 1
ATOM 2656 O O . ASP A 1 342 ? -19.234 -28.594 -20.219 1 94.62 342 ASP A O 1
ATOM 2660 N N . ALA A 1 343 ? -18.266 -27.422 -18.594 1 93.88 343 ALA A N 1
ATOM 2661 C CA . ALA A 1 343 ? -17.547 -26.562 -19.547 1 93.88 343 ALA A CA 1
ATOM 2662 C C . ALA A 1 343 ? -16.562 -27.375 -20.375 1 93.88 343 ALA A C 1
ATOM 2664 O O . ALA A 1 343 ? -16.391 -27.125 -21.578 1 93.88 343 ALA A O 1
ATOM 2665 N N . LEU A 1 344 ? -15.93 -28.359 -19.797 1 94.88 344 LEU A N 1
ATOM 2666 C CA . LEU A 1 344 ? -14.922 -29.172 -20.484 1 94.88 344 LEU A CA 1
ATOM 2667 C C . LEU A 1 344 ? -15.578 -30.203 -21.406 1 94.88 344 LEU A C 1
ATOM 2669 O O . LEU A 1 344 ? -14.953 -30.672 -22.359 1 94.88 344 LEU A O 1
ATOM 2673 N N . ALA A 1 345 ? -16.781 -30.531 -21.078 1 90.56 345 ALA A N 1
ATOM 2674 C CA . ALA A 1 345 ? -17.516 -31.484 -21.906 1 90.56 345 ALA A CA 1
ATOM 2675 C C . ALA A 1 345 ? -18.047 -30.844 -23.172 1 90.56 345 ALA A C 1
ATOM 2677 O O . ALA A 1 345 ? -18.25 -31.516 -24.188 1 90.56 345 ALA A O 1
ATOM 2678 N N . MET A 1 346 ? -18.375 -29.578 -23 1 75.69 346 MET A N 1
ATOM 2679 C CA . MET A 1 346 ? -18.953 -28.875 -24.141 1 75.69 346 MET A CA 1
ATOM 2680 C C . MET A 1 346 ? -17.922 -28.672 -25.234 1 75.69 346 MET A C 1
ATOM 2682 O O . MET A 1 346 ? -16.812 -28.188 -24.984 1 75.69 346 MET A O 1
ATOM 2686 N N . ARG A 1 347 ? -17.672 -29.734 -26.078 1 64.81 347 ARG A N 1
ATOM 2687 C CA . ARG A 1 347 ? -16.766 -29.562 -27.219 1 64.81 347 ARG A CA 1
ATOM 2688 C C . ARG A 1 347 ? -17.359 -28.609 -28.234 1 64.81 347 ARG A C 1
ATOM 2690 O O . ARG A 1 347 ? -18.578 -28.469 -28.328 1 64.81 347 ARG A O 1
ATOM 2697 N N . ALA A 1 348 ? -16.609 -27.516 -28.719 1 51.91 348 ALA A N 1
ATOM 2698 C CA . ALA A 1 348 ? -17.125 -26.812 -29.891 1 51.91 348 ALA A CA 1
ATOM 2699 C C . ALA A 1 348 ? -17.75 -27.797 -30.875 1 51.91 348 ALA A C 1
ATOM 2701 O O . ALA A 1 348 ? -17.047 -28.594 -31.484 1 51.91 348 ALA A O 1
ATOM 2702 N N . GLY A 1 349 ? -18.641 -28.547 -30.672 1 42.44 349 GLY A N 1
ATOM 2703 C CA . GLY A 1 349 ? -19.328 -29.219 -31.766 1 42.44 349 GLY A CA 1
ATOM 2704 C C . GLY A 1 349 ? -19.328 -28.406 -33.062 1 42.44 349 GLY A C 1
ATOM 2705 O O . GLY A 1 349 ? -18.969 -27.234 -33.062 1 42.44 349 GLY A O 1
ATOM 2706 N N . GLY A 1 350 ? -20.297 -29.141 -34.062 1 36.91 350 GLY A N 1
ATOM 2707 C CA . GLY A 1 350 ? -20.891 -29.125 -35.406 1 36.91 350 GLY A CA 1
ATOM 2708 C C . GLY A 1 350 ? -21.516 -27.781 -35.75 1 36.91 350 GLY A C 1
ATOM 2709 O O . GLY A 1 350 ? -22.344 -27.703 -36.656 1 36.91 350 GLY A O 1
ATOM 2710 N N . ALA A 1 351 ? -21.344 -26.672 -35.312 1 30.84 351 ALA A N 1
ATOM 2711 C CA . ALA A 1 351 ? -21.969 -26 -36.469 1 30.84 351 ALA A CA 1
ATOM 2712 C C . ALA A 1 351 ? -21.141 -26.172 -37.719 1 30.84 351 ALA A C 1
ATOM 2714 O O . ALA A 1 351 ? -19.906 -26.156 -37.688 1 30.84 351 ALA A O 1
ATOM 2715 N N . MET B 1 1 ? 9.492 6.473 34.719 1 27.25 1 MET B N 1
ATOM 2716 C CA . MET B 1 1 ? 9.977 7.562 33.875 1 27.25 1 MET B CA 1
ATOM 2717 C C . MET B 1 1 ? 9.828 7.207 32.406 1 27.25 1 MET B C 1
ATOM 2719 O O . MET B 1 1 ? 10.516 6.316 31.906 1 27.25 1 MET B O 1
ATOM 2723 N N . ILE B 1 2 ? 8.672 7.188 31.938 1 37.72 2 ILE B N 1
ATOM 2724 C CA . ILE B 1 2 ? 8.352 6.656 30.609 1 37.72 2 ILE B CA 1
ATOM 2725 C C . ILE B 1 2 ? 9.141 7.41 29.547 1 37.72 2 ILE B C 1
ATOM 2727 O O . ILE B 1 2 ? 8.867 8.578 29.266 1 37.72 2 ILE B O 1
ATOM 2731 N N . GLY B 1 3 ? 10.484 7.324 29.594 1 39.94 3 GLY B N 1
ATOM 2732 C CA . GLY B 1 3 ? 11.398 8.031 28.703 1 39.94 3 GLY B CA 1
ATOM 2733 C C . GLY B 1 3 ? 11.188 7.703 27.25 1 39.94 3 GLY B C 1
ATOM 2734 O O . GLY B 1 3 ? 11.109 6.531 26.875 1 39.94 3 GLY B O 1
ATOM 2735 N N . LEU B 1 4 ? 10.57 8.586 26.594 1 44.53 4 LEU B N 1
ATOM 2736 C CA . LEU B 1 4 ? 10.539 8.516 25.141 1 44.53 4 LEU B CA 1
ATOM 2737 C C . LEU B 1 4 ? 11.938 8.273 24.578 1 44.53 4 LEU B C 1
ATOM 2739 O O . LEU B 1 4 ? 12.914 8.859 25.047 1 44.53 4 LEU B O 1
ATOM 2743 N N . SER B 1 5 ? 12.172 7.23 24.047 1 43.62 5 SER B N 1
ATOM 2744 C CA . SER B 1 5 ? 13.461 7.031 23.406 1 43.62 5 SER B CA 1
ATOM 2745 C C . SER B 1 5 ? 13.812 8.211 22.5 1 43.62 5 SER B C 1
ATOM 2747 O O . SER B 1 5 ? 12.93 8.914 22.016 1 43.62 5 SER B O 1
ATOM 2749 N N . SER B 1 6 ? 15.008 8.789 22.625 1 44.81 6 SER B N 1
ATOM 2750 C CA . SER B 1 6 ? 15.609 9.773 21.75 1 44.81 6 SER B CA 1
ATOM 2751 C C . SER B 1 6 ? 15.203 9.539 20.297 1 44.81 6 SER B C 1
ATOM 2753 O O . SER B 1 6 ? 15.102 10.484 19.5 1 44.81 6 SER B O 1
ATOM 2755 N N . GLU B 1 7 ? 14.773 8.375 20.031 1 47.03 7 GLU B N 1
ATOM 2756 C CA . GLU B 1 7 ? 14.5 8.008 18.641 1 47.03 7 GLU B CA 1
ATOM 2757 C C . GLU B 1 7 ? 13.102 8.461 18.234 1 47.03 7 GLU B C 1
ATOM 2759 O O . GLU B 1 7 ? 12.852 8.68 17.047 1 47.03 7 GLU B O 1
ATOM 2764 N N . ALA B 1 8 ? 12.336 8.734 19.203 1 48.16 8 ALA B N 1
ATOM 2765 C CA . ALA B 1 8 ? 10.961 9.125 18.906 1 48.16 8 ALA B CA 1
ATOM 2766 C C . ALA B 1 8 ? 10.906 10.477 18.203 1 48.16 8 ALA B C 1
ATOM 2768 O O . ALA B 1 8 ? 10.031 10.734 17.375 1 48.16 8 ALA B O 1
ATOM 2769 N N . VAL B 1 9 ? 11.93 11.328 18.469 1 43.81 9 VAL B N 1
ATOM 2770 C CA . VAL B 1 9 ? 11.977 12.68 17.938 1 43.81 9 VAL B CA 1
ATOM 2771 C C . VAL B 1 9 ? 12.195 12.641 16.422 1 43.81 9 VAL B C 1
ATOM 2773 O O . VAL B 1 9 ? 11.734 13.523 15.695 1 43.81 9 VAL B O 1
ATOM 2776 N N . HIS B 1 10 ? 12.852 11.578 16.031 1 44.5 10 HIS B N 1
ATOM 2777 C CA . HIS B 1 10 ? 13.266 11.555 14.633 1 44.5 10 HIS B CA 1
ATOM 2778 C C . HIS B 1 10 ? 12.258 10.805 13.773 1 44.5 10 HIS B C 1
ATOM 2780 O O . HIS B 1 10 ? 12.312 10.875 12.539 1 44.5 10 HIS B O 1
ATOM 2786 N N . ARG B 1 11 ? 11.453 10.125 14.453 1 50.25 11 ARG B N 1
ATOM 2787 C CA . ARG B 1 11 ? 10.523 9.32 13.672 1 50.25 11 ARG B CA 1
ATOM 2788 C C . ARG B 1 11 ? 9.258 10.109 13.336 1 50.25 11 ARG B C 1
ATOM 2790 O O . ARG B 1 11 ? 8.914 11.062 14.039 1 50.25 11 ARG B O 1
ATOM 2797 N N . GLN B 1 12 ? 8.82 9.93 12.055 1 46.72 12 GLN B N 1
ATOM 2798 C CA . GLN B 1 12 ? 7.578 10.547 11.602 1 46.72 12 GLN B CA 1
ATOM 2799 C C . GLN B 1 12 ? 6.422 10.211 12.539 1 46.72 12 GLN B C 1
ATOM 2801 O O . GLN B 1 12 ? 6.285 9.062 12.977 1 46.72 12 GLN B O 1
ATOM 2806 N N . GLY B 1 13 ? 5.688 11.234 12.945 1 49.34 13 GLY B N 1
ATOM 2807 C CA . GLY B 1 13 ? 4.488 11.102 13.758 1 49.34 13 GLY B CA 1
ATOM 2808 C C . GLY B 1 13 ? 4.777 10.805 15.211 1 49.34 13 GLY B C 1
ATOM 2809 O O . GLY B 1 13 ? 5.926 10.562 15.586 1 49.34 13 GLY B O 1
ATOM 2810 N N . GLY B 1 14 ? 3.98 11.062 16.203 1 51.22 14 GLY B N 1
ATOM 2811 C CA . GLY B 1 14 ? 3.969 10.766 17.625 1 51.22 14 GLY B CA 1
ATOM 2812 C C . GLY B 1 14 ? 4.27 9.312 17.938 1 51.22 14 GLY B C 1
ATOM 2813 O O . GLY B 1 14 ? 3.363 8.539 18.25 1 51.22 14 GLY B O 1
ATOM 2814 N N . ASP B 1 15 ? 5.34 8.734 17.297 1 53.47 15 ASP B N 1
ATOM 2815 C CA . ASP B 1 15 ? 5.668 7.352 17.625 1 53.47 15 ASP B CA 1
ATOM 2816 C C . ASP B 1 15 ? 5.516 7.09 19.109 1 53.47 15 ASP B C 1
ATOM 2818 O O . ASP B 1 15 ? 6.324 7.555 19.922 1 53.47 15 ASP B O 1
ATOM 2822 N N . LEU B 1 16 ? 4.254 6.855 19.406 1 57.88 16 LEU B N 1
ATOM 2823 C CA . LEU B 1 16 ? 3.844 6.578 20.781 1 57.88 16 LEU B CA 1
ATOM 2824 C C . LEU B 1 16 ? 4.355 5.215 21.234 1 57.88 16 LEU B C 1
ATOM 2826 O O . LEU B 1 16 ? 3.965 4.723 22.297 1 57.88 16 LEU B O 1
ATOM 2830 N N . ARG B 1 17 ? 5.32 4.746 20.312 1 52.53 17 ARG B N 1
ATOM 2831 C CA . ARG B 1 17 ? 5.801 3.432 20.719 1 52.53 17 ARG B CA 1
ATOM 2832 C C . ARG B 1 17 ? 6.504 3.498 22.062 1 52.53 17 ARG B C 1
ATOM 2834 O O . ARG B 1 17 ? 7.297 4.41 22.312 1 52.53 17 ARG B O 1
ATOM 2841 N N . GLY B 1 18 ? 6.082 2.703 22.859 1 51.09 18 GLY B N 1
ATOM 2842 C CA . GLY B 1 18 ? 6.641 2.59 24.203 1 51.09 18 GLY B CA 1
ATOM 2843 C C . GLY B 1 18 ? 5.816 3.309 25.25 1 51.09 18 GLY B C 1
ATOM 2844 O O . GLY B 1 18 ? 6.09 3.189 26.453 1 51.09 18 GLY B O 1
ATOM 2845 N N . LEU B 1 19 ? 4.965 4.23 24.656 1 54.69 19 LEU B N 1
ATOM 2846 C CA . LEU B 1 19 ? 4.082 4.867 25.625 1 54.69 19 LEU B CA 1
ATOM 2847 C C . LEU B 1 19 ? 2.801 4.062 25.812 1 54.69 19 LEU B C 1
ATOM 2849 O O . LEU B 1 19 ? 2.338 3.402 24.875 1 54.69 19 LEU B O 1
ATOM 2853 N N . ASP B 1 20 ? 2.537 3.77 27 1 52.12 20 ASP B N 1
ATOM 2854 C CA . ASP B 1 20 ? 1.259 3.111 27.25 1 52.12 20 ASP B CA 1
ATOM 2855 C C . ASP B 1 20 ? 0.097 3.949 26.719 1 52.12 20 ASP B C 1
ATOM 2857 O O . ASP B 1 20 ? -0.216 5.004 27.281 1 52.12 20 ASP B O 1
ATOM 2861 N N . ARG B 1 21 ? -0.386 3.717 25.516 1 54.47 21 ARG B N 1
ATOM 2862 C CA . ARG B 1 21 ? -1.468 4.418 24.828 1 54.47 21 ARG B CA 1
ATOM 2863 C C . ARG B 1 21 ? -2.666 4.609 25.75 1 54.47 21 ARG B C 1
ATOM 2865 O O . ARG B 1 21 ? -3.414 5.582 25.609 1 54.47 21 ARG B O 1
ATOM 2872 N N . ASP B 1 22 ? -2.744 3.727 26.656 1 59.47 22 ASP B N 1
ATOM 2873 C CA . ASP B 1 22 ? -3.916 3.814 27.531 1 59.47 22 ASP B CA 1
ATOM 2874 C C . ASP B 1 22 ? -3.752 4.926 28.562 1 59.47 22 ASP B C 1
ATOM 2876 O O . ASP B 1 22 ? -4.738 5.422 29.109 1 59.47 22 ASP B O 1
ATOM 2880 N N . THR B 1 23 ? -2.492 5.461 28.531 1 66.06 23 THR B N 1
ATOM 2881 C CA . THR B 1 23 ? -2.299 6.398 29.625 1 66.06 23 THR B CA 1
ATOM 2882 C C . THR B 1 23 ? -2.018 7.801 29.094 1 66.06 23 THR B C 1
ATOM 2884 O O . THR B 1 23 ? -2.143 8.789 29.828 1 66.06 23 THR B O 1
ATOM 2887 N N . CYS B 1 24 ? -1.733 7.898 27.781 1 83.88 24 CYS B N 1
ATOM 2888 C CA . CYS B 1 24 ? -1.371 9.227 27.281 1 83.88 24 CYS B CA 1
ATOM 2889 C C . CYS B 1 24 ? -2.307 9.664 26.172 1 83.88 24 CYS B C 1
ATOM 2891 O O . CYS B 1 24 ? -2.748 8.836 25.359 1 83.88 24 CYS B O 1
ATOM 2893 N N . LEU B 1 25 ? -2.682 11.008 26.312 1 91.06 25 LEU B N 1
ATOM 2894 C CA . LEU B 1 25 ? -3.412 11.633 25.219 1 91.06 25 LEU B CA 1
ATOM 2895 C C . LEU B 1 25 ? -2.469 12.008 24.078 1 91.06 25 LEU B C 1
ATOM 2897 O O . LEU B 1 25 ? -1.568 12.828 24.266 1 91.06 25 LEU B O 1
ATOM 2901 N N . ASP B 1 26 ? -2.635 11.359 22.922 1 91.19 26 ASP B N 1
ATOM 2902 C CA . ASP B 1 26 ? -1.78 11.633 21.766 1 91.19 26 ASP B CA 1
ATOM 2903 C C . ASP B 1 26 ? -2.322 12.797 20.938 1 91.19 26 ASP B C 1
ATOM 2905 O O . ASP B 1 26 ? -3.354 12.672 20.281 1 91.19 26 ASP B O 1
ATOM 2909 N N . LEU B 1 27 ? -1.649 13.906 21 1 95.44 27 LEU B N 1
ATOM 2910 C CA . LEU B 1 27 ? -1.964 15.078 20.188 1 95.44 27 LEU B CA 1
ATOM 2911 C C . LEU B 1 27 ? -0.833 15.391 19.219 1 95.44 27 LEU B C 1
ATOM 2913 O O . LEU B 1 27 ? -0.659 16.531 18.797 1 95.44 27 LEU B O 1
ATOM 2917 N N . SER B 1 28 ? -0.037 14.32 18.906 1 92.62 28 SER B N 1
ATOM 2918 C CA . SER B 1 28 ? 1.159 14.516 18.094 1 92.62 28 SER B CA 1
ATOM 2919 C C . SER B 1 28 ? 0.858 14.328 16.609 1 92.62 28 SER B C 1
ATOM 2921 O O . SER B 1 28 ? 1.653 14.711 15.75 1 92.62 28 SER B O 1
ATOM 2923 N N . THR B 1 29 ? -0.256 13.688 16.25 1 90.25 29 THR B N 1
ATOM 2924 C CA . THR B 1 29 ? -0.613 13.438 14.859 1 90.25 29 THR B CA 1
ATOM 2925 C C . THR B 1 29 ? -1.784 14.32 14.438 1 90.25 29 THR B C 1
ATOM 2927 O O . THR B 1 29 ? -2.816 14.359 15.109 1 90.25 29 THR B O 1
ATOM 2930 N N . CYS B 1 30 ? -1.645 15.07 13.453 1 94.31 30 CYS B N 1
ATOM 2931 C CA . CYS B 1 30 ? -2.652 16.016 12.984 1 94.31 30 CYS B CA 1
ATOM 2932 C C . CYS B 1 30 ? -3.785 15.297 12.266 1 94.31 30 CYS B C 1
ATOM 2934 O O . CYS B 1 30 ? -4.133 15.648 11.141 1 94.31 30 CYS B O 1
ATOM 2936 N N . VAL B 1 31 ? -4.371 14.32 12.953 1 95.75 31 VAL B N 1
ATOM 2937 C CA . VAL B 1 31 ? -5.492 13.547 12.43 1 95.75 31 VAL B CA 1
ATOM 2938 C C . VAL B 1 31 ? -6.77 13.914 13.18 1 95.75 31 VAL B C 1
ATOM 2940 O O . VAL B 1 31 ? -6.715 14.375 14.32 1 95.75 31 VAL B O 1
ATOM 2943 N N . ASN B 1 32 ? -7.914 13.844 12.5 1 97.06 32 ASN B N 1
ATOM 2944 C CA . ASN B 1 32 ? -9.211 14.016 13.148 1 97.06 32 ASN B CA 1
ATOM 2945 C C . ASN B 1 32 ? -9.367 13.055 14.328 1 97.06 32 ASN B C 1
ATOM 2947 O O . ASN B 1 32 ? -9.539 11.852 14.133 1 97.06 32 ASN B O 1
ATOM 2951 N N . LEU B 1 33 ? -9.43 13.547 15.531 1 95.75 33 LEU B N 1
ATOM 2952 C CA . LEU B 1 33 ? -9.375 12.711 16.719 1 95.75 33 LEU B CA 1
ATOM 2953 C C . LEU B 1 33 ? -10.758 12.156 17.062 1 95.75 33 LEU B C 1
ATOM 2955 O O . LEU B 1 33 ? -10.883 11.266 17.906 1 95.75 33 LEU B O 1
ATOM 2959 N N . TYR B 1 34 ? -11.781 12.656 16.391 1 95.62 34 TYR B N 1
ATOM 2960 C CA . TYR B 1 34 ? -13.102 12.062 16.562 1 95.62 34 TYR B CA 1
ATOM 2961 C C . TYR B 1 34 ? -13.188 10.711 15.875 1 95.62 34 TYR B C 1
ATOM 2963 O O . TYR B 1 34 ? -14.062 9.898 16.188 1 95.62 34 TYR B O 1
ATOM 2971 N N . GLY B 1 35 ? -12.297 10.469 14.977 1 92.31 35 GLY B N 1
ATOM 2972 C CA . GLY B 1 35 ? -12.203 9.156 14.359 1 92.31 35 GLY B CA 1
ATOM 2973 C C . GLY B 1 35 ? -13.07 9.023 13.117 1 92.31 35 GLY B C 1
ATOM 2974 O O . GLY B 1 35 ? -13.547 10.023 12.578 1 92.31 35 GLY B O 1
ATOM 2975 N N . PRO B 1 36 ? -13.141 7.719 12.68 1 95.31 36 PRO B N 1
ATOM 2976 C CA . PRO B 1 36 ? -13.883 7.492 11.438 1 95.31 36 PRO B CA 1
ATOM 2977 C C . PRO B 1 36 ? -15.391 7.668 11.609 1 95.31 36 PRO B C 1
ATOM 2979 O O . PRO B 1 36 ? -15.914 7.504 12.711 1 95.31 36 PRO B O 1
ATOM 2982 N N . PRO B 1 37 ? -16.062 8 10.492 1 96.12 37 PRO B N 1
ATOM 2983 C CA . PRO B 1 37 ? -17.531 8.039 10.547 1 96.12 37 PRO B CA 1
ATOM 2984 C C . PRO B 1 37 ? -18.141 6.672 10.859 1 96.12 37 PRO B C 1
ATOM 2986 O O . PRO B 1 37 ? -17.531 5.637 10.562 1 96.12 37 PRO B O 1
ATOM 2989 N N . PRO B 1 38 ? -19.328 6.637 11.422 1 94.12 38 PRO B N 1
ATOM 2990 C CA . PRO B 1 38 ? -20 5.387 11.781 1 94.12 38 PRO B CA 1
ATOM 2991 C C . PRO B 1 38 ? -20.156 4.438 10.594 1 94.12 38 PRO B C 1
ATOM 2993 O O . PRO B 1 38 ? -20.172 3.217 10.773 1 94.12 38 PRO B O 1
ATOM 2996 N N . ALA B 1 39 ? -20.234 4.984 9.414 1 95.25 39 ALA B N 1
ATOM 2997 C CA . ALA B 1 39 ? -20.406 4.18 8.203 1 95.25 39 ALA B CA 1
ATOM 2998 C C . ALA B 1 39 ? -19.266 3.189 8.039 1 95.25 39 ALA B C 1
ATOM 3000 O O . ALA B 1 39 ? -19.438 2.111 7.465 1 95.25 39 ALA B O 1
ATOM 3001 N N . VAL B 1 40 ? -18.109 3.512 8.531 1 97.12 40 VAL B N 1
ATOM 3002 C CA . VAL B 1 40 ? -16.938 2.643 8.422 1 97.12 40 VAL B CA 1
ATOM 3003 C C . VAL B 1 40 ? -17.172 1.361 9.219 1 97.12 40 VAL B C 1
ATOM 3005 O O . VAL B 1 40 ? -16.875 0.264 8.742 1 97.12 40 VAL B O 1
ATOM 3008 N N . ARG B 1 41 ? -17.75 1.49 10.422 1 96.06 41 ARG B N 1
ATOM 3009 C CA . ARG B 1 41 ? -18.062 0.32 11.234 1 96.06 41 ARG B CA 1
ATOM 3010 C C . ARG B 1 41 ? -19.078 -0.578 10.523 1 96.06 41 ARG B C 1
ATOM 3012 O O . ARG B 1 41 ? -18.938 -1.803 10.547 1 96.06 41 ARG B O 1
ATOM 3019 N N . GLU B 1 42 ? -20.062 -0.007 9.945 1 96.19 42 GLU B N 1
ATOM 3020 C CA . GLU B 1 42 ? -21.109 -0.759 9.273 1 96.19 42 GLU B CA 1
ATOM 3021 C C . GLU B 1 42 ? -20.547 -1.558 8.094 1 96.19 42 GLU B C 1
ATOM 3023 O O . GLU B 1 42 ? -20.891 -2.73 7.922 1 96.19 42 GLU B O 1
ATOM 3028 N N . VAL B 1 43 ? -19.719 -0.945 7.324 1 96.19 43 VAL B N 1
ATOM 3029 C CA . VAL B 1 43 ? -19.156 -1.599 6.145 1 96.19 43 VAL B CA 1
ATOM 3030 C C . VAL B 1 43 ? -18.297 -2.779 6.57 1 96.19 43 VAL B C 1
ATOM 3032 O O . VAL B 1 43 ? -18.344 -3.846 5.949 1 96.19 43 VAL B O 1
ATOM 3035 N N . LEU B 1 44 ? -17.484 -2.621 7.617 1 97.12 44 LEU B N 1
ATOM 3036 C CA . LEU B 1 44 ? -16.641 -3.699 8.102 1 97.12 44 LEU B CA 1
ATOM 3037 C C . LEU B 1 44 ? -17.469 -4.82 8.711 1 97.12 44 LEU B C 1
ATOM 3039 O O . LEU B 1 44 ? -17.172 -6 8.492 1 97.12 44 LEU B O 1
ATOM 3043 N N . HIS B 1 45 ? -18.484 -4.434 9.422 1 96.38 45 HIS B N 1
ATOM 3044 C CA . HIS B 1 45 ? -19.344 -5.402 10.086 1 96.38 45 HIS B CA 1
ATOM 3045 C C . HIS B 1 45 ? -20.078 -6.273 9.07 1 96.38 45 HIS B C 1
ATOM 3047 O O . HIS B 1 45 ? -20.219 -7.484 9.266 1 96.38 45 HIS B O 1
ATOM 3053 N N . ASP B 1 46 ? -20.484 -5.715 7.98 1 95.44 46 ASP B N 1
ATOM 3054 C CA . ASP B 1 46 ? -21.359 -6.391 7.027 1 95.44 46 ASP B CA 1
ATOM 3055 C C . ASP B 1 46 ? -20.562 -6.918 5.832 1 95.44 46 ASP B C 1
ATOM 3057 O O . ASP B 1 46 ? -21.141 -7.441 4.879 1 95.44 46 ASP B O 1
ATOM 3061 N N . LEU B 1 47 ? -19.312 -6.816 5.883 1 95.12 47 LEU B N 1
ATOM 3062 C CA . LEU B 1 47 ? -18.516 -7.156 4.719 1 95.12 47 LEU B CA 1
ATOM 3063 C C . LEU B 1 47 ? -18.594 -8.648 4.406 1 95.12 47 LEU B C 1
ATOM 3065 O O . LEU B 1 47 ? -18.422 -9.484 5.297 1 95.12 47 LEU B O 1
ATOM 3069 N N . ASP B 1 48 ? -18.891 -8.953 3.113 1 94.31 48 ASP B N 1
ATOM 3070 C CA . ASP B 1 48 ? -18.719 -10.312 2.623 1 94.31 48 ASP B CA 1
ATOM 3071 C C . ASP B 1 48 ? -17.234 -10.633 2.393 1 94.31 48 ASP B C 1
ATOM 3073 O O . ASP B 1 48 ? -16.641 -10.188 1.408 1 94.31 48 ASP B O 1
ATOM 3077 N N . VAL B 1 49 ? -16.672 -11.438 3.268 1 93.88 49 VAL B N 1
ATOM 3078 C CA . VAL B 1 49 ? -15.227 -11.672 3.271 1 93.88 49 VAL B CA 1
ATOM 3079 C C . VAL B 1 49 ? -14.812 -12.375 1.98 1 93.88 49 VAL B C 1
ATOM 3081 O O . VAL B 1 49 ? -13.633 -12.383 1.622 1 93.88 49 VAL B O 1
ATOM 3084 N N . ARG B 1 50 ? -15.719 -13.016 1.183 1 90.69 50 ARG B N 1
ATOM 3085 C CA . ARG B 1 50 ? -15.414 -13.633 -0.104 1 90.69 50 ARG B CA 1
ATOM 3086 C C . ARG B 1 50 ? -14.906 -12.594 -1.101 1 90.69 50 ARG B C 1
ATOM 3088 O O . ARG B 1 50 ? -14.242 -12.945 -2.08 1 90.69 50 ARG B O 1
ATOM 3095 N N . ARG B 1 51 ? -15.211 -11.336 -0.836 1 91.44 51 ARG B N 1
ATOM 3096 C CA . ARG B 1 51 ? -14.781 -10.25 -1.718 1 91.44 51 ARG B CA 1
ATOM 3097 C C . ARG B 1 51 ? -13.281 -10 -1.588 1 91.44 51 ARG B C 1
ATOM 3099 O O . ARG B 1 51 ? -12.695 -9.305 -2.416 1 91.44 51 ARG B O 1
ATOM 3106 N N . LEU B 1 52 ? -12.656 -10.586 -0.582 1 94.5 52 LEU B N 1
ATOM 3107 C CA . LEU B 1 52 ? -11.211 -10.461 -0.396 1 94.5 52 LEU B CA 1
ATOM 3108 C C . LEU B 1 52 ? -10.461 -11.438 -1.295 1 94.5 52 LEU B C 1
ATOM 3110 O O . LEU B 1 52 ? -9.242 -11.32 -1.465 1 94.5 52 LEU B O 1
ATOM 3114 N N . ARG B 1 53 ? -11.094 -12.375 -1.935 1 92.5 53 ARG B N 1
ATOM 3115 C CA . ARG B 1 53 ? -10.453 -13.469 -2.652 1 92.5 53 ARG B CA 1
ATOM 3116 C C . ARG B 1 53 ? -9.766 -12.969 -3.92 1 92.5 53 ARG B C 1
ATOM 3118 O O . ARG B 1 53 ? -8.586 -13.227 -4.141 1 92.5 53 ARG B O 1
ATOM 3125 N N . PRO B 1 54 ? -10.484 -12.211 -4.75 1 88.12 54 PRO B N 1
ATOM 3126 C CA . PRO B 1 54 ? -9.828 -11.742 -5.977 1 88.12 54 PRO B CA 1
ATOM 3127 C C . PRO B 1 54 ? -8.883 -10.57 -5.73 1 88.12 54 PRO B C 1
ATOM 3129 O O . PRO B 1 54 ? -8.953 -9.93 -4.68 1 88.12 54 PRO B O 1
ATOM 3132 N N . HIS B 1 55 ? -8.016 -10.367 -6.73 1 87.69 55 HIS B N 1
ATOM 3133 C CA . HIS B 1 55 ? -7.281 -9.102 -6.73 1 87.69 55 HIS B CA 1
ATOM 3134 C C . HIS B 1 55 ? -8.234 -7.914 -6.688 1 87.69 55 HIS B C 1
ATOM 3136 O O . HIS B 1 55 ? -9.383 -8.016 -7.125 1 87.69 55 HIS B O 1
ATOM 3142 N N . PRO B 1 56 ? -7.84 -6.867 -6.109 1 88.56 56 PRO B N 1
ATOM 3143 C CA . PRO B 1 56 ? -8.742 -5.727 -5.926 1 88.56 56 PRO B CA 1
ATOM 3144 C C . PRO B 1 56 ? -8.914 -4.902 -7.199 1 88.56 56 PRO B C 1
ATOM 3146 O O . PRO B 1 56 ? -8.633 -3.701 -7.207 1 88.56 56 PRO B O 1
ATOM 3149 N N . TYR B 1 57 ? -9.562 -5.418 -8.164 1 82.38 57 TYR B N 1
ATOM 3150 C CA . TYR B 1 57 ? -9.68 -4.875 -9.516 1 82.38 57 TYR B CA 1
ATOM 3151 C C . TYR B 1 57 ? -10.422 -3.547 -9.508 1 82.38 57 TYR B C 1
ATOM 3153 O O . TYR B 1 57 ? -10.117 -2.656 -10.305 1 82.38 57 TYR B O 1
ATOM 3161 N N . GLU B 1 58 ? -11.328 -3.42 -8.555 1 87.25 58 GLU B N 1
ATOM 3162 C CA . GLU B 1 58 ? -12.203 -2.248 -8.586 1 87.25 58 GLU B CA 1
ATOM 3163 C C . GLU B 1 58 ? -11.75 -1.195 -7.582 1 87.25 58 GLU B C 1
ATOM 3165 O O . GLU B 1 58 ? -12.289 -0.088 -7.547 1 87.25 58 GLU B O 1
ATOM 3170 N N . ALA B 1 59 ? -10.812 -1.502 -6.773 1 92.19 59 ALA B N 1
ATOM 3171 C CA . ALA B 1 59 ? -10.43 -0.615 -5.68 1 92.19 59 ALA B CA 1
ATOM 3172 C C . ALA B 1 59 ? -10 0.752 -6.203 1 92.19 59 ALA B C 1
ATOM 3174 O O . ALA B 1 59 ? -10.453 1.785 -5.707 1 92.19 59 ALA B O 1
ATOM 3175 N N . GLU B 1 60 ? -9.203 0.746 -7.25 1 93.38 60 GLU B N 1
ATOM 3176 C CA . GLU B 1 60 ? -8.68 1.999 -7.793 1 93.38 60 GLU B CA 1
ATOM 3177 C C . GLU B 1 60 ? -9.797 2.824 -8.43 1 93.38 60 GLU B C 1
ATOM 3179 O O . GLU B 1 60 ? -9.938 4.016 -8.141 1 93.38 60 GLU B O 1
ATOM 3184 N N . SER B 1 61 ? -10.602 2.178 -9.297 1 93.75 61 SER B N 1
ATOM 3185 C CA . SER B 1 61 ? -11.648 2.904 -10.008 1 93.75 61 SER B CA 1
ATOM 3186 C C . SER B 1 61 ? -12.719 3.416 -9.047 1 93.75 61 SER B C 1
ATOM 3188 O O . SER B 1 61 ? -13.195 4.543 -9.188 1 93.75 61 SER B O 1
ATOM 3190 N N . SER B 1 62 ? -13.094 2.568 -8.102 1 94.69 62 SER B N 1
ATOM 3191 C CA . SER B 1 62 ? -14.109 2.971 -7.125 1 94.69 62 SER B CA 1
ATOM 3192 C C . SER B 1 62 ? -13.617 4.125 -6.262 1 94.69 62 SER B C 1
ATOM 3194 O O . SER B 1 62 ? -14.344 5.094 -6.039 1 94.69 62 SER B O 1
ATOM 3196 N N . PHE B 1 63 ? -12.391 4.043 -5.812 1 97.12 63 PHE B N 1
ATOM 3197 C CA . PHE B 1 63 ? -11.82 5.117 -5.004 1 97.12 63 PHE B CA 1
ATOM 3198 C C . PHE B 1 63 ? -11.695 6.398 -5.82 1 97.12 63 PHE B C 1
ATOM 3200 O O . PHE B 1 63 ? -12.047 7.48 -5.344 1 97.12 63 PHE B O 1
ATOM 3207 N N . ARG B 1 64 ? -11.164 6.273 -7.035 1 97.31 64 ARG B N 1
ATOM 3208 C CA . ARG B 1 64 ? -11.008 7.434 -7.91 1 97.31 64 ARG B CA 1
ATOM 3209 C C . ARG B 1 64 ? -12.336 8.164 -8.094 1 97.31 64 ARG B C 1
ATOM 3211 O O . ARG B 1 64 ? -12.391 9.391 -7.98 1 97.31 64 ARG B O 1
ATOM 3218 N N . ALA B 1 65 ? -13.398 7.441 -8.352 1 96.75 65 ALA B N 1
ATOM 3219 C CA . ALA B 1 65 ? -14.719 8.031 -8.562 1 96.75 65 ALA B CA 1
ATOM 3220 C C . ALA B 1 65 ? -15.219 8.727 -7.293 1 96.75 65 ALA B C 1
ATOM 3222 O O . ALA B 1 65 ? -15.648 9.883 -7.34 1 96.75 65 ALA B O 1
ATOM 3223 N N . GLY B 1 66 ? -15.18 8.016 -6.191 1 95.62 66 GLY B N 1
ATOM 3224 C CA . GLY B 1 66 ? -15.641 8.57 -4.93 1 95.62 66 GLY B CA 1
ATOM 3225 C C . GLY B 1 66 ? -14.859 9.797 -4.492 1 95.62 66 GLY B C 1
ATOM 3226 O O . GLY B 1 66 ? -15.438 10.789 -4.047 1 95.62 66 GLY B O 1
ATOM 3227 N N . TYR B 1 67 ? -13.562 9.742 -4.648 1 96.5 67 TYR B N 1
ATOM 3228 C CA . TYR B 1 67 ? -12.727 10.836 -4.176 1 96.5 67 TYR B CA 1
ATOM 3229 C C . TYR B 1 67 ? -12.844 12.047 -5.09 1 96.5 67 TYR B C 1
ATOM 3231 O O . TYR B 1 67 ? -12.781 13.188 -4.629 1 96.5 67 TYR B O 1
ATOM 3239 N N . ALA B 1 68 ? -12.953 11.781 -6.375 1 96.69 68 ALA B N 1
ATOM 3240 C CA . ALA B 1 68 ? -13.18 12.867 -7.324 1 96.69 68 ALA B CA 1
ATOM 3241 C C . ALA B 1 68 ? -14.445 13.648 -6.973 1 96.69 68 ALA B C 1
ATOM 3243 O O . ALA B 1 68 ? -14.477 14.875 -7.074 1 96.69 68 ALA B O 1
ATOM 3244 N N . GLU B 1 69 ? -15.461 12.906 -6.621 1 94.38 69 GLU B N 1
ATOM 3245 C CA . GLU B 1 69 ? -16.688 13.555 -6.191 1 94.38 69 GLU B CA 1
ATOM 3246 C C . GLU B 1 69 ? -16.469 14.422 -4.957 1 94.38 69 GLU B C 1
ATOM 3248 O O . GLU B 1 69 ? -16.938 15.555 -4.891 1 94.38 69 GLU B O 1
ATOM 3253 N N . HIS B 1 70 ? -15.742 13.922 -4.039 1 92.44 70 HIS B N 1
ATOM 3254 C CA . HIS B 1 70 ? -15.43 14.648 -2.816 1 92.44 70 HIS B CA 1
ATOM 3255 C C . HIS B 1 70 ? -14.656 15.93 -3.119 1 92.44 70 HIS B C 1
ATOM 3257 O O . HIS B 1 70 ? -14.93 16.984 -2.521 1 92.44 70 HIS B O 1
ATOM 3263 N N . LEU B 1 71 ? -13.703 15.82 -4.043 1 92.62 71 LEU B N 1
ATOM 3264 C CA . LEU B 1 71 ? -12.844 16.953 -4.383 1 92.62 71 LEU B CA 1
ATOM 3265 C C . LEU B 1 71 ? -13.516 17.859 -5.398 1 92.62 71 LEU B C 1
ATOM 3267 O O . LEU B 1 71 ? -13.039 18.969 -5.664 1 92.62 71 LEU B O 1
ATOM 3271 N N . ALA B 1 72 ? -14.594 17.391 -6 1 92.62 72 ALA B N 1
ATOM 3272 C CA . ALA B 1 72 ? -15.305 18.109 -7.059 1 92.62 72 ALA B CA 1
ATOM 3273 C C . ALA B 1 72 ? -14.391 18.344 -8.258 1 92.62 72 ALA B C 1
ATOM 3275 O O . ALA B 1 72 ? -14.281 19.469 -8.75 1 92.62 72 ALA B O 1
ATOM 3276 N N . VAL B 1 73 ? -13.742 17.312 -8.711 1 95.69 73 VAL B N 1
ATOM 3277 C CA . VAL B 1 73 ? -12.875 17.375 -9.875 1 95.69 73 VAL B CA 1
ATOM 3278 C C . VAL B 1 73 ? -13.203 16.25 -10.836 1 95.69 73 VAL B C 1
ATOM 3280 O O . VAL B 1 73 ? -13.93 15.312 -10.484 1 95.69 73 VAL B O 1
ATOM 3283 N N . ASP B 1 74 ? -12.742 16.391 -12.078 1 97.12 74 ASP B N 1
ATOM 3284 C CA . ASP B 1 74 ? -12.812 15.312 -13.062 1 97.12 74 ASP B CA 1
ATOM 3285 C C . ASP B 1 74 ? -11.977 14.109 -12.625 1 97.12 74 ASP B C 1
ATOM 3287 O O . ASP B 1 74 ? -10.781 14.234 -12.375 1 97.12 74 ASP B O 1
ATOM 3291 N N . PRO B 1 75 ? -12.633 12.93 -12.492 1 97.69 75 PRO B N 1
ATOM 3292 C CA . PRO B 1 75 ? -11.898 11.742 -12.039 1 97.69 75 PRO B CA 1
ATOM 3293 C C . PRO B 1 75 ? -10.711 11.406 -12.938 1 97.69 75 PRO B C 1
ATOM 3295 O O . PRO B 1 75 ? -9.719 10.836 -12.461 1 97.69 75 PRO B O 1
ATOM 3298 N N . SER B 1 76 ? -10.727 11.781 -14.172 1 97.44 76 SER B N 1
ATOM 3299 C CA . SER B 1 76 ? -9.648 11.469 -15.094 1 97.44 76 SER B CA 1
ATOM 3300 C C . SER B 1 76 ? -8.367 12.219 -14.734 1 97.44 76 SER B C 1
ATOM 3302 O O . SER B 1 76 ? -7.289 11.898 -15.227 1 97.44 76 SER B O 1
ATOM 3304 N N . LEU B 1 77 ? -8.453 13.203 -13.844 1 98 77 LEU B N 1
ATOM 3305 C CA . LEU B 1 77 ? -7.301 14.023 -13.477 1 98 77 LEU B CA 1
ATOM 3306 C C . LEU B 1 77 ? -6.641 13.492 -12.211 1 98 77 LEU B C 1
ATOM 3308 O O . LEU B 1 77 ? -5.637 14.039 -11.75 1 98 77 LEU B O 1
ATOM 3312 N N . LEU B 1 78 ? -7.223 12.383 -11.688 1 98 78 LEU B N 1
ATOM 3313 C CA . LEU B 1 78 ? -6.719 11.82 -10.445 1 98 78 LEU B CA 1
ATOM 3314 C C . LEU B 1 78 ? -5.938 10.531 -10.703 1 98 78 LEU B C 1
ATOM 3316 O O . LEU B 1 78 ? -6.336 9.719 -11.531 1 98 78 LEU B O 1
ATOM 3320 N N . VAL B 1 79 ? -4.805 10.406 -10.062 1 98 79 VAL B N 1
ATOM 3321 C CA . VAL B 1 79 ? -4.074 9.148 -9.945 1 98 79 VAL B CA 1
ATOM 3322 C C . VAL B 1 79 ? -4.129 8.648 -8.508 1 98 79 VAL B C 1
ATOM 3324 O O . VAL B 1 79 ? -3.461 9.188 -7.625 1 98 79 VAL B O 1
ATOM 3327 N N . PRO B 1 80 ? -4.957 7.625 -8.273 1 97.31 80 PRO B N 1
ATOM 3328 C CA . PRO B 1 80 ? -5.027 7.086 -6.914 1 97.31 80 PRO B CA 1
ATOM 3329 C C . PRO B 1 80 ? -3.729 6.406 -6.484 1 97.31 80 PRO B C 1
ATOM 3331 O O . PRO B 1 80 ? -3.008 5.855 -7.32 1 97.31 80 PRO B O 1
ATOM 3334 N N . GLY B 1 81 ? -3.43 6.473 -5.219 1 95.69 81 GLY B N 1
ATOM 3335 C CA . GLY B 1 81 ? -2.258 5.828 -4.645 1 95.69 81 GLY B CA 1
ATOM 3336 C C . GLY B 1 81 ? -2.363 5.617 -3.146 1 95.69 81 GLY B C 1
ATOM 3337 O O . GLY B 1 81 ? -3.453 5.707 -2.578 1 95.69 81 GLY B O 1
ATOM 3338 N N . ARG B 1 82 ? -1.265 5.305 -2.566 1 92.88 82 ARG B N 1
ATOM 3339 C CA . ARG B 1 82 ? -1.214 4.902 -1.165 1 92.88 82 ARG B CA 1
ATOM 3340 C C . ARG B 1 82 ? -0.77 6.062 -0.279 1 92.88 82 ARG B C 1
ATOM 3342 O O . ARG B 1 82 ? 0.168 5.926 0.509 1 92.88 82 ARG B O 1
ATOM 3349 N N . GLY B 1 83 ? -1.476 7.117 -0.385 1 92.38 83 GLY B N 1
ATOM 3350 C CA . GLY B 1 83 ? -1.171 8.297 0.412 1 92.38 83 GLY B CA 1
ATOM 3351 C C . GLY B 1 83 ? -0.234 9.258 -0.286 1 92.38 83 GLY B C 1
ATOM 3352 O O . GLY B 1 83 ? 0.358 8.93 -1.314 1 92.38 83 GLY B O 1
ATOM 3353 N N . ILE B 1 84 ? -0.052 10.391 0.313 1 95 84 ILE B N 1
ATOM 3354 C CA . ILE B 1 84 ? 0.762 11.461 -0.246 1 95 84 ILE B CA 1
ATOM 3355 C C . ILE B 1 84 ? 2.23 11.047 -0.261 1 95 84 ILE B C 1
ATOM 3357 O O . ILE B 1 84 ? 2.971 11.391 -1.186 1 95 84 ILE B O 1
ATOM 3361 N N . THR B 1 85 ? 2.609 10.258 0.695 1 92.62 85 THR B N 1
ATOM 3362 C CA . THR B 1 85 ? 3.996 9.828 0.822 1 92.62 85 THR B CA 1
ATOM 3363 C C . THR B 1 85 ? 4.441 9.062 -0.418 1 92.62 85 THR B C 1
ATOM 3365 O O . THR B 1 85 ? 5.578 9.203 -0.867 1 92.62 85 THR B O 1
ATOM 3368 N N . GLU B 1 86 ? 3.568 8.211 -0.956 1 94.19 86 GLU B N 1
ATOM 3369 C CA . GLU B 1 86 ? 3.912 7.469 -2.166 1 94.19 86 GLU B CA 1
ATOM 3370 C C . GLU B 1 86 ? 4.25 8.414 -3.314 1 94.19 86 GLU B C 1
ATOM 3372 O O . GLU B 1 86 ? 5.227 8.195 -4.035 1 94.19 86 GLU B O 1
ATOM 3377 N N . PHE B 1 87 ? 3.531 9.445 -3.439 1 96.69 87 PHE B N 1
ATOM 3378 C CA . PHE B 1 87 ? 3.711 10.367 -4.559 1 96.69 87 PHE B CA 1
ATOM 3379 C C . PHE B 1 87 ? 4.957 11.219 -4.363 1 96.69 87 PHE B C 1
ATOM 3381 O O . PHE B 1 87 ? 5.652 11.547 -5.328 1 96.69 87 PHE B O 1
ATOM 3388 N N . ILE B 1 88 ? 5.227 11.578 -3.107 1 96.31 88 ILE B N 1
ATOM 3389 C CA . ILE B 1 88 ? 6.473 12.281 -2.834 1 96.31 88 ILE B CA 1
ATOM 3390 C C . ILE B 1 88 ? 7.66 11.398 -3.205 1 96.31 88 ILE B C 1
ATOM 3392 O O . ILE B 1 88 ? 8.609 11.859 -3.85 1 96.31 88 ILE B O 1
ATOM 3396 N N . HIS B 1 89 ? 7.559 10.133 -2.863 1 93.75 89 HIS B N 1
ATOM 3397 C CA . HIS B 1 89 ? 8.609 9.172 -3.188 1 93.75 89 HIS B CA 1
ATOM 3398 C C . HIS B 1 89 ? 8.789 9.047 -4.695 1 93.75 89 HIS B C 1
ATOM 3400 O O . HIS B 1 89 ? 9.914 9.109 -5.203 1 93.75 89 HIS B O 1
ATOM 3406 N N . ILE B 1 90 ? 7.723 8.906 -5.406 1 94.69 90 ILE B N 1
ATOM 3407 C CA . ILE B 1 90 ? 7.762 8.711 -6.855 1 94.69 90 ILE B CA 1
ATOM 3408 C C . ILE B 1 90 ? 8.312 9.969 -7.523 1 94.69 90 ILE B C 1
ATOM 3410 O O . ILE B 1 90 ? 9.219 9.891 -8.352 1 94.69 90 ILE B O 1
ATOM 3414 N N . LEU B 1 91 ? 7.848 11.141 -7.137 1 96.44 91 LEU B N 1
ATOM 3415 C CA . LEU B 1 91 ? 8.25 12.398 -7.766 1 96.44 91 LEU B CA 1
ATOM 3416 C C . LEU B 1 91 ? 9.734 12.672 -7.535 1 96.44 91 LEU B C 1
ATOM 3418 O O . LEU B 1 91 ? 10.445 13.07 -8.461 1 96.44 91 LEU B O 1
ATOM 3422 N N . THR B 1 92 ? 10.188 12.398 -6.348 1 94.44 92 THR B N 1
ATOM 3423 C CA . THR B 1 92 ? 11.57 12.719 -6.031 1 94.44 92 THR B CA 1
ATOM 3424 C C . THR B 1 92 ? 12.523 11.719 -6.684 1 94.44 92 THR B C 1
ATOM 3426 O O . THR B 1 92 ? 13.719 11.969 -6.797 1 94.44 92 THR B O 1
ATOM 3429 N N . ARG B 1 93 ? 11.992 10.578 -7.094 1 90.75 93 ARG B N 1
ATOM 3430 C CA . ARG B 1 93 ? 12.781 9.609 -7.848 1 90.75 93 ARG B CA 1
ATOM 3431 C C . ARG B 1 93 ? 12.812 9.953 -9.328 1 90.75 93 ARG B C 1
ATOM 3433 O O . ARG B 1 93 ? 13.812 9.734 -10.008 1 90.75 93 ARG B O 1
ATOM 3440 N N . LEU B 1 94 ? 11.703 10.422 -9.805 1 92.56 94 LEU B N 1
ATOM 3441 C CA . LEU B 1 94 ? 11.523 10.641 -11.234 1 92.56 94 LEU B CA 1
ATOM 3442 C C . LEU B 1 94 ? 12.148 11.961 -11.672 1 92.56 94 LEU B C 1
ATOM 3444 O O . LEU B 1 94 ? 12.664 12.07 -12.781 1 92.56 94 LEU B O 1
ATOM 3448 N N . LEU B 1 95 ? 12.047 12.977 -10.828 1 93.94 95 LEU B N 1
ATOM 3449 C CA . LEU B 1 95 ? 12.469 14.32 -11.203 1 93.94 95 LEU B CA 1
ATOM 3450 C C . LEU B 1 95 ? 13.945 14.539 -10.891 1 93.94 95 LEU B C 1
ATOM 3452 O O . LEU B 1 95 ? 14.477 13.961 -9.938 1 93.94 95 LEU B O 1
ATOM 3456 N N . PRO B 1 96 ? 14.609 15.375 -11.727 1 94.12 96 PRO B N 1
ATOM 3457 C CA . PRO B 1 96 ? 16.016 15.664 -11.43 1 94.12 96 PRO B CA 1
ATOM 3458 C C . PRO B 1 96 ? 16.203 16.312 -10.055 1 94.12 96 PRO B C 1
ATOM 3460 O O . PRO B 1 96 ? 15.562 17.297 -9.734 1 94.12 96 PRO B O 1
ATOM 3463 N N . ARG B 1 97 ? 17.094 15.797 -9.312 1 94.31 97 ARG B N 1
ATOM 3464 C CA . ARG B 1 97 ? 17.312 16.172 -7.918 1 94.31 97 ARG B CA 1
ATOM 3465 C C . ARG B 1 97 ? 17.703 17.641 -7.805 1 94.31 97 ARG B C 1
ATOM 3467 O O . ARG B 1 97 ? 17.359 18.312 -6.824 1 94.31 97 ARG B O 1
ATOM 3474 N N . ASP B 1 98 ? 18.344 18.141 -8.773 1 96.5 98 ASP B N 1
ATOM 3475 C CA . ASP B 1 98 ? 18.844 19.516 -8.719 1 96.5 98 ASP B CA 1
ATOM 3476 C C . ASP B 1 98 ? 17.797 20.5 -9.227 1 96.5 98 ASP B C 1
ATOM 3478 O O . ASP B 1 98 ? 18 21.719 -9.164 1 96.5 98 ASP B O 1
ATOM 3482 N N . ARG B 1 99 ? 16.672 19.984 -9.578 1 97.62 99 ARG B N 1
ATOM 3483 C CA . ARG B 1 99 ? 15.672 20.859 -10.18 1 97.62 99 ARG B CA 1
ATOM 3484 C C . ARG B 1 99 ? 14.383 20.875 -9.359 1 97.62 99 ARG B C 1
ATOM 3486 O O . ARG B 1 99 ? 13.367 21.422 -9.789 1 97.62 99 ARG B O 1
ATOM 3493 N N . ILE B 1 100 ? 14.422 20.266 -8.219 1 98.25 100 ILE B N 1
ATOM 3494 C CA . ILE B 1 100 ? 13.289 20.266 -7.297 1 98.25 100 ILE B CA 1
ATOM 3495 C C . ILE B 1 100 ? 13.688 20.922 -5.98 1 98.25 100 ILE B C 1
ATOM 3497 O O . ILE B 1 100 ? 14.797 20.703 -5.484 1 98.25 100 ILE B O 1
ATOM 3501 N N . ALA B 1 101 ? 12.836 21.797 -5.449 1 98.25 101 ALA B N 1
ATOM 3502 C CA . ALA B 1 101 ? 13.062 22.438 -4.156 1 98.25 101 ALA B CA 1
ATOM 3503 C C . ALA B 1 101 ? 11.836 22.312 -3.26 1 98.25 101 ALA B C 1
ATOM 3505 O O . ALA B 1 101 ? 10.734 22.031 -3.742 1 98.25 101 ALA B O 1
ATOM 3506 N N . VAL B 1 102 ? 12.047 22.406 -1.992 1 98.25 102 VAL B N 1
ATOM 3507 C CA . VAL B 1 102 ? 10.969 22.391 -1.012 1 98.25 102 VAL B CA 1
ATOM 3508 C C . VAL B 1 102 ? 11.031 23.656 -0.156 1 98.25 102 VAL B C 1
ATOM 3510 O O . VAL B 1 102 ? 12.109 24.078 0.263 1 98.25 102 VAL B O 1
ATOM 3513 N N . VAL B 1 103 ? 9.914 24.328 0.017 1 97.69 103 VAL B N 1
ATOM 3514 C CA . VAL B 1 103 ? 9.82 25.484 0.891 1 97.69 103 VAL B CA 1
ATOM 3515 C C . VAL B 1 103 ? 9.773 25.031 2.35 1 97.69 103 VAL B C 1
ATOM 3517 O O . VAL B 1 103 ? 8.805 24.422 2.781 1 97.69 103 VAL B O 1
ATOM 3520 N N . THR B 1 104 ? 10.727 25.391 3.17 1 95.38 104 THR B N 1
ATOM 3521 C CA . THR B 1 104 ? 10.836 24.891 4.539 1 95.38 104 THR B CA 1
ATOM 3522 C C . THR B 1 104 ? 10.508 26 5.535 1 95.38 104 THR B C 1
ATOM 3524 O O . THR B 1 104 ? 10.672 27.188 5.23 1 95.38 104 THR B O 1
ATOM 3527 N N . PRO B 1 105 ? 10.055 25.703 6.766 1 94.31 105 PRO B N 1
ATOM 3528 C CA . PRO B 1 105 ? 9.781 24.344 7.262 1 94.31 105 PRO B CA 1
ATOM 3529 C C . PRO B 1 105 ? 8.602 23.688 6.562 1 94.31 105 PRO B C 1
ATOM 3531 O O . PRO B 1 105 ? 7.715 24.375 6.055 1 94.31 105 PRO B O 1
ATOM 3534 N N . ASP B 1 106 ? 8.68 22.391 6.453 1 95.12 106 ASP B N 1
ATOM 3535 C CA . ASP B 1 106 ? 7.633 21.625 5.781 1 95.12 106 ASP B CA 1
ATOM 3536 C C . ASP B 1 106 ? 7.539 20.203 6.344 1 95.12 106 ASP B C 1
ATOM 3538 O O . ASP B 1 106 ? 8.086 19.922 7.41 1 95.12 106 ASP B O 1
ATOM 3542 N N . TYR B 1 107 ? 6.727 19.438 5.703 1 93.62 107 TYR B N 1
ATOM 3543 C CA . TYR B 1 107 ? 6.527 18.031 6.074 1 93.62 107 TYR B CA 1
ATOM 3544 C C . TYR B 1 107 ? 7.844 17.266 6.047 1 93.62 107 TYR B C 1
ATOM 3546 O O . TYR B 1 107 ? 8.656 17.453 5.137 1 93.62 107 TYR B O 1
ATOM 3554 N N . THR B 1 108 ? 8.07 16.344 6.961 1 88.56 108 THR B N 1
ATOM 3555 C CA . THR B 1 108 ? 9.328 15.648 7.211 1 88.56 108 THR B CA 1
ATOM 3556 C C . THR B 1 108 ? 9.773 14.875 5.973 1 88.56 108 THR B C 1
ATOM 3558 O O . THR B 1 108 ? 10.945 14.922 5.594 1 88.56 108 THR B O 1
ATOM 3561 N N . ASP B 1 109 ? 8.883 14.18 5.32 1 89.06 109 ASP B N 1
ATOM 3562 C CA . ASP B 1 109 ? 9.266 13.375 4.168 1 89.06 109 ASP B CA 1
ATOM 3563 C C . ASP B 1 109 ? 9.68 14.258 2.992 1 89.06 109 ASP B C 1
ATOM 3565 O O . ASP B 1 109 ? 10.562 13.891 2.217 1 89.06 109 ASP B O 1
ATOM 3569 N N . SER B 1 110 ? 9.008 15.383 2.824 1 93.94 110 SER B N 1
ATOM 3570 C CA . SER B 1 110 ? 9.406 16.312 1.778 1 93.94 110 SER B CA 1
ATOM 3571 C C . SER B 1 110 ? 10.82 16.828 2.006 1 93.94 110 SER B C 1
ATOM 3573 O O . SER B 1 110 ? 11.641 16.844 1.083 1 93.94 110 SER B O 1
ATOM 3575 N N . ILE B 1 111 ? 11.078 17.156 3.254 1 92.94 111 ILE B N 1
ATOM 3576 C CA . ILE B 1 111 ? 12.375 17.719 3.619 1 92.94 111 ILE B CA 1
ATOM 3577 C C . ILE B 1 111 ? 13.461 16.672 3.426 1 92.94 111 ILE B C 1
ATOM 3579 O O . ILE B 1 111 ? 14.547 16.969 2.928 1 92.94 111 ILE B O 1
ATOM 3583 N N . ARG B 1 112 ? 13.172 15.453 3.771 1 88.94 112 ARG B N 1
ATOM 3584 C CA . ARG B 1 112 ? 14.164 14.375 3.717 1 88.94 112 ARG B CA 1
ATOM 3585 C C . ARG B 1 112 ? 14.492 14.008 2.275 1 88.94 112 ARG B C 1
ATOM 3587 O O . ARG B 1 112 ? 15.625 13.641 1.965 1 88.94 112 ARG B O 1
ATOM 3594 N N . ARG B 1 113 ? 13.57 14.156 1.425 1 92.44 113 ARG B N 1
ATOM 3595 C CA . ARG B 1 113 ? 13.727 13.594 0.088 1 92.44 113 ARG B CA 1
ATOM 3596 C C . ARG B 1 113 ? 14.148 14.664 -0.911 1 92.44 113 ARG B C 1
ATOM 3598 O O . ARG B 1 113 ? 14.656 14.352 -1.989 1 92.44 113 ARG B O 1
ATOM 3605 N N . VAL B 1 114 ? 13.875 15.906 -0.612 1 95.12 114 VAL B N 1
ATOM 3606 C CA . VAL B 1 114 ? 14.25 17 -1.501 1 95.12 114 VAL B CA 1
ATOM 3607 C C . VAL B 1 114 ? 15.531 17.672 -0.992 1 95.12 114 VAL B C 1
ATOM 3609 O O . VAL B 1 114 ? 15.594 18.109 0.16 1 95.12 114 VAL B O 1
ATOM 3612 N N . VAL B 1 115 ? 16.5 17.812 -1.847 1 94 115 VAL B N 1
ATOM 3613 C CA . VAL B 1 115 ? 17.828 18.25 -1.42 1 94 115 VAL B CA 1
ATOM 3614 C C . VAL B 1 115 ? 17.859 19.766 -1.337 1 94 115 VAL B C 1
ATOM 3616 O O . VAL B 1 115 ? 18.562 20.328 -0.493 1 94 115 VAL B O 1
ATOM 3619 N N . ASN B 1 116 ? 17.156 20.5 -2.215 1 96.5 116 ASN B N 1
ATOM 3620 C CA . ASN B 1 116 ? 17.156 21.969 -2.234 1 96.5 116 ASN B CA 1
ATOM 3621 C C . ASN B 1 116 ? 16.062 22.531 -1.336 1 96.5 116 ASN B C 1
ATOM 3623 O O . ASN B 1 116 ? 14.867 22.328 -1.59 1 96.5 116 ASN B O 1
ATOM 3627 N N . HIS B 1 117 ? 16.5 23.234 -0.314 1 96.31 117 HIS B N 1
ATOM 3628 C CA . HIS B 1 117 ? 15.562 23.828 0.628 1 96.31 117 HIS B CA 1
ATOM 3629 C C . HIS B 1 117 ? 15.492 25.344 0.438 1 96.31 117 HIS B C 1
ATOM 3631 O O . HIS B 1 117 ? 16.484 25.984 0.08 1 96.31 117 HIS B O 1
ATOM 3637 N N . LEU B 1 118 ? 14.312 25.844 0.602 1 96.12 118 LEU B N 1
ATOM 3638 C CA . LEU B 1 118 ? 14.055 27.281 0.608 1 96.12 118 LEU B CA 1
ATOM 3639 C C . LEU B 1 118 ? 13.602 27.75 1.986 1 96.12 118 LEU B C 1
ATOM 3641 O O . LEU B 1 118 ? 12.406 27.953 2.215 1 96.12 118 LEU B O 1
ATOM 3645 N N . PRO B 1 119 ? 14.5 28 2.908 1 92.94 119 PRO B N 1
ATOM 3646 C CA . PRO B 1 119 ? 14.188 28.375 4.293 1 92.94 119 PRO B CA 1
ATOM 3647 C C . PRO B 1 119 ? 13.812 29.844 4.445 1 92.94 119 PRO B C 1
ATOM 3649 O O . PRO B 1 119 ? 14.062 30.641 3.543 1 92.94 119 PRO B O 1
ATOM 3652 N N . PRO B 1 120 ? 13.148 30.109 5.559 1 90.56 120 PRO B N 1
ATOM 3653 C CA . PRO B 1 120 ? 12.922 31.516 5.855 1 90.56 120 PRO B CA 1
ATOM 3654 C C . PRO B 1 120 ? 14.211 32.25 6.211 1 90.56 120 PRO B C 1
ATOM 3656 O O . PRO B 1 120 ? 15.258 31.641 6.406 1 90.56 120 PRO B O 1
ATOM 3659 N N . ILE B 1 121 ? 14.016 33.562 6.191 1 84.75 121 ILE B N 1
ATOM 3660 C CA . ILE B 1 121 ? 15.125 34.375 6.684 1 84.75 121 ILE B CA 1
ATOM 3661 C C . ILE B 1 121 ? 15.422 34 8.141 1 84.75 121 ILE B C 1
ATOM 3663 O O . ILE B 1 121 ? 14.508 33.906 8.961 1 84.75 121 ILE B O 1
ATOM 3667 N N . PRO B 1 122 ? 16.656 33.688 8.422 1 80.75 122 PRO B N 1
ATOM 3668 C CA . PRO B 1 122 ? 17 33.312 9.789 1 80.75 122 PRO B CA 1
ATOM 3669 C C . PRO B 1 122 ? 16.438 34.281 10.828 1 80.75 122 PRO B C 1
ATOM 3671 O O . PRO B 1 122 ? 16.531 35.5 10.656 1 80.75 122 PRO B O 1
ATOM 3674 N N . GLY B 1 123 ? 15.766 33.75 11.844 1 73.88 123 GLY B N 1
ATOM 3675 C CA . GLY B 1 123 ? 15.273 34.562 12.953 1 73.88 123 GLY B CA 1
ATOM 3676 C C . GLY B 1 123 ? 13.875 35.094 12.711 1 73.88 123 GLY B C 1
ATOM 3677 O O . GLY B 1 123 ? 13.266 35.688 13.617 1 73.88 123 GLY B O 1
ATOM 3678 N N . GLU B 1 124 ? 13.445 34.938 11.477 1 77.12 124 GLU B N 1
ATOM 3679 C CA . GLU B 1 124 ? 12.109 35.469 11.164 1 77.12 124 GLU B CA 1
ATOM 3680 C C . GLU B 1 124 ? 11.055 34.375 11.289 1 77.12 124 GLU B C 1
ATOM 3682 O O . GLU B 1 124 ? 11.32 33.188 10.977 1 77.12 124 GLU B O 1
ATOM 3687 N N . ILE B 1 125 ? 9.961 34.844 11.875 1 77.5 125 ILE B N 1
ATOM 3688 C CA . ILE B 1 125 ? 8.82 33.938 11.961 1 77.5 125 ILE B CA 1
ATOM 3689 C C . ILE B 1 125 ? 8.109 33.844 10.609 1 77.5 125 ILE B C 1
ATOM 3691 O O . ILE B 1 125 ? 7.801 34.875 10.008 1 77.5 125 ILE B O 1
ATOM 3695 N N . ASP B 1 126 ? 7.859 32.812 10.125 1 90.19 126 ASP B N 1
ATOM 3696 C CA . ASP B 1 126 ? 7.195 32.594 8.836 1 90.19 126 ASP B CA 1
ATOM 3697 C C . ASP B 1 126 ? 5.789 33.188 8.852 1 90.19 126 ASP B C 1
ATOM 3699 O O . ASP B 1 126 ? 5.09 33.125 9.867 1 90.19 126 ASP B O 1
ATOM 3703 N N . THR B 1 127 ? 5.426 33.906 7.836 1 94.31 127 THR B N 1
ATOM 3704 C CA . THR B 1 127 ? 4.078 34.406 7.602 1 94.31 127 THR B CA 1
ATOM 3705 C C . THR B 1 127 ? 3.543 33.938 6.258 1 94.31 127 THR B C 1
ATOM 3707 O O . THR B 1 127 ? 4.289 33.375 5.453 1 94.31 127 THR B O 1
ATOM 3710 N N . VAL B 1 128 ? 2.283 34.094 6.086 1 97 128 VAL B N 1
ATOM 3711 C CA . VAL B 1 128 ? 1.674 33.75 4.805 1 97 128 VAL B CA 1
ATOM 3712 C C . VAL B 1 128 ? 2.381 34.5 3.678 1 97 128 VAL B C 1
ATOM 3714 O O . VAL B 1 128 ? 2.707 33.938 2.645 1 97 128 VAL B O 1
ATOM 3717 N N . GLY B 1 129 ? 2.66 35.781 3.934 1 96.75 129 GLY B N 1
ATOM 3718 C CA . GLY B 1 129 ? 3.328 36.594 2.939 1 96.75 129 GLY B CA 1
ATOM 3719 C C . GLY B 1 129 ? 4.746 36.156 2.643 1 96.75 129 GLY B C 1
ATOM 3720 O O . GLY B 1 129 ? 5.137 36.031 1.479 1 96.75 129 GLY B O 1
ATOM 3721 N N . SER B 1 130 ? 5.527 35.938 3.668 1 96.56 130 SER B N 1
ATOM 3722 C CA . SER B 1 130 ? 6.91 35.531 3.469 1 96.56 130 SER B CA 1
ATOM 3723 C C . SER B 1 130 ? 6.988 34.156 2.797 1 96.56 130 SER B C 1
ATOM 3725 O O . SER B 1 130 ? 7.898 33.906 2.01 1 96.56 130 SER B O 1
ATOM 3727 N N . ARG B 1 131 ? 6.09 33.281 3.104 1 97.06 131 ARG B N 1
ATOM 3728 C CA . ARG B 1 131 ? 6.039 31.984 2.457 1 97.06 131 ARG B CA 1
ATOM 3729 C C . ARG B 1 131 ? 5.703 32.125 0.976 1 97.06 131 ARG B C 1
ATOM 3731 O O . ARG B 1 131 ? 6.324 31.469 0.131 1 97.06 131 ARG B O 1
ATOM 3738 N N . LEU B 1 132 ? 4.691 32.938 0.677 1 98.44 132 LEU B N 1
ATOM 3739 C CA . LEU B 1 132 ? 4.332 33.188 -0.713 1 98.44 132 LEU B CA 1
ATOM 3740 C C . LEU B 1 132 ? 5.535 33.688 -1.505 1 98.44 132 LEU B C 1
ATOM 3742 O O . LEU B 1 132 ? 5.773 33.25 -2.629 1 98.44 132 LEU B O 1
ATOM 3746 N N . ASP B 1 133 ? 6.27 34.625 -0.893 1 97.88 133 ASP B N 1
ATOM 3747 C CA . ASP B 1 133 ? 7.453 35.156 -1.541 1 97.88 133 ASP B CA 1
ATOM 3748 C C . ASP B 1 133 ? 8.484 34.062 -1.83 1 97.88 133 ASP B C 1
ATOM 3750 O O . ASP B 1 133 ? 9.094 34.062 -2.9 1 97.88 133 ASP B O 1
ATOM 3754 N N . ARG B 1 134 ? 8.68 33.188 -0.938 1 98 134 ARG B N 1
ATOM 3755 C CA . ARG B 1 134 ? 9.656 32.094 -1.103 1 98 134 ARG B CA 1
ATOM 3756 C C . ARG B 1 134 ? 9.188 31.109 -2.15 1 98 134 ARG B C 1
ATOM 3758 O O . ARG B 1 134 ? 10 30.547 -2.887 1 98 134 ARG B O 1
ATOM 3765 N N . ILE B 1 135 ? 7.879 30.828 -2.219 1 98.75 135 ILE B N 1
ATOM 3766 C CA . ILE B 1 135 ? 7.332 29.984 -3.275 1 98.75 135 ILE B CA 1
ATOM 3767 C C . ILE B 1 135 ? 7.621 30.625 -4.637 1 98.75 135 ILE B C 1
ATOM 3769 O O . ILE B 1 135 ? 8.109 29.938 -5.551 1 98.75 135 ILE B O 1
ATOM 3773 N N . ALA B 1 136 ? 7.387 31.906 -4.73 1 98.69 136 ALA B N 1
ATOM 3774 C CA . ALA B 1 136 ? 7.613 32.625 -5.984 1 98.69 136 ALA B CA 1
ATOM 3775 C C . ALA B 1 136 ? 9.086 32.562 -6.379 1 98.69 136 ALA B C 1
ATOM 3777 O O . ALA B 1 136 ? 9.414 32.312 -7.543 1 98.69 136 ALA B O 1
ATOM 3778 N N . THR B 1 137 ? 9.906 32.844 -5.422 1 98.19 137 THR B N 1
ATOM 3779 C CA . THR B 1 137 ? 11.344 32.812 -5.668 1 98.19 137 THR B CA 1
ATOM 3780 C C . THR B 1 137 ? 11.773 31.406 -6.113 1 98.19 137 THR B C 1
ATOM 3782 O O . THR B 1 137 ? 12.586 31.266 -7.031 1 98.19 137 THR B O 1
ATOM 3785 N N . GLY B 1 138 ? 11.289 30.391 -5.422 1 98.62 138 GLY B N 1
ATOM 3786 C CA . GLY B 1 138 ? 11.594 29.031 -5.789 1 98.62 138 GLY B CA 1
ATOM 3787 C C . GLY B 1 138 ? 11.172 28.672 -7.203 1 98.62 138 GLY B C 1
ATOM 3788 O O . GLY B 1 138 ? 11.945 28.078 -7.957 1 98.62 138 GLY B O 1
ATOM 3789 N N . MET B 1 139 ? 9.945 29.078 -7.574 1 98.69 139 MET B N 1
ATOM 3790 C CA . MET B 1 139 ? 9.414 28.734 -8.883 1 98.69 139 MET B CA 1
ATOM 3791 C C . MET B 1 139 ? 10.148 29.484 -9.992 1 98.69 139 MET B C 1
ATOM 3793 O O . MET B 1 139 ? 10.188 29.031 -11.141 1 98.69 139 MET B O 1
ATOM 3797 N N . ALA B 1 140 ? 10.758 30.578 -9.688 1 98.5 140 ALA B N 1
ATOM 3798 C CA . ALA B 1 140 ? 11.578 31.297 -10.648 1 98.5 140 ALA B CA 1
ATOM 3799 C C . ALA B 1 140 ? 12.906 30.594 -10.883 1 98.5 140 ALA B C 1
ATOM 3801 O O . ALA B 1 140 ? 13.547 30.766 -11.922 1 98.5 140 ALA B O 1
ATOM 3802 N N . ARG B 1 141 ? 13.273 29.75 -9.984 1 98.31 141 ARG B N 1
ATOM 3803 C CA . ARG B 1 141 ? 14.625 29.203 -9.992 1 98.31 141 ARG B CA 1
ATOM 3804 C C . ARG B 1 141 ? 14.602 27.703 -10.305 1 98.31 141 ARG B C 1
ATOM 3806 O O . ARG B 1 141 ? 15.539 27.172 -10.898 1 98.31 141 ARG B O 1
ATOM 3813 N N . TYR B 1 142 ? 13.602 26.969 -9.844 1 98.69 142 TYR B N 1
ATOM 3814 C CA . TYR B 1 142 ? 13.555 25.516 -9.938 1 98.69 142 TYR B CA 1
ATOM 3815 C C . TYR B 1 142 ? 12.414 25.062 -10.836 1 98.69 142 TYR B C 1
ATOM 3817 O O . TYR B 1 142 ? 11.414 25.766 -10.984 1 98.69 142 TYR B O 1
ATOM 3825 N N . ASP B 1 143 ? 12.531 23.906 -11.445 1 98.56 143 ASP B N 1
ATOM 3826 C CA . ASP B 1 143 ? 11.508 23.344 -12.32 1 98.56 143 ASP B CA 1
ATOM 3827 C C . ASP B 1 143 ? 10.305 22.859 -11.523 1 98.56 143 ASP B C 1
ATOM 3829 O O . ASP B 1 143 ? 9.18 22.828 -12.031 1 98.56 143 ASP B O 1
ATOM 3833 N N . TYR B 1 144 ? 10.57 22.406 -10.297 1 98.69 144 TYR B N 1
ATOM 3834 C CA . TYR B 1 144 ? 9.539 21.938 -9.383 1 98.69 144 TYR B CA 1
ATOM 3835 C C . TYR B 1 144 ? 9.727 22.531 -7.988 1 98.69 144 TYR B C 1
ATOM 3837 O O . TYR B 1 144 ? 10.859 22.625 -7.5 1 98.69 144 TYR B O 1
ATOM 3845 N N . VAL B 1 145 ? 8.672 22.984 -7.383 1 98.81 145 VAL B N 1
ATOM 3846 C CA . VAL B 1 145 ? 8.695 23.484 -6.012 1 98.81 145 VAL B CA 1
ATOM 3847 C C . VAL B 1 145 ? 7.605 22.797 -5.191 1 98.81 145 VAL B C 1
ATOM 3849 O O . VAL B 1 145 ? 6.43 22.828 -5.559 1 98.81 145 VAL B O 1
ATOM 3852 N N . LEU B 1 146 ? 8.016 22.109 -4.133 1 98.69 146 LEU B N 1
ATOM 3853 C CA . LEU B 1 146 ? 7.117 21.391 -3.238 1 98.69 146 LEU B CA 1
ATOM 3854 C C . LEU B 1 146 ? 6.789 22.219 -2.004 1 98.69 146 LEU B C 1
ATOM 3856 O O . LEU B 1 146 ? 7.672 22.859 -1.431 1 98.69 146 LEU B O 1
ATOM 3860 N N . VAL B 1 147 ? 5.52 22.297 -1.628 1 98.19 147 VAL B N 1
ATOM 3861 C CA . VAL B 1 147 ? 5.086 23 -0.426 1 98.19 147 VAL B CA 1
ATOM 3862 C C . VAL B 1 147 ? 3.852 22.312 0.157 1 98.19 147 VAL B C 1
ATOM 3864 O O . VAL B 1 147 ? 2.98 21.859 -0.584 1 98.19 147 VAL B O 1
ATOM 3867 N N . SER B 1 148 ? 3.834 22.141 1.434 1 98 148 SER B N 1
ATOM 3868 C CA . SER B 1 148 ? 2.576 21.766 2.078 1 98 148 SER B CA 1
ATOM 3869 C C . SER B 1 148 ? 1.72 23 2.355 1 98 148 SER B C 1
ATOM 3871 O O . SER B 1 148 ? 2.217 24.016 2.859 1 98 148 SER B O 1
ATOM 3873 N N . ASN B 1 149 ? 0.475 22.984 1.97 1 98.06 149 ASN B N 1
ATOM 3874 C CA . ASN B 1 149 ? -0.462 24.094 2.1 1 98.06 149 ASN B CA 1
ATOM 3875 C C . ASN B 1 149 ? -1.896 23.609 2.277 1 98.06 149 ASN B C 1
ATOM 3877 O O . ASN B 1 149 ? -2.561 23.266 1.3 1 98.06 149 ASN B O 1
ATOM 3881 N N . PRO B 1 150 ? -2.404 23.625 3.539 1 97.44 150 PRO B N 1
ATOM 3882 C CA . PRO B 1 150 ? -1.859 24.219 4.762 1 97.44 150 PRO B CA 1
ATOM 3883 C C . PRO B 1 150 ? -0.535 23.578 5.184 1 97.44 150 PRO B C 1
ATOM 3885 O O . PRO B 1 150 ? -0.336 22.375 5.008 1 97.44 150 PRO B O 1
ATOM 3888 N N . ASN B 1 151 ? 0.25 24.453 5.75 1 97.31 151 ASN B N 1
ATOM 3889 C CA . ASN B 1 151 ? 1.621 24.047 6.055 1 97.31 151 ASN B CA 1
ATOM 3890 C C . ASN B 1 151 ? 1.683 23.125 7.262 1 97.31 151 ASN B C 1
ATOM 3892 O O . ASN B 1 151 ? 0.971 23.328 8.242 1 97.31 151 ASN B O 1
ATOM 3896 N N . ASN B 1 152 ? 2.379 22.094 7.188 1 95.56 152 ASN B N 1
ATOM 3897 C CA . ASN B 1 152 ? 2.863 21.266 8.289 1 95.56 152 ASN B CA 1
ATOM 3898 C C . ASN B 1 152 ? 4.328 21.562 8.602 1 95.56 152 ASN B C 1
ATOM 3900 O O . ASN B 1 152 ? 5.211 21.25 7.793 1 95.56 152 ASN B O 1
ATOM 3904 N N . PRO B 1 153 ? 4.562 22.281 9.609 1 94.75 153 PRO B N 1
ATOM 3905 C CA . PRO B 1 153 ? 3.873 22.172 10.898 1 94.75 153 PRO B CA 1
ATOM 3906 C C . PRO B 1 153 ? 3.182 23.469 11.312 1 94.75 153 PRO B C 1
ATOM 3908 O O . PRO B 1 153 ? 2.453 23.484 12.312 1 94.75 153 PRO B O 1
ATOM 3911 N N . LEU B 1 154 ? 3.287 24.516 10.609 1 95.88 154 LEU B N 1
ATOM 3912 C CA . LEU B 1 154 ? 2.943 25.844 11.125 1 95.88 154 LEU B CA 1
ATOM 3913 C C . LEU B 1 154 ? 1.441 26.094 11.031 1 95.88 154 LEU B C 1
ATOM 3915 O O . LEU B 1 154 ? 0.911 26.984 11.695 1 95.88 154 LEU B O 1
ATOM 3919 N N . GLY B 1 155 ? 0.807 25.406 10.133 1 96.94 155 GLY B N 1
ATOM 3920 C CA . GLY B 1 155 ? -0.626 25.578 9.945 1 96.94 155 GLY B CA 1
ATOM 3921 C C . GLY B 1 155 ? -0.976 26.703 8.984 1 96.94 155 GLY B C 1
ATOM 3922 O O . GLY B 1 155 ? -2.137 26.859 8.602 1 96.94 155 GLY B O 1
ATOM 3923 N N . LEU B 1 156 ? 0.026 27.453 8.547 1 96.94 156 LEU B N 1
ATOM 3924 C CA . LEU B 1 156 ? -0.207 28.578 7.645 1 96.94 156 LEU B CA 1
ATOM 3925 C C . LEU B 1 156 ? -0.804 28.109 6.324 1 96.94 156 LEU B C 1
ATOM 3927 O O . LEU B 1 156 ? -0.506 27 5.867 1 96.94 156 LEU B O 1
ATOM 3931 N N . HIS B 1 157 ? -1.654 28.938 5.742 1 97.25 157 HIS B N 1
ATOM 3932 C CA . HIS B 1 157 ? -2.271 28.625 4.457 1 97.25 157 HIS B CA 1
ATOM 3933 C C . HIS B 1 157 ? -2.195 29.812 3.508 1 97.25 157 HIS B C 1
ATOM 3935 O O . HIS B 1 157 ? -2.754 30.875 3.791 1 97.25 157 HIS B O 1
ATOM 3941 N N . VAL B 1 158 ? -1.46 29.672 2.449 1 97.25 158 VAL B N 1
ATOM 3942 C CA . VAL B 1 158 ? -1.46 30.656 1.378 1 97.25 158 VAL B CA 1
ATOM 3943 C C . VAL B 1 158 ? -2.719 30.5 0.529 1 97.25 158 VAL B C 1
ATOM 3945 O O . VAL B 1 158 ? -3.014 29.406 0.038 1 97.25 158 VAL B O 1
ATOM 3948 N N . PRO B 1 159 ? -3.492 31.562 0.328 1 95.81 159 PRO B N 1
ATOM 3949 C CA . PRO B 1 159 ? -4.738 31.469 -0.435 1 95.81 159 PRO B CA 1
ATOM 3950 C C . PRO B 1 159 ? -4.516 30.969 -1.862 1 95.81 159 PRO B C 1
ATOM 3952 O O . PRO B 1 159 ? -3.523 31.328 -2.498 1 95.81 159 PRO B O 1
ATOM 3955 N N . VAL B 1 160 ? -5.453 30.25 -2.371 1 97.06 160 VAL B N 1
ATOM 3956 C CA . VAL B 1 160 ? -5.398 29.625 -3.686 1 97.06 160 VAL B CA 1
ATOM 3957 C C . VAL B 1 160 ? -5.172 30.688 -4.762 1 97.06 160 VAL B C 1
ATOM 3959 O O . VAL B 1 160 ? -4.367 30.5 -5.672 1 97.06 160 VAL B O 1
ATOM 3962 N N . ALA B 1 161 ? -5.863 31.75 -4.625 1 96.19 161 ALA B N 1
ATOM 3963 C CA . ALA B 1 161 ? -5.77 32.812 -5.625 1 96.19 161 ALA B CA 1
ATOM 3964 C C . ALA B 1 161 ? -4.34 33.344 -5.727 1 96.19 161 ALA B C 1
ATOM 3966 O O . ALA B 1 161 ? -3.852 33.625 -6.824 1 96.19 161 ALA B O 1
ATOM 3967 N N . GLU B 1 162 ? -3.709 33.5 -4.609 1 97.31 162 GLU B N 1
ATOM 3968 C CA . GLU B 1 162 ? -2.344 34 -4.586 1 97.31 162 GLU B CA 1
ATOM 3969 C C . GLU B 1 162 ? -1.359 32.969 -5.145 1 97.31 162 GLU B C 1
ATOM 3971 O O . GLU B 1 162 ? -0.471 33.344 -5.926 1 97.31 162 GLU B O 1
ATOM 3976 N N . LEU B 1 163 ? -1.48 31.719 -4.793 1 98 163 LEU B N 1
ATOM 3977 C CA . LEU B 1 163 ? -0.632 30.656 -5.336 1 98 163 LEU B CA 1
ATOM 3978 C C . LEU B 1 163 ? -0.812 30.547 -6.844 1 98 163 LEU B C 1
ATOM 3980 O O . LEU B 1 163 ? 0.162 30.359 -7.578 1 98 163 LEU B O 1
ATOM 3984 N N . ALA B 1 164 ? -2.068 30.609 -7.258 1 98.12 164 ALA B N 1
ATOM 3985 C CA . ALA B 1 164 ? -2.371 30.516 -8.68 1 98.12 164 ALA B CA 1
ATOM 3986 C C . ALA B 1 164 ? -1.672 31.625 -9.469 1 98.12 164 ALA B C 1
ATOM 3988 O O . ALA B 1 164 ? -1.162 31.391 -10.562 1 98.12 164 ALA B O 1
ATOM 3989 N N . GLU B 1 165 ? -1.737 32.781 -8.93 1 98.31 165 GLU B N 1
ATOM 3990 C CA . GLU B 1 165 ? -1.074 33.906 -9.586 1 98.31 165 GLU B CA 1
ATOM 3991 C C . GLU B 1 165 ? 0.424 33.656 -9.727 1 98.31 165 GLU B C 1
ATOM 3993 O O . GLU B 1 165 ? 1.004 33.906 -10.781 1 98.31 165 GLU B O 1
ATOM 3998 N N . VAL B 1 166 ? 1.061 33.188 -8.688 1 98.75 166 VAL B N 1
ATOM 3999 C CA . VAL B 1 166 ? 2.482 32.844 -8.734 1 98.75 166 VAL B CA 1
ATOM 4000 C C . VAL B 1 166 ? 2.734 31.812 -9.828 1 98.75 166 VAL B C 1
ATOM 4002 O O . VAL B 1 166 ? 3.703 31.922 -10.586 1 98.75 166 VAL B O 1
ATOM 4005 N N . CYS B 1 167 ? 1.91 30.812 -9.93 1 98.69 167 CYS B N 1
ATOM 4006 C CA . CYS B 1 167 ? 2.049 29.766 -10.938 1 98.69 167 CYS B CA 1
ATOM 4007 C C . CYS B 1 167 ? 1.918 30.328 -12.344 1 98.69 167 CYS B C 1
ATOM 4009 O O . CYS B 1 167 ? 2.662 29.953 -13.242 1 98.69 167 CYS B O 1
ATOM 4011 N N . ARG B 1 168 ? 0.961 31.25 -12.547 1 98.5 168 ARG B N 1
ATOM 4012 C CA . ARG B 1 168 ? 0.77 31.891 -13.844 1 98.5 168 ARG B CA 1
ATOM 4013 C C . ARG B 1 168 ? 2.002 32.688 -14.25 1 98.5 168 ARG B C 1
ATOM 4015 O O . ARG B 1 168 ? 2.357 32.719 -15.43 1 98.5 168 ARG B O 1
ATOM 4022 N N . MET B 1 169 ? 2.617 33.281 -13.312 1 98.44 169 MET B N 1
ATOM 4023 C CA . MET B 1 169 ? 3.793 34.094 -13.562 1 98.44 169 MET B CA 1
ATOM 4024 C C . MET B 1 169 ? 5.023 33.25 -13.828 1 98.44 169 MET B C 1
ATOM 4026 O O . MET B 1 169 ? 6.031 33.719 -14.336 1 98.44 169 MET B O 1
ATOM 4030 N N . ASN B 1 170 ? 4.977 31.953 -13.461 1 98.56 170 ASN B N 1
ATOM 4031 C CA . ASN B 1 170 ? 6.086 31.031 -13.641 1 98.56 170 ASN B CA 1
ATOM 4032 C C . ASN B 1 170 ? 5.656 29.781 -14.406 1 98.56 170 ASN B C 1
ATOM 4034 O O . ASN B 1 170 ? 5.75 28.672 -13.883 1 98.56 170 ASN B O 1
ATOM 4038 N N . PRO B 1 171 ? 5.344 29.891 -15.664 1 97.56 171 PRO B N 1
ATOM 4039 C CA . PRO B 1 171 ? 4.742 28.781 -16.406 1 97.56 171 PRO B CA 1
ATOM 4040 C C . PRO B 1 171 ? 5.719 27.641 -16.656 1 97.56 171 PRO B C 1
ATOM 4042 O O . PRO B 1 171 ? 5.301 26.531 -17 1 97.56 171 PRO B O 1
ATOM 4045 N N . ARG B 1 172 ? 6.984 27.859 -16.484 1 97.44 172 ARG B N 1
ATOM 4046 C CA . ARG B 1 172 ? 7.977 26.812 -16.75 1 97.44 172 ARG B CA 1
ATOM 4047 C C . ARG B 1 172 ? 8.258 25.984 -15.5 1 97.44 172 ARG B C 1
ATOM 4049 O O . ARG B 1 172 ? 8.977 25 -15.555 1 97.44 172 ARG B O 1
ATOM 4056 N N . SER B 1 173 ? 7.707 26.438 -14.391 1 98.62 173 SER B N 1
ATOM 4057 C CA . SER B 1 173 ? 7.844 25.734 -13.117 1 98.62 173 SER B CA 1
ATOM 4058 C C . SER B 1 173 ? 6.531 25.078 -12.703 1 98.62 173 SER B C 1
ATOM 4060 O O . SER B 1 173 ? 5.453 25.562 -13.047 1 98.62 173 SER B O 1
ATOM 4062 N N . THR B 1 174 ? 6.625 23.938 -12.078 1 98.75 174 THR B N 1
ATOM 4063 C CA . THR B 1 174 ? 5.453 23.234 -11.555 1 98.75 174 THR B CA 1
ATOM 4064 C C . THR B 1 174 ? 5.406 23.312 -10.031 1 98.75 174 THR B C 1
ATOM 4066 O O . THR B 1 174 ? 6.402 23.031 -9.359 1 98.75 174 THR B O 1
ATOM 4069 N N . LEU B 1 175 ? 4.324 23.797 -9.516 1 98.88 175 LEU B N 1
ATOM 4070 C CA . LEU B 1 175 ? 4.109 23.781 -8.078 1 98.88 175 LEU B CA 1
ATOM 4071 C C . LEU B 1 175 ? 3.486 22.469 -7.625 1 98.88 175 LEU B C 1
ATOM 4073 O O . LEU B 1 175 ? 2.418 22.094 -8.109 1 98.88 175 LEU B O 1
ATOM 4077 N N . VAL B 1 176 ? 4.16 21.734 -6.777 1 98.81 176 VAL B N 1
ATOM 4078 C CA . VAL B 1 176 ? 3.633 20.531 -6.133 1 98.81 176 VAL B CA 1
ATOM 4079 C C . VAL B 1 176 ? 3.104 20.891 -4.746 1 98.81 176 VAL B C 1
ATOM 4081 O O . VAL B 1 176 ? 3.883 21.156 -3.828 1 98.81 176 VAL B O 1
ATOM 4084 N N . VAL B 1 177 ? 1.855 20.828 -4.59 1 98.75 177 VAL B N 1
ATOM 4085 C CA . VAL B 1 177 ? 1.244 21.281 -3.342 1 98.75 177 VAL B CA 1
ATOM 4086 C C . VAL B 1 177 ? 0.705 20.078 -2.574 1 98.75 177 VAL B C 1
ATOM 4088 O O . VAL B 1 177 ? -0.191 19.375 -3.055 1 98.75 177 VAL B O 1
ATOM 4091 N N . ASP B 1 178 ? 1.288 19.797 -1.423 1 98.5 178 ASP B N 1
ATOM 4092 C CA . ASP B 1 178 ? 0.759 18.828 -0.464 1 98.5 178 ASP B CA 1
ATOM 4093 C C . ASP B 1 178 ? -0.427 19.422 0.302 1 98.5 178 ASP B C 1
ATOM 4095 O O . ASP B 1 178 ? -0.257 20.297 1.14 1 98.5 178 ASP B O 1
ATOM 4099 N N . GLU B 1 179 ? -1.566 18.891 0.042 1 98.25 179 GLU B N 1
ATOM 4100 C CA . GLU B 1 179 ? -2.799 19.406 0.625 1 98.25 179 GLU B CA 1
ATOM 4101 C C . GLU B 1 179 ? -3.424 18.406 1.589 1 98.25 179 GLU B C 1
ATOM 4103 O O . GLU B 1 179 ? -4.645 18.234 1.604 1 98.25 179 GLU B O 1
ATOM 4108 N N . ALA B 1 180 ? -2.596 17.781 2.381 1 96.75 180 ALA B N 1
ATOM 4109 C CA . ALA B 1 180 ? -3.033 16.766 3.342 1 96.75 180 ALA B CA 1
ATOM 4110 C C . ALA B 1 180 ? -4.094 17.328 4.285 1 96.75 180 ALA B C 1
ATOM 4112 O O . ALA B 1 180 ? -4.961 16.594 4.766 1 96.75 180 ALA B O 1
ATOM 4113 N N . TYR B 1 181 ? -4.051 18.688 4.535 1 97.19 181 TYR B N 1
ATOM 4114 C CA . TYR B 1 181 ? -4.914 19.25 5.566 1 97.19 181 TYR B CA 1
ATOM 4115 C C . TYR B 1 181 ? -5.914 20.234 4.965 1 97.19 181 TYR B C 1
ATOM 4117 O O . TYR B 1 181 ? -6.559 21 5.691 1 97.19 181 TYR B O 1
ATOM 4125 N N . VAL B 1 182 ? -6.078 20.172 3.68 1 96.38 182 VAL B N 1
ATOM 4126 C CA . VAL B 1 182 ? -6.898 21.156 2.977 1 96.38 182 VAL B CA 1
ATOM 4127 C C . VAL B 1 182 ? -8.359 21 3.393 1 96.38 182 VAL B C 1
ATOM 4129 O O . VAL B 1 182 ? -9.109 21.984 3.438 1 96.38 182 VAL B O 1
ATOM 4132 N N . ASP B 1 183 ? -8.734 19.797 3.756 1 94.25 183 ASP B N 1
ATOM 4133 C CA . ASP B 1 183 ? -10.125 19.5 4.105 1 94.25 183 ASP B CA 1
ATOM 4134 C C . ASP B 1 183 ? -10.516 20.172 5.418 1 94.25 183 ASP B C 1
ATOM 4136 O O . ASP B 1 183 ? -11.703 20.266 5.742 1 94.25 183 ASP B O 1
ATOM 4140 N N . PHE B 1 184 ? -9.594 20.656 6.145 1 95.44 184 PHE B N 1
ATOM 4141 C CA . PHE B 1 184 ? -9.898 21.297 7.418 1 95.44 184 PHE B CA 1
ATOM 4142 C C . PHE B 1 184 ? -10.203 22.781 7.219 1 95.44 184 PHE B C 1
ATOM 4144 O O . PHE B 1 184 ? -10.688 23.453 8.133 1 95.44 184 PHE B O 1
ATOM 4151 N N . LEU B 1 185 ? -9.891 23.266 6.008 1 94.12 185 LEU B N 1
ATOM 4152 C CA . LEU B 1 185 ? -10.18 24.672 5.73 1 94.12 185 LEU B CA 1
ATOM 4153 C C . LEU B 1 185 ? -11.68 24.906 5.656 1 94.12 185 LEU B C 1
ATOM 4155 O O . LEU B 1 185 ? -12.43 24.062 5.168 1 94.12 185 LEU B O 1
ATOM 4159 N N . GLU B 1 186 ? -12.047 26.016 6.18 1 84.56 186 GLU B N 1
ATOM 4160 C CA . GLU B 1 186 ? -13.438 26.438 6.031 1 84.56 186 GLU B CA 1
ATOM 4161 C C . GLU B 1 186 ? -13.672 27.125 4.691 1 84.56 186 GLU B C 1
ATOM 4163 O O . GLU B 1 186 ? -12.758 27.75 4.148 1 84.56 186 GLU B O 1
ATOM 4168 N N . GLY B 1 187 ? -14.891 27.047 4.27 1 72.88 187 GLY B N 1
ATOM 4169 C CA . GLY B 1 187 ? -15.289 27.906 3.158 1 72.88 187 GLY B CA 1
ATOM 4170 C C . GLY B 1 187 ? -15.109 27.234 1.805 1 72.88 187 GLY B C 1
ATOM 4171 O O . GLY B 1 187 ? -14.93 26.016 1.723 1 72.88 187 GLY B O 1
ATOM 4172 N N . GLY B 1 188 ? -15.109 28.016 0.718 1 66.75 188 GLY B N 1
ATOM 4173 C CA . GLY B 1 188 ? -15.172 27.656 -0.69 1 66.75 188 GLY B CA 1
ATOM 4174 C C . GLY B 1 188 ? -13.875 27.062 -1.214 1 66.75 188 GLY B C 1
ATOM 4175 O O . GLY B 1 188 ? -13.188 26.344 -0.499 1 66.75 188 GLY B O 1
ATOM 4176 N N . GLN B 1 189 ? -13.453 27.375 -2.408 1 70.56 189 GLN B N 1
ATOM 4177 C CA . GLN B 1 189 ? -12.32 26.859 -3.17 1 70.56 189 GLN B CA 1
ATOM 4178 C C . GLN B 1 189 ? -11.047 26.875 -2.334 1 70.56 189 GLN B C 1
ATOM 4180 O O . GLN B 1 189 ? -10.422 27.922 -2.148 1 70.56 189 GLN B O 1
ATOM 4185 N N . ARG B 1 190 ? -10.656 25.672 -1.841 1 85 190 ARG B N 1
ATOM 4186 C CA . ARG B 1 190 ? -9.555 25.562 -0.888 1 85 190 ARG B CA 1
ATOM 4187 C C . ARG B 1 190 ? -8.359 24.844 -1.504 1 85 190 ARG B C 1
ATOM 4189 O O . ARG B 1 190 ? -7.234 24.953 -1.008 1 85 190 ARG B O 1
ATOM 4196 N N . SER B 1 191 ? -8.688 24.234 -2.652 1 95.75 191 SER B N 1
ATOM 4197 C CA . SER B 1 191 ? -7.637 23.406 -3.227 1 95.75 191 SER B CA 1
ATOM 4198 C C . SER B 1 191 ? -7.121 23.984 -4.535 1 95.75 191 SER B C 1
ATOM 4200 O O . SER B 1 191 ? -7.891 24.547 -5.32 1 95.75 191 SER B O 1
ATOM 4202 N N . MET B 1 192 ? -5.875 23.891 -4.82 1 97.62 192 MET B N 1
ATOM 4203 C CA . MET B 1 192 ? -5.277 24.266 -6.094 1 97.62 192 MET B CA 1
ATOM 4204 C C . MET B 1 192 ? -5.848 23.438 -7.234 1 97.62 192 MET B C 1
ATOM 4206 O O . MET B 1 192 ? -5.727 23.797 -8.406 1 97.62 192 MET B O 1
ATOM 4210 N N . ALA B 1 193 ? -6.473 22.297 -6.91 1 96.56 193 ALA B N 1
ATOM 4211 C CA . ALA B 1 193 ? -7.094 21.438 -7.914 1 96.56 193 ALA B CA 1
ATOM 4212 C C . ALA B 1 193 ? -8.289 22.125 -8.562 1 96.56 193 ALA B C 1
ATOM 4214 O O . ALA B 1 193 ? -8.781 21.688 -9.609 1 96.56 193 ALA B O 1
ATOM 4215 N N . SER B 1 194 ? -8.766 23.156 -7.973 1 94.06 194 SER B N 1
ATOM 4216 C CA . SER B 1 194 ? -9.906 23.891 -8.516 1 94.06 194 SER B CA 1
ATOM 4217 C C . SER B 1 194 ? -9.469 24.828 -9.633 1 94.06 194 SER B C 1
ATOM 4219 O O . SER B 1 194 ? -10.305 25.359 -10.359 1 94.06 194 SER B O 1
ATOM 4221 N N . THR B 1 195 ? -8.125 25 -9.789 1 94.69 195 THR B N 1
ATOM 4222 C CA . THR B 1 195 ? -7.617 25.922 -10.797 1 94.69 195 THR B CA 1
ATOM 4223 C C . THR B 1 195 ? -7.539 25.25 -12.164 1 94.69 195 THR B C 1
ATOM 4225 O O . THR B 1 195 ? -7.648 24.031 -12.266 1 94.69 195 THR B O 1
ATOM 4228 N N . ASP B 1 196 ? -7.355 26.016 -13.219 1 94.38 196 ASP B N 1
ATOM 4229 C CA . ASP B 1 196 ? -7.215 25.5 -14.578 1 94.3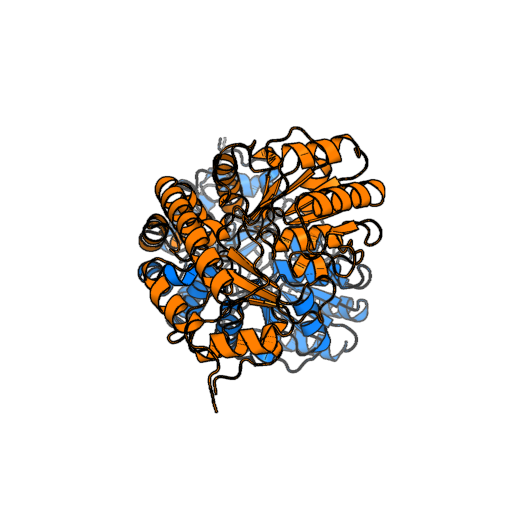8 196 ASP B CA 1
ATOM 4230 C C . ASP B 1 196 ? -5.746 25.469 -15 1 94.38 196 ASP B C 1
ATOM 4232 O O . ASP B 1 196 ? -5.441 25.422 -16.188 1 94.38 196 ASP B O 1
ATOM 4236 N N . LEU B 1 197 ? -4.934 25.484 -14.023 1 97.25 197 LEU B N 1
ATOM 4237 C CA . LEU B 1 197 ? -3.5 25.578 -14.289 1 97.25 197 LEU B CA 1
ATOM 4238 C C . LEU B 1 197 ? -2.936 24.203 -14.633 1 97.25 197 LEU B C 1
ATOM 4240 O O . LEU B 1 197 ? -3.318 23.188 -14.031 1 97.25 197 LEU B O 1
ATOM 4244 N N . SER B 1 198 ? -2.039 24.141 -15.555 1 96.62 198 SER B N 1
ATOM 4245 C CA . SER B 1 198 ? -1.44 22.891 -15.992 1 96.62 198 SER B CA 1
ATOM 4246 C C . SER B 1 198 ? -0.113 22.625 -15.281 1 96.62 198 SER B C 1
ATOM 4248 O O . SER B 1 198 ? 0.437 21.531 -15.359 1 96.62 198 SER B O 1
ATOM 4250 N N . ASN B 1 199 ? 0.434 23.672 -14.648 1 98.44 199 ASN B N 1
ATOM 4251 C CA . ASN B 1 199 ? 1.716 23.531 -13.969 1 98.44 199 ASN B CA 1
ATOM 4252 C C . ASN B 1 199 ? 1.537 23.422 -12.453 1 98.44 199 ASN B C 1
ATOM 4254 O O . ASN B 1 199 ? 2.295 24.016 -11.688 1 98.44 199 ASN B O 1
ATOM 4258 N N . VAL B 1 200 ? 0.505 22.703 -12.055 1 98.69 200 VAL B N 1
ATOM 4259 C CA . VAL B 1 200 ? 0.199 22.438 -10.648 1 98.69 200 VAL B CA 1
ATOM 4260 C C . VAL B 1 200 ? 0.005 20.922 -10.445 1 98.69 200 VAL B C 1
ATOM 4262 O O . VAL B 1 200 ? -0.618 20.266 -11.273 1 98.69 200 VAL B O 1
ATOM 4265 N N . VAL B 1 201 ? 0.596 20.391 -9.438 1 98.75 201 VAL B N 1
ATOM 4266 C CA . VAL B 1 201 ? 0.367 19.031 -8.93 1 98.75 201 VAL B CA 1
ATOM 4267 C C . VAL B 1 201 ? -0.165 19.109 -7.5 1 98.75 201 VAL B C 1
ATOM 4269 O O . VAL B 1 201 ? 0.43 19.75 -6.641 1 98.75 201 VAL B O 1
ATOM 4272 N N . VAL B 1 202 ? -1.265 18.5 -7.285 1 98.75 202 VAL B N 1
ATOM 4273 C CA . VAL B 1 202 ? -1.843 18.453 -5.949 1 98.75 202 VAL B CA 1
ATOM 4274 C C . VAL B 1 202 ? -1.725 17.047 -5.375 1 98.75 202 VAL B C 1
ATOM 4276 O O . VAL B 1 202 ? -2.1 16.062 -6.031 1 98.75 202 VAL B O 1
ATOM 4279 N N . LEU B 1 203 ? -1.129 16.922 -4.25 1 98.62 203 LEU B N 1
ATOM 4280 C CA . LEU B 1 203 ? -1.136 15.695 -3.461 1 98.62 203 LEU B CA 1
ATOM 4281 C C . LEU B 1 203 ? -2.172 15.766 -2.346 1 98.62 203 LEU B C 1
ATOM 4283 O O . LEU B 1 203 ? -2.18 16.719 -1.564 1 98.62 203 LEU B O 1
ATOM 4287 N N . THR B 1 204 ? -3.035 14.789 -2.285 1 97.5 204 THR B N 1
ATOM 4288 C CA . THR B 1 204 ? -4.125 14.875 -1.321 1 97.5 204 THR B CA 1
ATOM 4289 C C . THR B 1 204 ? -4.438 13.5 -0.734 1 97.5 204 THR B C 1
ATOM 4291 O O . THR B 1 204 ? -4.02 12.477 -1.282 1 97.5 204 THR B O 1
ATOM 4294 N N . SER B 1 205 ? -5.043 13.516 0.393 1 95.44 205 SER B N 1
ATOM 4295 C CA . SER B 1 205 ? -5.406 12.305 1.116 1 95.44 205 SER B CA 1
ATOM 4296 C C . SER B 1 205 ? -6.668 12.516 1.95 1 95.44 205 SER B C 1
ATOM 4298 O O . SER B 1 205 ? -6.824 13.555 2.594 1 95.44 205 SER B O 1
ATOM 4300 N N . PRO B 1 206 ? -7.527 11.586 1.935 1 95.88 206 PRO B N 1
ATOM 4301 C CA . PRO B 1 206 ? -8.727 11.688 2.764 1 95.88 206 PRO B CA 1
ATOM 4302 C C . PRO B 1 206 ? -8.5 11.227 4.199 1 95.88 206 PRO B C 1
ATOM 4304 O O . PRO B 1 206 ? -9.383 11.367 5.047 1 95.88 206 PRO B O 1
ATOM 4307 N N . ASN B 1 207 ? -7.359 10.727 4.527 1 95.12 207 ASN B N 1
ATOM 4308 C CA . ASN B 1 207 ? -7.109 9.977 5.758 1 95.12 207 ASN B CA 1
ATOM 4309 C C . ASN B 1 207 ? -7.203 10.883 6.984 1 95.12 207 ASN B C 1
ATOM 4311 O O . ASN B 1 207 ? -7.684 10.453 8.039 1 95.12 207 ASN B O 1
ATOM 4315 N N . LYS B 1 208 ? -6.75 12.164 6.824 1 95.94 208 LYS B N 1
ATOM 4316 C CA . LYS B 1 208 ? -6.629 13.047 7.984 1 95.94 208 LYS B CA 1
ATOM 4317 C C . LYS B 1 208 ? -7.996 13.531 8.453 1 95.94 208 LYS B C 1
ATOM 4319 O O . LYS B 1 208 ? -8.328 13.438 9.633 1 95.94 208 LYS B O 1
ATOM 4324 N N . VAL B 1 209 ? -8.758 13.977 7.535 1 95.25 209 VAL B N 1
ATOM 4325 C CA . VAL B 1 209 ? -10.047 14.547 7.906 1 95.25 209 VAL B CA 1
ATOM 4326 C C . VAL B 1 209 ? -11.008 13.43 8.32 1 95.25 209 VAL B C 1
ATOM 4328 O O . VAL B 1 209 ? -11.859 13.625 9.18 1 95.25 209 VAL B O 1
ATOM 4331 N N . LEU B 1 210 ? -10.828 12.234 7.777 1 96.69 210 LEU B N 1
ATOM 4332 C CA . LEU B 1 210 ? -11.719 11.117 8.07 1 96.69 210 LEU B CA 1
ATOM 4333 C C . LEU B 1 210 ? -11.305 10.43 9.367 1 96.69 210 LEU B C 1
ATOM 4335 O O . LEU B 1 210 ? -12.016 9.547 9.859 1 96.69 210 LEU B O 1
ATOM 4339 N N . GLY B 1 211 ? -10.148 10.828 9.883 1 96.75 211 GLY B N 1
ATOM 4340 C CA . GLY B 1 211 ? -9.68 10.188 11.102 1 96.75 211 GLY B CA 1
ATOM 4341 C C . GLY B 1 211 ? -9.266 8.742 10.891 1 96.75 211 GLY B C 1
ATOM 4342 O O . GLY B 1 211 ? -9.602 7.867 11.688 1 96.75 211 GLY B O 1
ATOM 4343 N N . MET B 1 212 ? -8.617 8.5 9.789 1 96.38 212 MET B N 1
ATOM 4344 C CA . MET B 1 212 ? -8.25 7.137 9.414 1 96.38 212 MET B CA 1
ATOM 4345 C C . MET B 1 212 ? -6.816 7.082 8.891 1 96.38 212 MET B C 1
ATOM 4347 O O . MET B 1 212 ? -6.57 6.559 7.805 1 96.38 212 MET B O 1
ATOM 4351 N N . ALA B 1 213 ? -5.832 7.547 9.695 1 93.19 213 ALA B N 1
ATOM 4352 C CA . ALA B 1 213 ? -4.43 7.539 9.273 1 93.19 213 ALA B CA 1
ATOM 4353 C C . ALA B 1 213 ? -3.918 6.113 9.102 1 93.19 213 ALA B C 1
ATOM 4355 O O . ALA B 1 213 ? -2.908 5.891 8.422 1 93.19 213 ALA B O 1
ATOM 4356 N N . GLY B 1 214 ? -4.609 5.113 9.648 1 92.56 214 GLY B N 1
ATOM 4357 C CA . GLY B 1 214 ? -4.242 3.713 9.523 1 92.56 214 GLY B CA 1
ATOM 4358 C C . GLY B 1 214 ? -4.535 3.139 8.156 1 92.56 214 GLY B C 1
ATOM 4359 O O . GLY B 1 214 ? -4.062 2.053 7.816 1 92.56 214 GLY B O 1
ATOM 4360 N N . VAL B 1 215 ? -5.395 3.863 7.41 1 93.38 215 VAL B N 1
ATOM 4361 C CA . VAL B 1 215 ? -5.703 3.502 6.031 1 93.38 215 VAL B CA 1
ATOM 4362 C C . VAL B 1 215 ? -4.727 4.191 5.082 1 93.38 215 VAL B C 1
ATOM 4364 O O . VAL B 1 215 ? -4.332 5.336 5.309 1 93.38 215 VAL B O 1
ATOM 4367 N N . ARG B 1 216 ? -4.285 3.453 4.094 1 92.5 216 ARG B N 1
ATOM 4368 C CA . ARG B 1 216 ? -3.275 3.994 3.189 1 92.5 216 ARG B CA 1
ATOM 4369 C C . ARG B 1 216 ? -3.887 4.359 1.843 1 92.5 216 ARG B C 1
ATOM 4371 O O . ARG B 1 216 ? -3.799 3.588 0.884 1 92.5 216 ARG B O 1
ATOM 4378 N N . MET B 1 217 ? -4.465 5.559 1.776 1 94.88 217 MET B N 1
ATOM 4379 C CA . MET B 1 217 ? -5.113 6.039 0.56 1 94.88 217 MET B CA 1
ATOM 4380 C C . MET B 1 217 ? -4.727 7.488 0.272 1 94.88 217 MET B C 1
ATOM 4382 O O . MET B 1 217 ? -4.562 8.289 1.196 1 94.88 217 MET B O 1
ATOM 4386 N N . GLY B 1 218 ? -4.609 7.828 -0.923 1 96.5 218 GLY B N 1
ATOM 4387 C CA . GLY B 1 218 ? -4.352 9.18 -1.4 1 96.5 218 GLY B CA 1
ATOM 4388 C C . GLY B 1 218 ? -4.469 9.312 -2.906 1 96.5 218 GLY B C 1
ATOM 4389 O O . GLY B 1 218 ? -4.879 8.367 -3.588 1 96.5 218 GLY B O 1
ATOM 4390 N N . ALA B 1 219 ? -4.219 10.492 -3.391 1 98.06 219 ALA B N 1
ATOM 4391 C CA . ALA B 1 219 ? -4.289 10.727 -4.832 1 98.06 219 ALA B CA 1
ATOM 4392 C C . ALA B 1 219 ? -3.408 11.906 -5.238 1 98.06 219 ALA B C 1
ATOM 4394 O O . ALA B 1 219 ? -3.107 12.773 -4.422 1 98.06 219 ALA B O 1
ATOM 4395 N N . LEU B 1 220 ? -2.975 11.805 -6.402 1 98.56 220 LEU B N 1
ATOM 4396 C CA . LEU B 1 220 ? -2.307 12.914 -7.082 1 98.56 220 LEU B CA 1
ATOM 4397 C C . LEU B 1 220 ? -3.197 13.5 -8.172 1 98.56 220 LEU B C 1
ATOM 4399 O O . LEU B 1 220 ? -3.781 12.758 -8.969 1 98.56 220 LEU B O 1
ATOM 4403 N N . TRP B 1 221 ? -3.377 14.797 -8.172 1 98.56 221 TRP B N 1
ATOM 4404 C CA . TRP B 1 221 ? -4.141 15.508 -9.188 1 98.56 221 TRP B CA 1
ATOM 4405 C C . TRP B 1 221 ? -3.227 16.391 -10.039 1 98.56 221 TRP B C 1
ATOM 4407 O O . TRP B 1 221 ? -2.344 17.062 -9.508 1 98.56 221 TRP B O 1
ATOM 4417 N N . THR B 1 222 ? -3.338 16.391 -11.344 1 98.69 222 THR B N 1
ATOM 4418 C CA . THR B 1 222 ? -2.699 17.359 -12.219 1 98.69 222 THR B CA 1
ATOM 4419 C C . THR B 1 222 ? -3.352 17.344 -13.602 1 98.69 222 THR B C 1
ATOM 4421 O O . THR B 1 222 ? -3.918 16.328 -14.016 1 98.69 222 THR B O 1
ATOM 4424 N N . ARG B 1 223 ? -3.289 18.422 -14.25 1 98 223 ARG B N 1
ATOM 4425 C CA . ARG B 1 223 ? -3.791 18.516 -15.617 1 98 223 ARG B CA 1
ATOM 4426 C C . ARG B 1 223 ? -2.732 18.078 -16.625 1 98 223 ARG B C 1
ATOM 4428 O O . ARG B 1 223 ? -3.027 17.891 -17.797 1 98 223 ARG B O 1
ATOM 4435 N N . ASP B 1 224 ? -1.559 17.891 -16.156 1 97.38 224 ASP B N 1
ATOM 4436 C CA . ASP B 1 224 ? -0.481 17.391 -17 1 97.38 224 ASP B CA 1
ATOM 4437 C C . ASP B 1 224 ? -0.65 15.906 -17.281 1 97.38 224 ASP B C 1
ATOM 4439 O O . ASP B 1 224 ? -0.318 15.07 -16.438 1 97.38 224 ASP B O 1
ATOM 4443 N N . ALA B 1 225 ? -1.055 15.523 -18.453 1 97.25 225 ALA B N 1
ATOM 4444 C CA . ALA B 1 225 ? -1.373 14.148 -18.828 1 97.25 225 ALA B CA 1
ATOM 4445 C C . ALA B 1 225 ? -0.12 13.281 -18.844 1 97.25 225 ALA B C 1
ATOM 4447 O O . ALA B 1 225 ? -0.165 12.109 -18.453 1 97.25 225 ALA B O 1
ATOM 4448 N N . ARG B 1 226 ? 0.914 13.836 -19.297 1 96.62 226 ARG B N 1
ATOM 4449 C CA . ARG B 1 226 ? 2.166 13.086 -19.344 1 96.62 226 ARG B CA 1
ATOM 4450 C C . ARG B 1 226 ? 2.648 12.719 -17.953 1 96.62 226 ARG B C 1
ATOM 4452 O O . ARG B 1 226 ? 3.039 11.578 -17.703 1 96.62 226 ARG B O 1
ATOM 4459 N N . LEU B 1 227 ? 2.59 13.672 -17.062 1 96.5 227 LEU B N 1
ATOM 4460 C CA . LEU B 1 227 ? 3.023 13.414 -15.688 1 96.5 227 LEU B CA 1
ATOM 4461 C C . LEU B 1 227 ? 2.127 12.375 -15.023 1 96.5 227 LEU B C 1
ATOM 4463 O O . LEU B 1 227 ? 2.615 11.484 -14.32 1 96.5 227 LEU B O 1
ATOM 4467 N N . ARG B 1 228 ? 0.797 12.398 -15.203 1 97.38 228 ARG B N 1
ATOM 4468 C CA . ARG B 1 228 ? -0.119 11.406 -14.656 1 97.38 228 ARG B CA 1
ATOM 4469 C C . ARG B 1 228 ? 0.244 10 -15.133 1 97.38 228 ARG B C 1
ATOM 4471 O O . ARG B 1 228 ? 0.267 9.055 -14.344 1 97.38 228 ARG B O 1
ATOM 4478 N N . GLN B 1 229 ? 0.568 9.922 -16.375 1 96.31 229 GLN B N 1
ATOM 4479 C CA . GLN B 1 229 ? 0.886 8.617 -16.953 1 96.31 229 GLN B CA 1
ATOM 4480 C C . GLN B 1 229 ? 2.184 8.062 -16.375 1 96.31 229 GLN B C 1
ATOM 4482 O O . GLN B 1 229 ? 2.252 6.887 -16 1 96.31 229 GLN B O 1
ATOM 4487 N N . VAL B 1 230 ? 3.143 8.922 -16.281 1 95.5 230 VAL B N 1
ATOM 4488 C CA . VAL B 1 230 ? 4.441 8.5 -15.773 1 95.5 230 VAL B CA 1
ATOM 4489 C C . VAL B 1 230 ? 4.305 8.062 -14.32 1 95.5 230 VAL B C 1
ATOM 4491 O O . VAL B 1 230 ? 4.891 7.055 -13.906 1 95.5 230 VAL B O 1
ATOM 4494 N N . ILE B 1 231 ? 3.533 8.766 -13.57 1 95.81 231 ILE B N 1
ATOM 4495 C CA . ILE B 1 231 ? 3.322 8.438 -12.164 1 95.81 231 ILE B CA 1
ATOM 4496 C C . ILE B 1 231 ? 2.545 7.125 -12.047 1 95.81 231 ILE B C 1
ATOM 4498 O O . ILE B 1 231 ? 2.891 6.262 -11.242 1 95.81 231 ILE B O 1
ATOM 4502 N N . ALA B 1 232 ? 1.554 6.996 -12.844 1 94 232 ALA B N 1
ATOM 4503 C CA . ALA B 1 232 ? 0.754 5.773 -12.852 1 94 232 ALA B CA 1
ATOM 4504 C C . ALA B 1 232 ? 1.616 4.559 -13.172 1 94 232 ALA B C 1
ATOM 4506 O O . ALA B 1 232 ? 1.443 3.492 -12.57 1 94 232 ALA B O 1
ATOM 4507 N N . ASP B 1 233 ? 2.568 4.723 -14.039 1 89.69 233 ASP B N 1
ATOM 4508 C CA . ASP B 1 233 ? 3.436 3.629 -14.477 1 89.69 233 ASP B CA 1
ATOM 4509 C C . ASP B 1 233 ? 4.418 3.238 -13.375 1 89.69 233 ASP B C 1
ATOM 4511 O O . ASP B 1 233 ? 4.938 2.121 -13.359 1 89.69 233 ASP B O 1
ATOM 4515 N N . GLU B 1 234 ? 4.668 4.125 -12.453 1 90.5 234 GLU B N 1
ATOM 4516 C CA . GLU B 1 234 ? 5.633 3.879 -11.383 1 90.5 234 GLU B CA 1
ATOM 4517 C C . GLU B 1 234 ? 4.969 3.205 -10.188 1 90.5 234 GLU B C 1
ATOM 4519 O O . GLU B 1 234 ? 5.652 2.656 -9.32 1 90.5 234 GLU B O 1
ATOM 4524 N N . ARG B 1 235 ? 3.66 3.211 -10.18 1 88.88 235 ARG B N 1
ATOM 4525 C CA . ARG B 1 235 ? 2.939 2.566 -9.086 1 88.88 235 ARG B CA 1
ATOM 4526 C C . ARG B 1 235 ? 2.924 1.051 -9.258 1 88.88 235 ARG B C 1
ATOM 4528 O O . ARG B 1 235 ? 3.186 0.544 -10.352 1 88.88 235 ARG B O 1
ATOM 4535 N N . LEU B 1 236 ? 2.705 0.373 -8.133 1 81.81 236 LEU B N 1
ATOM 4536 C CA . LEU B 1 236 ? 2.545 -1.077 -8.172 1 81.81 236 LEU B CA 1
ATOM 4537 C C . LEU B 1 236 ? 1.238 -1.459 -8.867 1 81.81 236 LEU B C 1
ATOM 4539 O O . LEU B 1 236 ? 0.32 -0.643 -8.961 1 81.81 236 LEU B O 1
ATOM 4543 N N . ASN B 1 237 ? 1.266 -2.717 -9.266 1 81.5 237 ASN B N 1
ATOM 4544 C CA . ASN B 1 237 ? -0.021 -3.285 -9.656 1 81.5 237 ASN B CA 1
ATOM 4545 C C . ASN B 1 237 ? -0.976 -3.375 -8.469 1 81.5 237 ASN B C 1
ATOM 4547 O O . ASN B 1 237 ? -0.559 -3.701 -7.355 1 81.5 237 ASN B O 1
ATOM 4551 N N . TRP B 1 238 ? -2.184 -2.959 -8.703 1 83.94 238 TRP B N 1
ATOM 4552 C CA . TRP B 1 238 ? -3.178 -2.949 -7.633 1 83.94 238 TRP B CA 1
ATOM 4553 C C . TRP B 1 238 ? -2.664 -2.188 -6.418 1 83.94 238 TRP B C 1
ATOM 4555 O O . TRP B 1 238 ? -2.514 -2.762 -5.336 1 83.94 238 TRP B O 1
ATOM 4565 N N . PRO B 1 239 ? -2.432 -1.003 -6.562 1 86.31 239 PRO B N 1
ATOM 4566 C CA . PRO B 1 239 ? -1.797 -0.219 -5.5 1 86.31 239 PRO B CA 1
ATOM 4567 C C . PRO B 1 239 ? -2.668 -0.105 -4.25 1 86.31 239 PRO B C 1
ATOM 4569 O O . PRO B 1 239 ? -2.156 0.167 -3.162 1 86.31 239 PRO B O 1
ATOM 4572 N N . LEU B 1 240 ? -3.912 -0.343 -4.422 1 93.25 240 LEU B N 1
ATOM 4573 C CA . LEU B 1 240 ? -4.824 -0.112 -3.307 1 93.25 240 LEU B CA 1
ATOM 4574 C C . LEU B 1 240 ? -5.418 -1.427 -2.809 1 93.25 240 LEU B C 1
ATOM 4576 O O . LEU B 1 240 ? -5.77 -2.295 -3.609 1 93.25 240 LEU B O 1
ATOM 4580 N N . SER B 1 241 ? -5.477 -1.527 -1.49 1 93.31 241 SER B N 1
ATOM 4581 C CA . SER B 1 241 ? -6.137 -2.68 -0.881 1 93.31 241 SER B CA 1
ATOM 4582 C C . SER B 1 241 ? -7.652 -2.582 -1.008 1 93.31 241 SER B C 1
ATOM 4584 O O . SER B 1 241 ? -8.211 -1.485 -0.969 1 93.31 241 SER B O 1
ATOM 4586 N N . PHE B 1 242 ? -8.258 -3.736 -1.106 1 95.06 242 PHE B N 1
ATOM 4587 C CA . PHE B 1 242 ? -9.711 -3.789 -1.153 1 95.06 242 PHE B CA 1
ATOM 4588 C C . PHE B 1 242 ? -10.32 -3.199 0.115 1 95.06 242 PHE B C 1
ATOM 4590 O O . PHE B 1 242 ? -11.25 -2.396 0.05 1 95.06 242 PHE B O 1
ATOM 4597 N N . LEU B 1 243 ? -9.766 -3.521 1.268 1 96.69 243 LEU B N 1
ATOM 4598 C CA . LEU B 1 243 ? -10.328 -3.121 2.553 1 96.69 243 LEU B CA 1
ATOM 4599 C C . LEU B 1 243 ? -10.195 -1.615 2.758 1 96.69 243 LEU B C 1
ATOM 4601 O O . LEU B 1 243 ? -11.148 -0.953 3.164 1 96.69 243 LEU B O 1
ATOM 4605 N N . ASP B 1 244 ? -9.008 -1.081 2.484 1 96.25 244 ASP B N 1
ATOM 4606 C CA . ASP B 1 244 ? -8.805 0.356 2.635 1 96.25 244 ASP B CA 1
ATOM 4607 C C . ASP B 1 244 ? -9.75 1.143 1.73 1 96.25 244 ASP B C 1
ATOM 4609 O O . ASP B 1 244 ? -10.352 2.129 2.16 1 96.25 244 ASP B O 1
ATOM 4613 N N . SER B 1 245 ? -9.867 0.668 0.512 1 96.38 245 SER B N 1
ATOM 4614 C CA . SER B 1 245 ? -10.75 1.346 -0.433 1 96.38 245 SER B CA 1
ATOM 4615 C C . SER B 1 245 ? -12.195 1.304 0.038 1 96.38 245 SER B C 1
ATOM 4617 O O . SER B 1 245 ? -12.906 2.311 -0.021 1 96.38 245 SER B O 1
ATOM 4619 N N . ALA B 1 246 ? -12.648 0.158 0.533 1 96 246 ALA B N 1
ATOM 4620 C CA . ALA B 1 246 ? -14.031 -0.021 0.963 1 96 246 ALA B CA 1
ATOM 4621 C C . ALA B 1 246 ? -14.383 0.935 2.1 1 96 246 ALA B C 1
ATOM 4623 O O . ALA B 1 246 ? -15.43 1.586 2.072 1 96 246 ALA B O 1
ATOM 4624 N N . VAL B 1 247 ? -13.477 1.082 3.031 1 97.12 247 VAL B N 1
ATOM 4625 C CA . VAL B 1 247 ? -13.805 1.883 4.207 1 97.12 247 VAL B CA 1
ATOM 4626 C C . VAL B 1 247 ? -13.711 3.367 3.861 1 97.12 247 VAL B C 1
ATOM 4628 O O . VAL B 1 247 ? -14.5 4.176 4.359 1 97.12 247 VAL B O 1
ATOM 4631 N N . VAL B 1 248 ? -12.773 3.768 3.029 1 97.12 248 VAL B N 1
ATOM 4632 C CA . VAL B 1 248 ? -12.633 5.172 2.662 1 97.12 248 VAL B CA 1
ATOM 4633 C C . VAL B 1 248 ? -13.844 5.625 1.854 1 97.12 248 VAL B C 1
ATOM 4635 O O . VAL B 1 248 ? -14.383 6.711 2.08 1 97.12 248 VAL B O 1
ATOM 4638 N N . ILE B 1 249 ? -14.289 4.762 0.934 1 96.25 249 ILE B N 1
ATOM 4639 C CA . ILE B 1 249 ? -15.445 5.086 0.102 1 96.25 249 ILE B CA 1
ATOM 4640 C C . ILE B 1 249 ? -16.688 5.258 0.979 1 96.25 249 ILE B C 1
ATOM 4642 O O . ILE B 1 249 ? -17.453 6.211 0.805 1 96.25 249 ILE B O 1
ATOM 4646 N N . ALA B 1 250 ? -16.844 4.387 1.923 1 96.25 250 ALA B N 1
ATOM 4647 C CA . ALA B 1 250 ? -17.953 4.492 2.861 1 96.25 250 ALA B CA 1
ATOM 4648 C C . ALA B 1 250 ? -17.859 5.785 3.67 1 96.25 250 ALA B C 1
ATOM 4650 O O . ALA B 1 250 ? -18.875 6.465 3.871 1 96.25 250 ALA B O 1
ATOM 4651 N N . ALA B 1 251 ? -16.688 6.109 4.102 1 97 251 ALA B N 1
ATOM 4652 C CA . ALA B 1 251 ? -16.469 7.289 4.938 1 97 251 ALA B CA 1
ATOM 4653 C C . ALA B 1 251 ? -16.766 8.57 4.16 1 97 251 ALA B C 1
ATOM 4655 O O . ALA B 1 251 ? -17.344 9.508 4.703 1 97 251 ALA B O 1
ATOM 4656 N N . LEU B 1 252 ? -16.359 8.578 2.906 1 94.62 252 LEU B N 1
ATOM 4657 C CA . LEU B 1 252 ? -16.516 9.758 2.066 1 94.62 252 LEU B CA 1
ATOM 4658 C C . LEU B 1 252 ? -17.984 10.055 1.811 1 94.62 252 LEU B C 1
ATOM 4660 O O . LEU B 1 252 ? -18.359 11.195 1.52 1 94.62 252 LEU B O 1
ATOM 4664 N N . ARG B 1 253 ? -18.812 9.07 1.904 1 92.88 253 ARG B N 1
ATOM 4665 C CA . ARG B 1 253 ? -20.234 9.242 1.652 1 92.88 253 ARG B CA 1
ATOM 4666 C C . ARG B 1 253 ? -20.922 9.906 2.838 1 92.88 253 ARG B C 1
ATOM 4668 O O . ARG B 1 253 ? -22.031 10.422 2.709 1 92.88 253 ARG B O 1
ATOM 4675 N N . ASP B 1 254 ? -20.328 9.906 3.947 1 92.81 254 ASP B N 1
ATOM 4676 C CA . ASP B 1 254 ? -20.875 10.523 5.148 1 92.81 254 ASP B CA 1
ATOM 4677 C C . ASP B 1 254 ? -20.422 11.977 5.281 1 92.81 254 ASP B C 1
ATOM 4679 O O . ASP B 1 254 ? -19.719 12.32 6.234 1 92.81 254 ASP B O 1
ATOM 4683 N N . SER B 1 255 ? -20.906 12.797 4.441 1 89.31 255 SER B N 1
ATOM 4684 C CA . SER B 1 255 ? -20.484 14.195 4.402 1 89.31 255 SER B CA 1
ATOM 4685 C C . SER B 1 255 ? -20.906 14.938 5.664 1 89.31 255 SER B C 1
ATOM 4687 O O . SER B 1 255 ? -20.219 15.852 6.113 1 89.31 255 SER B O 1
ATOM 4689 N N . ALA B 1 256 ? -22 14.508 6.246 1 93.94 256 ALA B N 1
ATOM 4690 C CA . ALA B 1 256 ? -22.484 15.164 7.457 1 93.94 256 ALA B CA 1
ATOM 4691 C C . ALA B 1 256 ? -21.516 14.961 8.617 1 93.94 256 ALA B C 1
ATOM 4693 O O . ALA B 1 256 ? -21.266 15.883 9.391 1 93.94 256 ALA B O 1
ATOM 4694 N N . TRP B 1 257 ? -21.031 13.758 8.734 1 94.44 257 TRP B N 1
ATOM 4695 C CA . TRP B 1 257 ? -20.062 13.461 9.789 1 94.44 257 TRP B CA 1
ATOM 4696 C C . TRP B 1 257 ? -18.797 14.289 9.602 1 94.44 257 TRP B C 1
ATOM 4698 O O . TRP B 1 257 ? -18.266 14.852 10.57 1 94.44 257 TRP B O 1
ATOM 4708 N N . VAL B 1 258 ? -18.312 14.445 8.438 1 91.56 258 VAL B N 1
ATOM 4709 C CA . VAL B 1 258 ? -17.094 15.18 8.117 1 91.56 258 VAL B CA 1
ATOM 4710 C C . VAL B 1 258 ? -17.266 16.656 8.469 1 91.56 258 VAL B C 1
ATOM 4712 O O . VAL B 1 258 ? -16.391 17.25 9.117 1 91.56 258 VAL B O 1
ATOM 4715 N N . GLU B 1 259 ? -18.375 17.156 8.094 1 93.19 259 GLU B N 1
ATOM 4716 C CA . GLU B 1 259 ? -18.625 18.562 8.375 1 93.19 259 GLU B CA 1
ATOM 4717 C C . GLU B 1 259 ? -18.75 18.812 9.875 1 93.19 259 GLU B C 1
ATOM 4719 O O . GLU B 1 259 ? -18.234 19.812 10.383 1 93.19 259 GLU B O 1
ATOM 4724 N N . TRP B 1 260 ? -19.406 17.938 10.531 1 95.5 260 TRP B N 1
ATOM 4725 C CA . TRP B 1 260 ? -19.594 18.078 11.969 1 95.5 260 TRP B CA 1
ATOM 4726 C C . TRP B 1 260 ? -18.25 18.031 12.703 1 95.5 260 TRP B C 1
ATOM 4728 O O . TRP B 1 260 ? -17.953 18.906 13.531 1 95.5 260 TRP B O 1
ATOM 4738 N N . THR B 1 261 ? -17.484 17.078 12.398 1 95.81 261 THR B N 1
ATOM 4739 C CA . THR B 1 261 ? -16.203 16.938 13.109 1 95.81 261 THR B CA 1
ATOM 4740 C C . THR B 1 261 ? -15.258 18.062 12.75 1 95.81 261 THR B C 1
ATOM 4742 O O . THR B 1 261 ? -14.516 18.562 13.602 1 95.81 261 THR B O 1
ATOM 4745 N N . ARG B 1 262 ? -15.242 18.469 11.5 1 95 262 ARG B N 1
ATOM 4746 C CA . ARG B 1 262 ? -14.414 19.594 11.078 1 95 262 ARG B CA 1
ATOM 4747 C C . ARG B 1 262 ? -14.766 20.859 11.875 1 95 262 ARG B C 1
ATOM 4749 O O . ARG B 1 262 ? -13.875 21.516 12.406 1 95 262 ARG B O 1
ATOM 4756 N N . ALA B 1 263 ? -16.047 21.141 11.922 1 96.06 263 ALA B N 1
ATOM 4757 C CA . ALA B 1 263 ? -16.5 22.328 12.648 1 96.06 263 ALA B CA 1
ATOM 4758 C C . ALA B 1 263 ? -16.078 22.266 14.117 1 96.06 263 ALA B C 1
ATOM 4760 O O . ALA B 1 263 ? -15.617 23.266 14.68 1 96.06 263 ALA B O 1
ATOM 4761 N N . ARG B 1 264 ? -16.219 21.141 14.734 1 97.19 264 ARG B N 1
ATOM 4762 C CA . ARG B 1 264 ? -15.867 20.953 16.141 1 97.19 264 ARG B CA 1
ATOM 4763 C C . ARG B 1 264 ? -14.367 21.141 16.344 1 97.19 264 ARG B C 1
ATOM 4765 O O . ARG B 1 264 ? -13.938 21.766 17.328 1 97.19 264 ARG B O 1
ATOM 4772 N N . LEU B 1 265 ? -13.633 20.594 15.461 1 97.62 265 LEU B N 1
ATOM 4773 C CA . LEU B 1 265 ? -12.18 20.672 15.562 1 97.62 265 LEU B CA 1
ATOM 4774 C C . LEU B 1 265 ? -11.703 22.109 15.383 1 97.62 265 LEU B C 1
ATOM 4776 O O . LEU B 1 265 ? -10.789 22.562 16.078 1 97.62 265 LEU B O 1
ATOM 4780 N N . LEU B 1 266 ? -12.305 22.828 14.477 1 97.12 266 LEU B N 1
ATOM 4781 C CA . LEU B 1 266 ? -11.906 24.219 14.242 1 97.12 266 LEU B CA 1
ATOM 4782 C C . LEU B 1 266 ? -12.305 25.109 15.406 1 97.12 266 LEU B C 1
ATOM 4784 O O . LEU B 1 266 ? -11.555 26 15.797 1 97.12 266 LEU B O 1
ATOM 4788 N N . ASP B 1 267 ? -13.461 24.844 15.961 1 97.19 267 ASP B N 1
ATOM 4789 C CA . ASP B 1 267 ? -13.836 25.547 17.188 1 97.19 267 ASP B CA 1
ATOM 4790 C C . ASP B 1 267 ? -12.859 25.234 18.312 1 97.19 267 ASP B C 1
ATOM 4792 O O . ASP B 1 267 ? -12.438 26.156 19.031 1 97.19 267 ASP B O 1
ATOM 4796 N N . GLY B 1 268 ? -12.562 23.984 18.422 1 97.88 268 GLY B N 1
ATOM 4797 C CA . GLY B 1 268 ? -11.594 23.562 19.422 1 97.88 268 GLY B CA 1
ATOM 4798 C C . GLY B 1 268 ? -10.219 24.172 19.203 1 97.88 268 GLY B C 1
ATOM 4799 O O . GLY B 1 268 ? -9.484 24.422 20.172 1 97.88 268 GLY B O 1
ATOM 4800 N N . ALA B 1 269 ? -9.891 24.406 17.984 1 98.12 269 ALA B N 1
ATOM 4801 C CA . ALA B 1 269 ? -8.586 24.984 17.656 1 98.12 269 ALA B CA 1
ATOM 4802 C C . ALA B 1 269 ? -8.461 26.406 18.188 1 98.12 269 ALA B C 1
ATOM 4804 O O . ALA B 1 269 ? -7.371 26.828 18.578 1 98.12 269 ALA B O 1
ATOM 4805 N N . ARG B 1 270 ? -9.523 27.078 18.219 1 97.25 270 ARG B N 1
ATOM 4806 C CA . ARG B 1 270 ? -9.516 28.422 18.812 1 97.25 270 ARG B CA 1
ATOM 4807 C C . ARG B 1 270 ? -9.258 28.359 20.312 1 97.25 270 ARG B C 1
ATOM 4809 O O . ARG B 1 270 ? -8.492 29.172 20.844 1 97.25 270 ARG B O 1
ATOM 4816 N N . VAL B 1 271 ? -9.906 27.422 20.922 1 97.94 271 VAL B N 1
ATOM 4817 C CA . VAL B 1 271 ? -9.695 27.203 22.344 1 97.94 271 VAL B CA 1
ATOM 4818 C C . VAL B 1 271 ? -8.25 26.781 22.594 1 97.94 271 VAL B C 1
ATOM 4820 O O . VAL B 1 271 ? -7.598 27.312 23.5 1 97.94 271 VAL B O 1
ATOM 4823 N N . LEU B 1 272 ? -7.773 25.875 21.781 1 98.31 272 LEU B N 1
ATOM 4824 C CA . LEU B 1 272 ? -6.398 25.406 21.875 1 98.31 272 LEU B CA 1
ATOM 4825 C C . LEU B 1 272 ? -5.418 26.562 21.766 1 98.31 272 LEU B C 1
ATOM 4827 O O . LEU B 1 272 ? -4.477 26.672 22.547 1 98.31 272 LEU B O 1
ATOM 4831 N N . GLU B 1 273 ? -5.652 27.391 20.766 1 98.12 273 GLU B N 1
ATOM 4832 C CA . GLU B 1 273 ? -4.793 28.547 20.547 1 98.12 273 GLU B CA 1
ATOM 4833 C C . GLU B 1 273 ? -4.719 29.422 21.797 1 98.12 273 GLU B C 1
ATOM 4835 O O . GLU B 1 273 ? -3.631 29.828 22.203 1 98.12 273 GLU B O 1
ATOM 4840 N N . ALA B 1 274 ? -5.82 29.656 22.391 1 97.31 274 ALA B N 1
ATOM 4841 C CA . ALA B 1 274 ? -5.879 30.5 23.594 1 97.31 274 ALA B CA 1
ATOM 4842 C C . ALA B 1 274 ? -5.137 29.844 24.75 1 97.31 274 ALA B C 1
ATOM 4844 O O . ALA B 1 274 ? -4.406 30.5 25.484 1 97.31 274 ALA B O 1
ATOM 4845 N N . LEU B 1 275 ? -5.379 28.562 24.906 1 97.31 275 LEU B N 1
ATOM 4846 C CA . LEU B 1 275 ? -4.715 27.812 25.984 1 97.31 275 LEU B CA 1
ATOM 4847 C C . LEU B 1 275 ? -3.203 27.828 25.797 1 97.31 275 LEU B C 1
ATOM 4849 O O . LEU B 1 275 ? -2.461 28.062 26.766 1 97.31 275 LEU B O 1
ATOM 4853 N N . LEU B 1 276 ? -2.758 27.609 24.609 1 97.5 276 LEU B N 1
ATOM 4854 C CA . LEU B 1 276 ? -1.326 27.578 24.328 1 97.5 276 LEU B CA 1
ATOM 4855 C C . LEU B 1 276 ? -0.717 28.969 24.5 1 97.5 276 LEU B C 1
ATOM 4857 O O . LEU B 1 276 ? 0.408 29.109 24.984 1 97.5 276 LEU B O 1
ATOM 4861 N N . ASP B 1 277 ? -1.446 29.938 24.078 1 95.31 277 ASP B N 1
ATOM 4862 C CA . ASP B 1 277 ? -0.971 31.328 24.156 1 95.31 277 ASP B CA 1
ATOM 4863 C C . ASP B 1 277 ? -0.746 31.75 25.594 1 95.31 277 ASP B C 1
ATOM 4865 O O . ASP B 1 277 ? 0.13 32.562 25.891 1 95.31 277 ASP B O 1
ATOM 4869 N N . ARG B 1 278 ? -1.485 31.234 26.5 1 94.25 278 ARG B N 1
ATOM 4870 C CA . ARG B 1 278 ? -1.329 31.531 27.922 1 94.25 278 ARG B CA 1
ATOM 4871 C C . ARG B 1 278 ? -0.072 30.875 28.484 1 94.25 278 ARG B C 1
ATOM 4873 O O . ARG B 1 278 ? 0.569 31.422 29.391 1 94.25 278 ARG B O 1
ATOM 4880 N N . ARG B 1 279 ? 0.206 29.797 27.906 1 93.62 279 ARG B N 1
ATOM 4881 C CA . ARG B 1 279 ? 1.292 28.984 28.438 1 93.62 279 ARG B CA 1
ATOM 4882 C C . ARG B 1 279 ? 2.611 29.297 27.734 1 93.62 279 ARG B C 1
ATOM 4884 O O . ARG B 1 279 ? 3.676 29.25 28.359 1 93.62 279 ARG B O 1
ATOM 4891 N N . PHE B 1 280 ? 2.445 29.594 26.469 1 93.69 280 PHE B N 1
ATOM 4892 C CA . PHE B 1 280 ? 3.648 29.734 25.656 1 93.69 280 PHE B CA 1
ATOM 4893 C C . PHE B 1 280 ? 3.672 31.094 24.969 1 93.69 280 PHE B C 1
ATOM 4895 O O . PHE B 1 280 ? 2.619 31.656 24.656 1 93.69 280 PHE B O 1
ATOM 4902 N N . GLY B 1 281 ? 4.867 31.656 24.703 1 89.25 281 GLY B N 1
ATOM 4903 C CA . GLY B 1 281 ? 4.996 32.938 24.016 1 89.25 281 GLY B CA 1
ATOM 4904 C C . GLY B 1 281 ? 5.117 32.781 22.516 1 89.25 281 GLY B C 1
ATOM 4905 O O . GLY B 1 281 ? 4.953 33.75 21.766 1 89.25 281 GLY B O 1
ATOM 4906 N N . GLY B 1 282 ? 5.246 31.672 21.906 1 91.94 282 GLY B N 1
ATOM 4907 C CA . GLY B 1 282 ? 5.602 31.531 20.5 1 91.94 282 GLY B CA 1
ATOM 4908 C C . GLY B 1 282 ? 4.543 30.812 19.688 1 91.94 282 GLY B C 1
ATOM 4909 O O . GLY B 1 282 ? 4.855 30.141 18.703 1 91.94 282 GLY B O 1
ATOM 4910 N N . VAL B 1 283 ? 3.271 31.031 20 1 95.25 283 VAL B N 1
ATOM 4911 C CA . VAL B 1 283 ? 2.201 30.328 19.297 1 95.25 283 VAL B CA 1
ATOM 4912 C C . VAL B 1 283 ? 1.942 31 17.953 1 95.25 283 VAL B C 1
ATOM 4914 O O . VAL B 1 283 ? 1.843 32.219 17.859 1 95.25 283 VAL B O 1
ATOM 4917 N N . VAL B 1 284 ? 1.983 30.234 16.875 1 95.44 284 VAL B N 1
ATOM 4918 C CA . VAL B 1 284 ? 1.511 30.703 15.578 1 95.44 284 VAL B CA 1
ATOM 4919 C C . VAL B 1 284 ? -0.012 30.828 15.594 1 95.44 284 VAL B C 1
ATOM 4921 O O . VAL B 1 284 ? -0.714 29.828 15.773 1 95.44 284 VAL B O 1
ATOM 4924 N N . LYS B 1 285 ? -0.494 32.031 15.398 1 95.88 285 LYS B N 1
ATOM 4925 C CA . LYS B 1 285 ? -1.905 32.312 15.648 1 95.88 285 LYS B CA 1
ATOM 4926 C C . LYS B 1 285 ? -2.67 32.469 14.336 1 95.88 285 LYS B C 1
ATOM 4928 O O . LYS B 1 285 ? -2.07 32.75 13.289 1 95.88 285 LYS B O 1
ATOM 4933 N N . GLY B 1 286 ? -3.941 32.281 14.438 1 95.12 286 GLY B N 1
ATOM 4934 C CA . GLY B 1 286 ? -4.859 32.625 13.367 1 95.12 286 GLY B CA 1
ATOM 4935 C C . GLY B 1 286 ? -4.793 31.672 12.188 1 95.12 286 GLY B C 1
ATOM 4936 O O . GLY B 1 286 ? -5.16 32.031 11.07 1 95.12 286 GLY B O 1
ATOM 4937 N N . THR B 1 287 ? -4.219 30.516 12.367 1 96.12 287 THR B N 1
ATOM 4938 C CA . THR B 1 287 ? -4.152 29.547 11.266 1 96.12 287 THR B CA 1
ATOM 4939 C C . THR B 1 287 ? -5.492 28.844 11.086 1 96.12 287 THR B C 1
ATOM 4941 O O . THR B 1 287 ? -6.238 28.656 12.047 1 96.12 287 THR B O 1
ATOM 4944 N N . PRO B 1 288 ? -5.852 28.469 9.875 1 96 288 PRO B N 1
ATOM 4945 C CA . PRO B 1 288 ? -7.199 27.953 9.594 1 96 288 PRO B CA 1
ATOM 4946 C C . PRO B 1 288 ? -7.305 26.438 9.734 1 96 288 PRO B C 1
ATOM 4948 O O . PRO B 1 288 ? -8.125 25.812 9.07 1 96 288 PRO B O 1
ATOM 4951 N N . VAL B 1 289 ? -6.457 25.797 10.5 1 97.38 289 VAL B N 1
ATOM 4952 C CA . VAL B 1 289 ? -6.461 24.344 10.625 1 97.38 289 VAL B CA 1
ATOM 4953 C C . VAL B 1 289 ? -6.668 23.953 12.086 1 97.38 289 VAL B C 1
ATOM 4955 O O . VAL B 1 289 ? -6.758 24.812 12.961 1 97.38 289 VAL B O 1
ATOM 4958 N N . HIS B 1 290 ? -6.73 22.672 12.344 1 98 290 HIS B N 1
ATOM 4959 C CA . HIS B 1 290 ? -7.117 22.141 13.648 1 98 290 HIS B CA 1
ATOM 4960 C C . HIS B 1 290 ? -5.895 21.875 14.523 1 98 290 HIS B C 1
ATOM 4962 O O . HIS B 1 290 ? -5.988 21.141 15.508 1 98 290 HIS B O 1
ATOM 4968 N N . TYR B 1 291 ? -4.742 22.344 14.172 1 98.31 291 TYR B N 1
ATOM 4969 C CA . TYR B 1 291 ? -3.543 22.219 14.992 1 98.31 291 TYR B CA 1
ATOM 4970 C C . TYR B 1 291 ? -2.814 23.547 15.094 1 98.31 291 TYR B C 1
ATOM 4972 O O . TYR B 1 291 ? -3.068 24.469 14.312 1 98.31 291 TYR B O 1
ATOM 4980 N N . ARG B 1 292 ? -1.914 23.656 16.094 1 98.12 292 ARG B N 1
ATOM 4981 C CA . ARG B 1 292 ? -1.128 24.875 16.312 1 98.12 292 ARG B CA 1
ATOM 4982 C C . ARG B 1 292 ? 0.347 24.531 16.516 1 98.12 292 ARG B C 1
ATOM 4984 O O . ARG B 1 292 ? 0.685 23.469 17.031 1 98.12 292 ARG B O 1
ATOM 4991 N N . PHE B 1 293 ? 1.102 25.422 16.016 1 96.5 293 PHE B N 1
ATOM 4992 C CA . PHE B 1 293 ? 2.539 25.328 16.25 1 96.5 293 PHE B CA 1
ATOM 4993 C C . PHE B 1 293 ? 2.977 26.312 17.328 1 96.5 293 PHE B C 1
ATOM 4995 O O . PHE B 1 293 ? 2.508 27.453 17.359 1 96.5 293 PHE B O 1
ATOM 5002 N N . VAL B 1 294 ? 3.82 25.875 18.234 1 95.5 294 VAL B N 1
ATOM 5003 C CA . VAL B 1 294 ? 4.426 26.688 19.281 1 95.5 294 VAL B CA 1
ATOM 5004 C C . VAL B 1 294 ? 5.938 26.75 19.078 1 95.5 294 VAL B C 1
ATOM 5006 O O . VAL B 1 294 ? 6.641 25.75 19.281 1 95.5 294 VAL B O 1
ATOM 5009 N N . ALA B 1 295 ? 6.395 27.875 18.703 1 92.38 295 ALA B N 1
ATOM 5010 C CA . ALA B 1 295 ? 7.84 28.078 18.672 1 92.38 295 ALA B CA 1
ATOM 5011 C C . ALA B 1 295 ? 8.43 28 20.078 1 92.38 295 ALA B C 1
ATOM 5013 O O . ALA B 1 295 ? 7.859 28.547 21.031 1 92.38 295 ALA B O 1
ATOM 5014 N N . SER B 1 296 ? 9.43 27.234 20.203 1 90.88 296 SER B N 1
ATOM 5015 C CA . SER B 1 296 ? 10.047 27.031 21.5 1 90.88 296 SER B CA 1
ATOM 5016 C C . SER B 1 296 ? 11.57 27.031 21.406 1 90.88 296 SER B C 1
ATOM 5018 O O . SER B 1 296 ? 12.133 26.469 20.469 1 90.88 296 SER B O 1
ATOM 5020 N N . GLU B 1 297 ? 12.234 27.688 22.344 1 88.06 297 GLU B N 1
ATOM 5021 C CA . GLU B 1 297 ? 13.695 27.672 22.406 1 88.06 297 GLU B CA 1
ATOM 5022 C C . GLU B 1 297 ? 14.211 26.344 22.922 1 88.06 297 GLU B C 1
ATOM 5024 O O . GLU B 1 297 ? 15.359 25.969 22.656 1 88.06 297 GLU B O 1
ATOM 5029 N N . ASP B 1 298 ? 13.406 25.641 23.641 1 90.5 298 ASP B N 1
ATOM 5030 C CA . ASP B 1 298 ? 13.758 24.312 24.141 1 90.5 298 ASP B CA 1
ATOM 5031 C C . ASP B 1 298 ? 12.586 23.344 24 1 90.5 298 ASP B C 1
ATOM 5033 O O . ASP B 1 298 ? 12.023 22.891 25 1 90.5 298 ASP B O 1
ATOM 5037 N N . PRO B 1 299 ? 12.344 23 22.781 1 91.94 299 PRO B N 1
ATOM 5038 C CA . PRO B 1 299 ? 11.172 22.156 22.531 1 91.94 299 PRO B CA 1
ATOM 5039 C C . PRO B 1 299 ? 11.266 20.797 23.219 1 91.94 299 PRO B C 1
ATOM 5041 O O . PRO B 1 299 ? 10.234 20.234 23.609 1 91.94 299 PRO B O 1
ATOM 5044 N N . VAL B 1 300 ? 12.43 20.281 23.422 1 90 300 VAL B N 1
ATOM 5045 C CA . VAL B 1 300 ? 12.609 18.984 24.062 1 90 300 VAL B CA 1
ATOM 5046 C C . VAL B 1 300 ? 12.133 19.062 25.516 1 90 300 VAL B C 1
ATOM 5048 O O . VAL B 1 300 ? 11.43 18.156 25.984 1 90 300 VAL B O 1
ATOM 5051 N N . ARG B 1 301 ? 12.531 20.109 26.188 1 90.44 301 ARG B N 1
ATOM 5052 C CA . ARG B 1 301 ? 12.094 20.312 27.562 1 90.44 301 ARG B CA 1
ATOM 5053 C C . ARG B 1 301 ? 10.578 20.469 27.641 1 90.44 301 ARG B C 1
ATOM 5055 O O . ARG B 1 301 ? 9.922 19.844 28.469 1 90.44 301 ARG B O 1
ATOM 5062 N N . ASP B 1 302 ? 10.055 21.344 26.812 1 91.94 302 ASP B N 1
ATOM 5063 C CA . ASP B 1 302 ? 8.617 21.594 26.812 1 91.94 302 ASP B CA 1
ATOM 5064 C C . ASP B 1 302 ? 7.84 20.328 26.516 1 91.94 302 ASP B C 1
ATOM 5066 O O . ASP B 1 302 ? 6.812 20.062 27.141 1 91.94 302 ASP B O 1
ATOM 5070 N N . HIS B 1 303 ? 8.312 19.562 25.562 1 92.56 303 HIS B N 1
ATOM 5071 C CA . HIS B 1 303 ? 7.711 18.281 25.219 1 92.56 303 HIS B CA 1
ATOM 5072 C C . HIS B 1 303 ? 7.719 17.312 26.391 1 92.56 303 HIS B C 1
ATOM 5074 O O . HIS B 1 303 ? 6.699 16.688 26.703 1 92.56 303 HIS B O 1
ATOM 5080 N N . ALA B 1 304 ? 8.836 17.188 27.031 1 89.81 304 ALA B N 1
ATOM 5081 C CA . ALA B 1 304 ? 8.984 16.297 28.172 1 89.81 304 ALA B CA 1
ATOM 5082 C C . ALA B 1 304 ? 8 16.656 29.281 1 89.81 304 ALA B C 1
ATOM 5084 O O . ALA B 1 304 ? 7.449 15.766 29.938 1 89.81 304 ALA B O 1
ATOM 5085 N N . GLU B 1 305 ? 7.805 17.875 29.547 1 90.5 305 GLU B N 1
ATOM 5086 C CA . GLU B 1 305 ? 6.867 18.328 30.562 1 90.5 305 GLU B CA 1
ATOM 5087 C C . GLU B 1 305 ? 5.441 17.891 30.234 1 90.5 305 GLU B C 1
ATOM 5089 O O . GLU B 1 305 ? 4.711 17.438 31.125 1 90.5 305 GLU B O 1
ATOM 5094 N N . LEU B 1 306 ? 5.07 18.109 29.016 1 92.5 306 LEU B N 1
ATOM 5095 C CA . LEU B 1 306 ? 3.729 17.719 28.609 1 92.5 306 LEU B CA 1
ATOM 5096 C C . LEU B 1 306 ? 3.551 16.219 28.688 1 92.5 306 LEU B C 1
ATOM 5098 O O . LEU B 1 306 ? 2.508 15.734 29.141 1 92.5 306 LEU B O 1
ATOM 5102 N N . VAL B 1 307 ? 4.57 15.484 28.266 1 89.69 307 VAL B N 1
ATOM 5103 C CA . VAL B 1 307 ? 4.52 14.023 28.312 1 89.69 307 VAL B CA 1
ATOM 5104 C C . VAL B 1 307 ? 4.359 13.562 29.766 1 89.69 307 VAL B C 1
ATOM 5106 O O . VAL B 1 307 ? 3.564 12.664 30.047 1 89.69 307 VAL B O 1
ATOM 5109 N N . ARG B 1 308 ? 5.113 14.141 30.656 1 87 308 ARG B N 1
ATOM 5110 C CA . ARG B 1 308 ? 5.02 13.812 32.062 1 87 308 ARG B CA 1
ATOM 5111 C C . ARG B 1 308 ? 3.611 14.047 32.594 1 87 308 ARG B C 1
ATOM 5113 O O . ARG B 1 308 ? 3.156 13.352 33.5 1 87 308 ARG B O 1
ATOM 5120 N N . SER B 1 309 ? 3.029 14.977 32 1 89.81 309 SER B N 1
ATOM 5121 C CA . SER B 1 309 ? 1.674 15.32 32.406 1 89.81 309 SER B CA 1
ATOM 5122 C C . SER B 1 309 ? 0.638 14.492 31.672 1 89.81 309 SER B C 1
ATOM 5124 O O . SER B 1 309 ? -0.563 14.75 31.766 1 89.81 309 SER B O 1
ATOM 5126 N N . GLY B 1 310 ? 1.051 13.609 30.75 1 88.88 310 GLY B N 1
ATOM 5127 C CA . GLY B 1 310 ? 0.157 12.641 30.125 1 88.88 310 GLY B CA 1
ATOM 5128 C C . GLY B 1 310 ? -0.298 13.062 28.734 1 88.88 310 GLY B C 1
ATOM 5129 O O . GLY B 1 310 ? -1.26 12.516 28.203 1 88.88 310 GLY B O 1
ATOM 5130 N N . VAL B 1 311 ? 0.327 14.117 28.203 1 93.12 311 VAL B N 1
ATOM 5131 C CA . VAL B 1 311 ? -0.041 14.586 26.875 1 93.12 311 VAL B CA 1
ATOM 5132 C C . VAL B 1 311 ? 1.176 14.531 25.953 1 93.12 311 VAL B C 1
ATOM 5134 O O . VAL B 1 311 ? 2.223 15.102 26.266 1 93.12 311 VAL B O 1
ATOM 5137 N N . VAL B 1 312 ? 0.997 13.836 24.859 1 92.81 312 VAL B N 1
ATOM 5138 C CA . VAL B 1 312 ? 2.082 13.734 23.875 1 92.81 312 VAL B CA 1
ATOM 5139 C C . VAL B 1 312 ? 1.794 14.633 22.688 1 92.81 312 VAL B C 1
ATOM 5141 O O . VAL B 1 312 ? 0.693 14.602 22.125 1 92.81 312 VAL B O 1
ATOM 5144 N N . VAL B 1 313 ? 2.744 15.484 22.359 1 94.5 313 VAL B N 1
ATOM 5145 C CA . VAL B 1 313 ? 2.648 16.375 21.203 1 94.5 313 VAL B CA 1
ATOM 5146 C C . VAL B 1 313 ? 3.834 16.141 20.266 1 94.5 313 VAL B C 1
ATOM 5148 O O . VAL B 1 313 ? 4.75 15.383 20.594 1 94.5 313 VAL B O 1
ATOM 5151 N N . ARG B 1 314 ? 3.805 16.656 19.094 1 93.5 314 ARG B N 1
ATOM 5152 C CA . ARG B 1 314 ? 4.93 16.547 18.188 1 93.5 314 ARG B CA 1
ATOM 5153 C C . ARG B 1 314 ? 6.027 17.547 18.531 1 93.5 314 ARG B C 1
ATOM 5155 O O . ARG B 1 314 ? 5.758 18.734 18.719 1 93.5 314 ARG B O 1
ATOM 5162 N N . VAL B 1 315 ? 7.258 16.984 18.609 1 92.25 315 VAL B N 1
ATOM 5163 C CA . VAL B 1 315 ? 8.391 17.844 18.953 1 92.25 315 VAL B CA 1
ATOM 5164 C C . VAL B 1 315 ? 9.32 17.969 17.75 1 92.25 315 VAL B C 1
ATOM 5166 O O . VAL B 1 315 ? 9.547 17 17.031 1 92.25 315 VAL B O 1
ATOM 5169 N N . PHE B 1 316 ? 9.734 19.172 17.516 1 89 316 PHE B N 1
ATOM 5170 C CA . PHE B 1 316 ? 10.75 19.484 16.516 1 89 316 PHE B CA 1
ATOM 5171 C C . PHE B 1 316 ? 11.977 20.109 17.188 1 89 316 PHE B C 1
ATOM 5173 O O . PHE B 1 316 ? 11.906 21.234 17.703 1 89 316 PHE B O 1
ATOM 5180 N N . ASP B 1 317 ? 13.156 19.422 17.359 1 79.38 317 ASP B N 1
ATOM 5181 C CA . ASP B 1 317 ? 14.305 19.859 18.141 1 79.38 317 ASP B CA 1
ATOM 5182 C C . ASP B 1 317 ? 15.164 20.844 17.359 1 79.38 317 ASP B C 1
ATOM 5184 O O . ASP B 1 317 ? 16.094 21.438 17.906 1 79.38 317 ASP B O 1
ATOM 5188 N N . GLY B 1 318 ? 14.875 21.25 16.219 1 66.69 318 GLY B N 1
ATOM 5189 C CA . GLY B 1 318 ? 15.617 22.25 15.477 1 66.69 318 GLY B CA 1
ATOM 5190 C C . GLY B 1 318 ? 16.875 21.703 14.828 1 66.69 318 GLY B C 1
ATOM 5191 O O . GLY B 1 318 ? 17.5 22.359 14 1 66.69 318 GLY B O 1
ATOM 5192 N N . ASP B 1 319 ? 17.25 20.516 15.195 1 67 319 ASP B N 1
ATOM 5193 C CA . ASP B 1 319 ? 18.484 20 14.633 1 67 319 ASP B CA 1
ATOM 5194 C C . ASP B 1 319 ? 18.25 19.391 13.258 1 67 319 ASP B C 1
ATOM 5196 O O . ASP B 1 319 ? 19.203 19.141 12.508 1 67 319 ASP B O 1
ATOM 5200 N N . GLN B 1 320 ? 17.094 19.25 12.953 1 63.75 320 GLN B N 1
ATOM 5201 C CA . GLN B 1 320 ? 16.828 18.672 11.641 1 63.75 320 GLN B CA 1
ATOM 5202 C C . GLN B 1 320 ? 16.672 19.75 10.578 1 63.75 320 GLN B C 1
ATOM 5204 O O . GLN B 1 320 ? 15.945 20.734 10.781 1 63.75 320 GLN B O 1
ATOM 5209 N N . ALA B 1 321 ? 17.438 19.609 9.602 1 67.12 321 ALA B N 1
ATOM 5210 C CA . ALA B 1 321 ? 17.375 20.594 8.516 1 67.12 321 ALA B CA 1
ATOM 5211 C C . ALA B 1 321 ? 15.953 20.766 8.008 1 67.12 321 ALA B C 1
ATOM 5213 O O . ALA B 1 321 ? 15.203 19.797 7.879 1 67.12 321 ALA B O 1
ATOM 5214 N N . GLY B 1 322 ? 15.633 22.016 7.938 1 71.06 322 GLY B N 1
ATOM 5215 C CA . GLY B 1 322 ? 14.352 22.359 7.328 1 71.06 322 GLY B CA 1
ATOM 5216 C C . GLY B 1 322 ? 13.211 22.406 8.328 1 71.06 322 GLY B C 1
ATOM 5217 O O . GLY B 1 322 ? 12.047 22.531 7.945 1 71.06 322 GLY B O 1
ATOM 5218 N N . ARG B 1 323 ? 13.703 22.281 9.672 1 77.31 323 ARG B N 1
ATOM 5219 C CA . ARG B 1 323 ? 12.672 22.344 10.703 1 77.31 323 ARG B CA 1
ATOM 5220 C C . ARG B 1 323 ? 12.852 23.594 11.57 1 77.31 323 ARG B C 1
ATOM 5222 O O . ARG B 1 323 ? 13.922 24.188 11.586 1 77.31 323 ARG B O 1
ATOM 5229 N N . VAL B 1 324 ? 11.82 24.047 12.102 1 82.38 324 VAL B N 1
ATOM 5230 C CA . VAL B 1 324 ? 11.82 25.094 13.117 1 82.38 324 VAL B CA 1
ATOM 5231 C C . VAL B 1 324 ? 11.586 24.469 14.492 1 82.38 324 VAL B C 1
ATOM 5233 O O . VAL B 1 324 ? 10.758 23.578 14.641 1 82.38 324 VAL B O 1
ATOM 5236 N N . PRO B 1 325 ? 12.414 24.828 15.43 1 88.69 325 PRO B N 1
ATOM 5237 C CA . PRO B 1 325 ? 12.219 24.234 16.75 1 88.69 325 PRO B CA 1
ATOM 5238 C C . PRO B 1 325 ? 10.867 24.578 17.359 1 88.69 325 PRO B C 1
ATOM 5240 O O . PRO B 1 325 ? 10.438 25.734 17.297 1 88.69 325 PRO B O 1
ATOM 5243 N N . GLY B 1 326 ? 10.227 23.609 17.859 1 93 326 GLY B N 1
ATOM 5244 C CA . GLY B 1 326 ? 8.93 23.875 18.453 1 93 326 GLY B CA 1
ATOM 5245 C C . GLY B 1 326 ? 8.102 22.625 18.672 1 93 326 GLY B C 1
ATOM 5246 O O . GLY B 1 326 ? 8.641 21.516 18.703 1 93 326 GLY B O 1
ATOM 5247 N N . LEU B 1 327 ? 6.84 22.859 19 1 94.44 327 LEU B N 1
ATOM 5248 C CA . LEU B 1 327 ? 5.84 21.812 19.203 1 94.44 327 LEU B CA 1
ATOM 5249 C C . LEU B 1 327 ? 4.645 22.016 18.281 1 94.44 327 LEU B C 1
ATOM 5251 O O . LEU B 1 327 ? 4.266 23.156 17.984 1 94.44 327 LEU B O 1
ATOM 5255 N N . ARG B 1 328 ? 4.18 21.016 17.797 1 96.19 328 ARG B N 1
ATOM 5256 C CA . ARG B 1 328 ? 2.893 21.047 17.109 1 96.19 328 ARG B CA 1
ATOM 5257 C C . ARG B 1 328 ? 1.84 20.266 17.906 1 96.19 328 ARG B C 1
ATOM 5259 O O . ARG B 1 328 ? 2.055 19.109 18.266 1 96.19 328 ARG B O 1
ATOM 5266 N N . VAL B 1 329 ? 0.753 20.906 18.125 1 97.19 329 VAL B N 1
ATOM 5267 C CA . VAL B 1 329 ? -0.285 20.375 19 1 97.19 329 VAL B CA 1
ATOM 5268 C C . VAL B 1 329 ? -1.604 20.281 18.234 1 97.19 329 VAL B C 1
ATOM 5270 O O . VAL B 1 329 ? -2.084 21.281 17.688 1 97.19 329 VAL B O 1
ATOM 5273 N N . THR B 1 330 ? -2.156 19.109 18.234 1 97.75 330 THR B N 1
ATOM 5274 C CA . THR B 1 330 ? -3.434 18.891 17.578 1 97.75 330 THR B CA 1
ATOM 5275 C C . THR B 1 330 ? -4.598 19.141 18.516 1 97.75 330 THR B C 1
ATOM 5277 O O . THR B 1 330 ? -4.508 18.859 19.719 1 97.75 330 THR B O 1
ATOM 5280 N N . THR B 1 331 ? -5.652 19.688 18 1 98.12 331 THR B N 1
ATOM 5281 C CA . THR B 1 331 ? -6.855 19.953 18.781 1 98.12 331 THR B CA 1
ATOM 5282 C C . THR B 1 331 ? -7.445 18.656 19.328 1 98.12 331 THR B C 1
ATOM 5284 O O . THR B 1 331 ? -7.727 17.734 18.578 1 98.12 331 THR B O 1
ATOM 5287 N N . PRO B 1 332 ? -7.602 18.516 20.625 1 97.44 332 PRO B N 1
ATOM 5288 C CA . PRO B 1 332 ? -8.25 17.328 21.188 1 97.44 332 PRO B CA 1
ATOM 5289 C C . PRO B 1 332 ? -9.758 17.312 20.969 1 97.44 332 PRO B C 1
ATOM 5291 O O . PRO B 1 332 ? -10.336 18.328 20.562 1 97.44 332 PRO B O 1
ATOM 5294 N N . THR B 1 333 ? -10.383 16.203 21.203 1 96.88 333 THR B N 1
ATOM 5295 C CA . THR B 1 333 ? -11.836 16.141 21.266 1 96.88 333 THR B CA 1
ATOM 5296 C C . THR B 1 333 ? -12.352 16.875 22.5 1 96.88 333 THR B C 1
ATOM 5298 O O . THR B 1 333 ? -11.586 17.188 23.406 1 96.88 333 THR B O 1
ATOM 5301 N N . ASP B 1 334 ? -13.68 17.109 22.469 1 96.94 334 ASP B N 1
ATOM 5302 C CA . ASP B 1 334 ? -14.289 17.734 23.625 1 96.94 334 ASP B CA 1
ATOM 5303 C C . ASP B 1 334 ? -14.031 16.906 24.891 1 96.94 334 ASP B C 1
ATOM 5305 O O . ASP B 1 334 ? -13.781 17.469 25.969 1 96.94 334 ASP B O 1
ATOM 5309 N N . GLU B 1 335 ? -14.062 15.633 24.734 1 95.31 335 GLU B N 1
ATOM 5310 C CA . GLU B 1 335 ? -13.875 14.719 25.859 1 95.31 335 GLU B CA 1
ATOM 5311 C C . GLU B 1 335 ? -12.445 14.781 26.391 1 95.31 335 GLU B C 1
ATOM 5313 O O . GLU B 1 335 ? -12.219 14.609 27.594 1 95.31 335 GLU B O 1
ATOM 5318 N N . ASP B 1 336 ? -11.508 15.102 25.547 1 95.38 336 ASP B N 1
ATOM 5319 C CA . ASP B 1 336 ? -10.094 15.039 25.906 1 95.38 336 ASP B CA 1
ATOM 5320 C C . ASP B 1 336 ? -9.57 16.406 26.328 1 95.38 336 ASP B C 1
ATOM 5322 O O . ASP B 1 336 ? -8.492 16.516 26.906 1 95.38 336 ASP B O 1
ATOM 5326 N N . LEU B 1 337 ? -10.352 17.469 26.078 1 96.88 337 LEU B N 1
ATOM 5327 C CA . LEU B 1 337 ? -9.906 18.844 26.281 1 96.88 337 LEU B CA 1
ATOM 5328 C C . LEU B 1 337 ? -9.484 19.062 27.734 1 96.88 337 LEU B C 1
ATOM 5330 O O . LEU B 1 337 ? -8.453 19.703 27.984 1 96.88 337 LEU B O 1
ATOM 5334 N N . PRO B 1 338 ? -10.172 18.5 28.75 1 95.88 338 PRO B N 1
ATOM 5335 C CA . PRO B 1 338 ? -9.773 18.719 30.141 1 95.88 338 PRO B CA 1
ATOM 5336 C C . PRO B 1 338 ? -8.375 18.188 30.438 1 95.88 338 PRO B C 1
ATOM 5338 O O . PRO B 1 338 ? -7.633 18.781 31.219 1 95.88 338 PRO B O 1
ATOM 5341 N N . LYS B 1 339 ? -8.031 17.078 29.828 1 94.38 339 LYS B N 1
ATOM 5342 C CA . LYS B 1 339 ? -6.699 16.516 30.031 1 94.38 339 LYS B CA 1
ATOM 5343 C C . LYS B 1 339 ? -5.617 17.484 29.547 1 94.38 339 LYS B C 1
ATOM 5345 O O . LYS B 1 339 ? -4.57 17.609 30.172 1 94.38 339 LYS B O 1
ATOM 5350 N N . LEU B 1 340 ? -5.887 18.094 28.438 1 95.94 340 LEU B N 1
ATOM 5351 C CA . LEU B 1 340 ? -4.93 19.062 27.922 1 95.94 340 LEU B CA 1
ATOM 5352 C C . LEU B 1 340 ? -4.844 20.281 28.844 1 95.94 340 LEU B C 1
ATOM 5354 O O . LEU B 1 340 ? -3.748 20.781 29.109 1 95.94 340 LEU B O 1
ATOM 5358 N N . ILE B 1 341 ? -5.957 20.766 29.281 1 96.25 341 ILE B N 1
ATOM 5359 C CA . ILE B 1 341 ? -6.004 21.922 30.172 1 96.25 341 ILE B CA 1
ATOM 5360 C C . ILE B 1 341 ? -5.164 21.656 31.406 1 96.25 341 ILE B C 1
ATOM 5362 O O . ILE B 1 341 ? -4.348 22.484 31.812 1 96.25 341 ILE B O 1
ATOM 5366 N N . ASP B 1 342 ? -5.336 20.469 31.953 1 94.62 342 ASP B N 1
ATOM 5367 C CA . ASP B 1 342 ? -4.582 20.078 33.156 1 94.62 342 ASP B CA 1
ATOM 5368 C C . ASP B 1 342 ? -3.084 20.031 32.844 1 94.62 342 ASP B C 1
ATOM 5370 O O . ASP B 1 342 ? -2.279 20.5 33.656 1 94.62 342 ASP B O 1
ATOM 5374 N N . ALA B 1 343 ? -2.783 19.484 31.75 1 93.94 343 ALA B N 1
ATOM 5375 C CA . ALA B 1 343 ? -1.377 19.359 31.375 1 93.94 343 ALA B CA 1
ATOM 5376 C C . ALA B 1 343 ? -0.723 20.719 31.188 1 93.94 343 ALA B C 1
ATOM 5378 O O . ALA B 1 343 ? 0.442 20.906 31.547 1 93.94 343 ALA B O 1
ATOM 5379 N N . LEU B 1 344 ? -1.438 21.688 30.656 1 94.94 344 LEU B N 1
ATOM 5380 C CA . LEU B 1 344 ? -0.896 23.016 30.375 1 94.94 344 LEU B CA 1
ATOM 5381 C C . LEU B 1 344 ? -0.817 23.844 31.641 1 94.94 344 LEU B C 1
ATOM 5383 O O . LEU B 1 344 ? -0.032 24.797 31.719 1 94.94 344 LEU B O 1
ATOM 5387 N N . ALA B 1 345 ? -1.615 23.5 32.594 1 90.69 345 ALA B N 1
ATOM 5388 C CA . ALA B 1 345 ? -1.617 24.219 33.844 1 90.69 345 ALA B CA 1
ATOM 5389 C C . ALA B 1 345 ? -0.439 23.781 34.719 1 90.69 345 ALA B C 1
ATOM 5391 O O . ALA B 1 345 ? 0.023 24.547 35.562 1 90.69 345 ALA B O 1
ATOM 5392 N N . MET B 1 346 ? -0.123 22.516 34.562 1 75.75 346 MET B N 1
ATOM 5393 C CA . MET B 1 346 ? 0.945 21.984 35.406 1 75.75 346 MET B CA 1
ATOM 5394 C C . MET B 1 346 ? 2.293 22.578 35.031 1 75.75 346 MET B C 1
ATOM 5396 O O . MET B 1 346 ? 2.66 22.609 33.844 1 75.75 346 MET B O 1
ATOM 5400 N N . ARG B 1 347 ? 2.621 23.828 35.531 1 65 347 ARG B N 1
ATOM 5401 C CA . ARG B 1 347 ? 3.941 24.406 35.281 1 65 347 ARG B CA 1
ATOM 5402 C C . ARG B 1 347 ? 5.023 23.609 36 1 65 347 ARG B C 1
ATOM 5404 O O . ARG B 1 347 ? 4.758 22.984 37.031 1 65 347 ARG B O 1
ATOM 5411 N N . ALA B 1 348 ? 6.172 23.156 35.312 1 52.03 348 ALA B N 1
ATOM 5412 C CA . ALA B 1 348 ? 7.285 22.656 36.125 1 52.03 348 ALA B CA 1
ATOM 5413 C C . ALA B 1 348 ? 7.457 23.484 37.406 1 52.03 348 ALA B C 1
ATOM 5415 O O . ALA B 1 348 ? 7.855 24.656 37.344 1 52.03 348 ALA B O 1
ATOM 5416 N N . GLY B 1 349 ? 6.637 23.719 38.219 1 42.56 349 GLY B N 1
ATOM 5417 C CA . GLY B 1 349 ? 7.02 24.281 39.5 1 42.56 349 GLY B CA 1
ATOM 5418 C C . GLY B 1 349 ? 8.422 23.906 39.938 1 42.56 349 GLY B C 1
ATOM 5419 O O . GLY B 1 349 ? 9.039 23.016 39.344 1 42.56 349 GLY B O 1
ATOM 5420 N N . GLY B 1 350 ? 8.648 24.422 41.406 1 37.09 350 GLY B N 1
ATOM 5421 C CA . GLY B 1 350 ? 9.57 24.516 42.531 1 37.09 350 GLY B CA 1
ATOM 5422 C C . GLY B 1 350 ? 10.164 23.172 42.906 1 37.09 350 GLY B C 1
ATOM 5423 O O . GLY B 1 350 ? 9.516 22.375 43.594 1 37.09 350 GLY B O 1
ATOM 5424 N N . ALA B 1 351 ? 10.594 22.25 42.281 1 30.66 351 ALA B N 1
ATOM 5425 C CA . ALA B 1 351 ? 11.609 21.812 43.219 1 30.66 351 ALA B CA 1
ATOM 5426 C C . ALA B 1 351 ? 12.711 22.859 43.375 1 30.66 351 ALA B C 1
ATOM 5428 O O . ALA B 1 351 ? 13.109 23.484 42.375 1 30.66 351 ALA B O 1
#

pLDDT: mean 90.19, std 13.86, range [27.2, 98.88]

Organism: Amycolatopsis orientalis (NCBI:txid31958)

Radius of gyration: 27.14 Å; Cα contacts (8 Å, |Δi|>4): 1433; chains: 2; bounding box: 51×72×80 Å

Secondary structure (DSSP, 8-state):
-----GGGGTSSS---TTS-TTT-EE-SS-S-TT-S-HHHHHHHHT--GGGGSS--TTHHHHHHHHHHHHHTS-GGGEEEES-HHHHHHHHHHHS-GGGEEEESS--HHHHHH-SEEEPPPTTPPP-HHHHHHHHHHHHHH-SEEEEESS-TTT-----HHHHHHHHHH-TTSEEEEE-TTGGG--SS--SGGGS--SSEEEEE-STTTTT-TTS--EEEEES-HHHHHHHHHHSPSS-S-HHHHHHHHHHHT-HHHHHHHHHHHHHHHHHHHHHHHHH-S-B--S-SSSEEEEE-S-HHHHHHHHHHTTEE-EEE-S-STT--SEEEEEPPPTTTHHHHHHHHH------/-----GGGGTSSS---TTS-TTT-EE-SS-S-TT-S-HHHHHHHHT--GGGGSS--TTHHHHHHHHHHHHHTS-GGGEEEES-HHHHHHHHHHHS-GGGEEEESS--HHHHHH-SEEEPPPTTPPP-HHHHHHHHHHHHHH-SEEEEESS-TTT-----HHHHHHHHHH-TTSEEEEE-TTGGG--SS--SGGGS--SSEEEEE-STTTTT-TTS--EEEEES-HHHHHHHHHHSPSS-S-HHHHHHHHHHHT-HHHHHHHHHHHHHHHHHHHHHHHHH-S-B--S-SSSEEEEE-S-HHHHHHHHHHTTEE-EEE-S-STT--SEEEEEPPPTTTHHHHHHHHH------

InterPro domains:
  IPR004839 Aminotransferase, class I/classII, large domain [PF00155] (24-344)
  IPR015421 Pyridoxal phosphate-dependent transferase, major domain [G3DSA:3.40.640.10] (36-254)
  IPR015422 Pyridoxal phosphate-dependent transferase, small domain [G3DSA:3.90.1150.10] (25-344)
  IPR015424 Pyridoxal phosphate-dependent transferase [SSF53383] (19-344)

Foldseek 3Di:
DQDDPPCCQVDPFCCCVSPPVVQFAEQADLFLQVAADPLLVVCVVPPDCVCQVDQQPCLQVLLLVLVCVLLVHDSVQKDKFFALLLVLVLCLVVDDLVQEEEEFPAHPSNQVSRPHYQYFDPPDDDALVRSLVSQLVSLVPHQEYEAEACGPPALAHRALVSNVVSCVVRVSHAYEYEDAFQLLFDDPDSDVLVDPRQRYKYKYDPCRLSRHPVQGIIIIGGPPPVVSVSSNVPADVSRHRPSSSSSSSSRSVPVVVSVVSSVQLQVLQVVVQVLCVVQAVAWNPDRSGNKIKGQDPAQVVVQVLLVVLRYHWRADRPPDPRHGGTTMGGRHGPVCVVSNSSSSPPDPDDD/DQDDPPCCQLDPWNCCVSPPVVQFAEQADLFLQVAADPLLVVCVVPPDCVCQVDQQPCLFVLLLVLVCVLLVHDSVQKDKFFALLLVLVLCLVVDDLVQEEEEFPAHSSNQVSRDHYQYFDPPDDDALVSSLVSQLVSLVRHQEYEAEACGPPALAHRALVSNVVSCVVRVSHAYEYEDAFQLLFDDDDSDVLVDPRQRYKYKYDPCRLSRHPVQGIIIIGGPPPVVSVSSNVPADDSRHRPSSSSSSSSRSVPVVVSVVSSVQLQVLQVVVQVLCVVQAVAWNPDRSGSKIKGQDPAQVVVQVLLVVLRYHWRADRPPDPRHGGTTMGGRHGPVCVVSNSSSSPPDPDDD

Sequence (702 aa):
MIGLSSEAVHRQGGDLRGLDRDTCLDLSTCVNLYGPPPAVREVLHDLDVRRLRPHPYEAESSFRAGYAEHLAVDPSLLVPGRGITEFIHILTRLLPRDRIAVVTPDYTDSIRRVVNHLPPIPGEIDTVGSRLDRIATGMARYDYVLVSNPNNPLGLHVPVAELAEVCRMNPRSTLVVDEAYVDFLEGGQRSMASTDLSNVVVLTSPNKVLGMAGVRMGALWTRDARLRQVIADERLNWPLSFLDSAVVIAALRDSAWVEWTRARLLDGARVLEALLDRRFGGVVKGTPVHYRFVASEDPVRDHAELVRSGVVVRVFDGDQAGRVPGLRVTTPTDEDLPKLIDALAMRAGGAMIGLSSEAVHRQGGDLRGLDRDTCLDLSTCVNLYGPPPAVREVLHDLDVRRLRPHPYEAESSFRAGYAEHLAVDPSLLVPGRGITEFIHILTRLLPRDRIAVVTPDYTDSIRRVVNHLPPIPGEIDTVGSRLDRIATGMARYDYVLVSNPNNPLGLHVPVAELAEVCRMNPRSTLVVDEAYVDFLEGGQRSMASTDLSNVVVLTSPNKVLGMAGVRMGALWTRDARLRQVIADERLNWPLSFLDSAVVIAALRDSAWVEWTRARLLDGARVLEALLDRRFGGVVKGTPVHYRFVASEDPVRDHAELVRSGVVVRVFDGDQAGRVPGLRVTTPTDEDLPKLIDALAMRAGGA

Nearest PDB structures (foldseek):
  1lc7-assembly1_A  TM=8.509E-01  e=1.630E-22  Salmonella enterica
  8bj2-assembly1_B  TM=8.216E-01  e=5.534E-22  Medicago truncatula
  3cq5-assembly2_C  TM=8.026E-01  e=1.142E-20  unclassified
  3euc-assembly1_A  TM=7.826E-01  e=1.202E-18  Cupriavidus pinatubonensis JMP134
  3euc-assembly1_B  TM=7.677E-01  e=3.978E-19  Cupriavidus pinatubonensis JMP134